Protein AF-A0A9X2KBR8-F1 (afdb_monomer)

Nearest PDB structures (foldseek):
  7kl8-assembly1_B  TM=8.124E-01  e=2.597E-10  Mycobacterium tuberculosis
  8d4w-assembly1_A-2  TM=7.767E-01  e=9.666E-11  Mycolicibacterium smegmatis
  3h96-assembly2_B  TM=8.241E-01  e=7.394E-10  Mycolicibacterium smegmatis MC2 155
  3r5z-assembly2_B  TM=7.906E-01  e=5.529E-10  Nocardia farcinica
  3r5y-assembly3_C  TM=8.134E-01  e=1.874E-09  Nocardia farcinica

Secondary structure (DSSP, 8-state):
-HHHHHHHHTTGGGSHHHHHHHHHHHHHHHHHHHHHTTT---THHHHS-EEEEEEE-TTT--EEEEEEEEEE-SSS-EEEE--STT-SSPPHHHHHHHH--EEEEEETTEEEEEEEEE--SHHHHHHHHHHHHHHSTTTTHHHHHHTSPPPEEEEEEPP----------------S-TTS---------HHHHHHHHHHHHHHHHTT-EEEEESGGGS-SSS-EEEEE--SSTTHHHHHHHHHHHHH---EEEEEEHHHHHSTTHHHHHHHTTPEEE-SS-THHHHHHHHHHHHTT-EEEE-TTSS--SS-S--PPPTHHHHHHHHHT--EEEEEEESGGGTS-SS----SGGGTT-EEEEEEPPPB---TTS-HHHHHHHHHHHHHHHHHHHHHT-SS--TT-TTS-GGGT--PPPHHHHHHHHHHHHHHHHHHHH--

Radius of gyration: 27.82 Å; Cα contacts (8 Å, |Δi|>4): 701; chains: 1; bounding box: 70×75×65 Å

Solvent-accessible surface area (backbone atoms only — not comparable to full-atom values): 24464 Å² total; per-residue (Å²): 107,57,67,56,51,21,63,69,40,49,63,53,63,71,35,73,65,37,64,68,46,41,80,71,54,45,61,62,54,40,53,52,43,25,67,75,44,77,66,75,44,61,67,64,54,37,62,32,59,51,34,35,42,40,39,52,35,67,89,74,68,45,83,43,80,42,85,40,58,46,37,76,70,84,78,84,27,35,37,35,66,41,70,48,93,38,47,79,61,74,44,71,67,58,54,13,38,74,73,44,33,68,34,38,32,44,43,93,91,41,78,43,50,23,40,46,41,80,51,74,56,66,72,63,32,51,52,50,48,52,53,43,30,76,77,35,76,68,56,66,50,44,34,65,67,21,79,46,88,59,55,33,31,40,35,36,66,60,80,86,75,90,73,90,83,78,84,88,84,88,86,86,90,80,96,84,65,93,84,73,76,87,70,70,80,72,77,88,48,67,57,38,57,44,51,53,51,50,50,50,52,52,45,55,73,31,45,52,40,78,46,81,42,46,65,83,54,56,70,93,62,57,28,32,30,39,41,28,68,41,42,22,81,50,46,71,62,54,51,42,52,56,47,29,70,74,70,66,54,66,61,28,36,67,42,55,39,72,54,53,70,35,87,70,51,12,61,53,42,54,50,46,59,36,41,55,32,41,93,90,57,45,65,65,35,49,53,52,50,32,50,39,27,63,70,36,33,34,33,37,40,56,38,55,76,55,72,34,55,25,70,60,84,62,77,66,50,46,61,58,52,48,46,17,20,75,38,72,27,34,34,29,35,29,23,70,39,52,51,36,57,58,40,36,70,99,54,87,65,55,78,75,68,40,46,56,41,54,30,38,38,35,32,38,73,65,43,79,52,56,80,87,50,59,46,66,61,55,39,49,56,50,47,53,53,35,41,55,40,41,55,50,48,60,74,69,45,96,62,90,37,67,68,29,62,90,21,34,50,96,66,49,16,56,18,46,49,66,66,58,36,48,53,55,49,53,56,51,51,52,57,49,51,51,59,58,74,76,103

Sequence (439 aa):
MLGLVRAAVAPLTRTRLFRALGPVLLPPLERLVRRLSGGRVQLSGLLVPSLVLHTTGARSGQRRDNHLMYTPDGHGSAIVAGTTFAQRRHPGWTYNLLRRPDASISVRGRELDVRAELIDAAPARELAWSRIEAQWPGYRAYERASGRTVRLFRLRPVAEQAVPRARARSRPTEPARRLAGMSRRRASEPIYSTAIVAGRGLFGALGLKRHVTGVENVPDTGGAVLAMTHFGYLEFALVEWVTWLADRRRIRFMAKQSVFDSPVTGPLMRGMRHIAVDMKAGAAAYAKAVEALRGGELLGVFPEAGVSASFTVRELKTGAVRLAAEAGVPVIPVAVWGGHRLLTKGHRVGFLERFGVPVSFAFGAPITVGADEDARVATGRLRERLQELVDRLQREYPVDGTGAWWQPRSLGGTAPTPEEAAASDAARDAAREARRAEA

Foldseek 3Di:
DLVVLQVVCQVVCPDPVCVVCVVPPQVVVQVVVCVVVVNPDGPCSSNAQWKWWWFQQPPPRDIDTDIFGWFDPPPQKTKTKQFDQLALDTDRVVVRCVNPQWTWMQGPNDIFTWGKDWDDDPVSVVSSVVRVCVVPPPPCVSCVSNVHDITMIITGTDPDDDDDDDDDDDDDDDDDPPPPDPPVPPPDLPLQVVLLVVLCVVLVVLVEAEAEAPLVLPDLWAEEEAAEAAAFPCVQSVVQNVNCVPRVAGEAEEDEQVLLVDPPRNVSSVSSVHFYAHPVDRPVSLVVLLVCRLVTHYYYDHQQPHHFQLLAQHQGHLSRLQSCQSSVHWYWYKYKAQNSLQGGPPDDRDPNSSHHTYIYMYTDHTDGHHNPHDSNVSSVVSSVRNRVRSVVCLVPPPDQQACHCRDHVVSNYDGDDNVRRVVVVVVVVVVVVVVVVVD

Structure (mmCIF, N/CA/C/O backbone):
data_AF-A0A9X2KBR8-F1
#
_entry.id   AF-A0A9X2KBR8-F1
#
loop_
_atom_site.group_PDB
_atom_site.id
_atom_site.type_symbol
_atom_site.label_atom_id
_atom_site.label_alt_id
_atom_site.label_comp_id
_atom_site.label_asym_id
_atom_site.label_entity_id
_atom_site.label_seq_id
_atom_site.pdbx_PDB_ins_code
_atom_site.Cartn_x
_atom_site.Cartn_y
_atom_site.Cartn_z
_atom_site.occupancy
_atom_site.B_iso_or_equiv
_atom_site.auth_seq_id
_atom_site.auth_comp_id
_atom_site.auth_asym_id
_atom_site.auth_atom_id
_atom_site.pdbx_PDB_model_num
ATOM 1 N N . MET A 1 1 ? -17.259 -10.785 -6.052 1.00 34.28 1 MET A N 1
ATOM 2 C CA . MET A 1 1 ? -16.108 -10.856 -6.982 1.00 34.28 1 MET A CA 1
ATOM 3 C C . MET A 1 1 ? -16.549 -11.221 -8.404 1.00 34.28 1 MET A C 1
ATOM 5 O O . MET A 1 1 ? -16.504 -10.355 -9.262 1.00 34.28 1 MET A O 1
ATOM 9 N N . LEU A 1 2 ? -17.098 -12.423 -8.644 1.00 33.09 2 LEU A N 1
ATOM 10 C CA . LEU A 1 2 ? -17.616 -12.859 -9.960 1.00 33.09 2 LEU A CA 1
ATOM 11 C C . LEU A 1 2 ? -18.735 -11.964 -10.538 1.00 33.09 2 LEU A C 1
ATOM 13 O O . LEU A 1 2 ? -18.765 -11.719 -11.737 1.00 33.09 2 LEU A O 1
ATOM 17 N N . GLY A 1 3 ? -19.626 -11.432 -9.693 1.00 31.39 3 GLY A N 1
ATOM 18 C CA . GLY A 1 3 ? -20.741 -10.573 -10.127 1.00 31.39 3 GLY A CA 1
ATOM 19 C C . GLY A 1 3 ? -20.347 -9.171 -10.619 1.00 31.39 3 GLY A C 1
ATOM 20 O O . GLY A 1 3 ? -21.040 -8.623 -11.466 1.00 31.39 3 GLY A O 1
ATOM 21 N N . LEU A 1 4 ? -19.228 -8.618 -10.135 1.00 37.88 4 LEU A N 1
ATOM 22 C CA . LEU A 1 4 ? -18.734 -7.279 -10.500 1.00 37.88 4 LEU A CA 1
ATOM 23 C C . LEU A 1 4 ? -17.863 -7.322 -11.759 1.00 37.88 4 LEU A C 1
ATOM 25 O O . LEU A 1 4 ? -18.040 -6.498 -12.649 1.00 37.88 4 LEU A O 1
ATOM 29 N N . VAL A 1 5 ? -17.011 -8.347 -11.886 1.00 37.75 5 VAL A N 1
ATOM 30 C CA . VAL A 1 5 ? -16.305 -8.642 -13.145 1.00 37.75 5 VAL A CA 1
ATOM 31 C C . VAL A 1 5 ? -17.314 -8.931 -14.258 1.00 37.75 5 VAL A C 1
ATOM 33 O O . VAL A 1 5 ? -17.200 -8.392 -15.353 1.00 37.75 5 VAL A O 1
ATOM 36 N N . ARG A 1 6 ? -18.377 -9.683 -13.954 1.00 39.44 6 ARG A N 1
ATOM 37 C CA . ARG A 1 6 ? -19.491 -9.888 -14.880 1.00 39.44 6 ARG A CA 1
ATOM 38 C C . ARG A 1 6 ? -20.158 -8.573 -15.286 1.00 39.44 6 ARG A C 1
ATOM 40 O O . ARG A 1 6 ? -20.421 -8.397 -16.465 1.00 39.44 6 ARG A O 1
ATOM 47 N N . ALA A 1 7 ? -20.467 -7.680 -14.345 1.00 41.31 7 ALA A N 1
ATOM 48 C CA . ALA A 1 7 ? -21.153 -6.421 -14.651 1.00 41.31 7 ALA A CA 1
ATOM 49 C C . ALA A 1 7 ? -20.296 -5.477 -15.513 1.00 41.31 7 ALA A C 1
ATOM 51 O O . ALA A 1 7 ? -20.832 -4.800 -16.383 1.00 41.31 7 ALA A O 1
ATOM 52 N N . ALA A 1 8 ? -18.974 -5.488 -15.319 1.00 44.91 8 ALA A N 1
ATOM 53 C CA . ALA A 1 8 ? -18.036 -4.679 -16.091 1.00 44.91 8 ALA A CA 1
ATOM 54 C C . ALA A 1 8 ? -17.762 -5.245 -17.494 1.00 44.91 8 ALA A C 1
ATOM 56 O O . ALA A 1 8 ? -17.576 -4.482 -18.437 1.00 44.91 8 ALA A O 1
ATOM 57 N N . VAL A 1 9 ? -17.755 -6.575 -17.655 1.00 42.19 9 VAL A N 1
ATOM 58 C CA . VAL A 1 9 ? -17.445 -7.197 -18.952 1.00 42.19 9 VAL A CA 1
ATOM 59 C C . VAL A 1 9 ? -18.697 -7.546 -19.773 1.00 42.19 9 VAL A C 1
ATOM 61 O O . VAL A 1 9 ? -18.620 -7.622 -20.995 1.00 42.19 9 VAL A O 1
ATOM 64 N N . ALA A 1 10 ? -19.879 -7.670 -19.161 1.00 44.19 10 ALA A N 1
ATOM 65 C CA . ALA A 1 10 ? -21.135 -7.956 -19.871 1.00 44.19 10 ALA A CA 1
ATOM 66 C C . ALA A 1 10 ? -21.520 -6.952 -20.986 1.00 44.19 10 ALA A C 1
ATOM 68 O O . ALA A 1 10 ? -22.116 -7.385 -21.971 1.00 44.19 10 ALA A O 1
ATOM 69 N N . PRO A 1 11 ? -21.212 -5.643 -20.900 1.00 47.12 11 PRO A N 1
ATOM 70 C CA . PRO A 1 11 ? -21.425 -4.720 -22.017 1.00 47.12 11 PRO A CA 1
ATOM 71 C C . PRO A 1 11 ? -20.415 -4.945 -23.151 1.00 47.12 11 PRO A C 1
ATOM 73 O O . PRO A 1 11 ? -20.777 -4.913 -24.325 1.00 47.12 11 PRO A O 1
ATOM 76 N N . LEU A 1 12 ? -19.156 -5.239 -22.803 1.00 49.53 12 LEU A N 1
ATOM 77 C CA . LEU A 1 12 ? -18.067 -5.489 -23.752 1.00 49.53 12 LEU A CA 1
ATOM 78 C C . LEU A 1 12 ? -18.319 -6.747 -24.586 1.00 49.53 12 LEU A C 1
ATOM 80 O O . LEU A 1 12 ? -18.043 -6.746 -25.786 1.00 49.53 12 LEU A O 1
ATOM 84 N N . THR A 1 13 ? -18.925 -7.782 -23.996 1.00 44.31 13 THR A N 1
ATOM 85 C CA . THR A 1 13 ? -19.267 -9.012 -24.723 1.00 44.31 13 THR A CA 1
ATOM 86 C C . THR A 1 13 ? -20.367 -8.835 -25.773 1.00 44.31 13 THR A C 1
ATOM 88 O O . THR A 1 13 ? -20.507 -9.676 -26.658 1.00 44.31 13 THR A O 1
ATOM 91 N N . ARG A 1 14 ? -21.118 -7.725 -25.727 1.00 46.47 14 ARG A N 1
ATOM 92 C CA . ARG A 1 14 ? -22.164 -7.375 -26.707 1.00 46.47 14 ARG A CA 1
ATOM 93 C C . ARG A 1 14 ? -21.631 -6.582 -27.908 1.00 46.47 14 ARG A C 1
ATOM 95 O O . ARG A 1 14 ? -22.371 -6.332 -28.862 1.00 46.47 14 ARG A O 1
ATOM 102 N N . THR A 1 15 ? -20.357 -6.190 -27.895 1.00 52.66 15 THR A N 1
ATOM 103 C CA . THR A 1 15 ? -19.739 -5.398 -28.970 1.00 52.66 15 THR A CA 1
ATOM 104 C C . THR A 1 15 ? -19.415 -6.251 -30.205 1.00 52.66 15 THR A C 1
ATOM 106 O O . THR A 1 15 ? -19.190 -7.460 -30.121 1.00 52.66 15 THR A O 1
ATOM 109 N N . ARG A 1 16 ? -19.398 -5.637 -31.399 1.00 45.28 16 ARG A N 1
ATOM 110 C CA . ARG A 1 16 ? -18.998 -6.319 -32.653 1.00 45.28 16 ARG A CA 1
ATOM 111 C C . ARG A 1 16 ? -17.544 -6.811 -32.601 1.00 45.28 16 ARG A C 1
ATOM 113 O O . ARG A 1 16 ? -17.261 -7.902 -33.078 1.00 45.28 16 ARG A O 1
ATOM 120 N N . LEU A 1 17 ? -16.672 -6.056 -31.935 1.00 46.06 17 LEU A N 1
ATOM 121 C CA . LEU A 1 17 ? -15.259 -6.385 -31.754 1.00 46.06 17 LEU A CA 1
ATOM 122 C C . LEU A 1 17 ? -15.059 -7.657 -30.919 1.00 46.06 17 LEU A C 1
ATOM 124 O O . LEU A 1 17 ? -14.304 -8.546 -31.304 1.00 46.06 17 LEU A O 1
ATOM 128 N N . PHE A 1 18 ? -15.787 -7.787 -29.807 1.00 52.53 18 PHE A N 1
ATOM 129 C CA . PHE A 1 18 ? -15.720 -8.992 -28.983 1.00 52.53 18 PHE A CA 1
ATOM 130 C C . PHE A 1 18 ? -16.309 -10.216 -29.694 1.00 52.53 18 PHE A C 1
ATOM 132 O O . PHE A 1 18 ? -15.769 -11.311 -29.566 1.00 52.53 18 PHE A O 1
ATOM 139 N N . ARG A 1 19 ? -17.375 -10.041 -30.488 1.00 53.69 19 ARG A N 1
ATOM 140 C CA . ARG A 1 19 ? -17.942 -11.125 -31.309 1.00 53.69 19 ARG A CA 1
ATOM 141 C C . ARG A 1 19 ? -16.969 -11.641 -32.374 1.00 53.69 19 ARG A C 1
ATOM 143 O O . ARG A 1 19 ? -16.981 -12.834 -32.647 1.00 53.69 19 ARG A O 1
ATOM 150 N N . ALA A 1 20 ? -16.120 -10.774 -32.926 1.00 51.16 20 ALA A N 1
ATOM 151 C CA . ALA A 1 20 ? -15.114 -11.151 -33.919 1.00 51.16 20 ALA A CA 1
ATOM 152 C C . ALA A 1 20 ? -13.860 -11.790 -33.293 1.00 51.16 20 ALA A C 1
ATOM 154 O O . ALA A 1 20 ? -13.354 -12.788 -33.796 1.00 51.16 20 ALA A O 1
ATOM 155 N N . LEU A 1 21 ? -13.365 -11.239 -32.180 1.00 51.50 21 LEU A N 1
ATOM 156 C CA . LEU A 1 21 ? -12.068 -11.628 -31.608 1.00 51.50 21 LEU A CA 1
ATOM 157 C C . LEU A 1 21 ? -12.170 -12.627 -30.446 1.00 51.50 21 LEU A C 1
ATOM 159 O O . LEU A 1 21 ? -11.236 -13.385 -30.186 1.00 51.50 21 LEU A O 1
ATOM 163 N N . GLY A 1 22 ? -13.306 -12.664 -29.750 1.00 56.50 22 GLY A N 1
ATOM 164 C CA . GLY A 1 22 ? -13.543 -13.530 -28.593 1.00 56.50 22 GLY A CA 1
ATOM 165 C C . GLY A 1 22 ? -13.322 -15.025 -28.869 1.00 56.50 22 GLY A C 1
ATOM 166 O O . GLY A 1 22 ? -12.595 -15.654 -28.099 1.00 56.50 22 GLY A O 1
ATOM 167 N N . PRO A 1 23 ? -13.865 -15.604 -29.960 1.00 53.84 23 PRO A N 1
ATOM 168 C CA . PRO A 1 23 ? -13.699 -17.028 -30.272 1.00 53.84 23 PRO A CA 1
ATOM 169 C C . PRO A 1 23 ? -12.244 -17.458 -30.507 1.00 53.84 23 PRO A C 1
ATOM 171 O O . PRO A 1 23 ? -11.895 -18.605 -30.244 1.00 53.84 23 PRO A O 1
ATOM 174 N N . VAL A 1 24 ? -11.391 -16.537 -30.964 1.00 57.03 24 VAL A N 1
ATOM 175 C CA . VAL A 1 24 ? -9.976 -16.802 -31.270 1.00 57.03 24 VAL A CA 1
ATOM 176 C C . VAL A 1 24 ? -9.093 -16.595 -30.035 1.00 57.03 24 VAL A C 1
ATOM 178 O O . VAL A 1 24 ? -8.167 -17.367 -29.788 1.00 57.03 24 VAL A O 1
ATOM 181 N N . LEU A 1 25 ? -9.401 -15.584 -29.218 1.00 56.78 25 LEU A N 1
ATOM 182 C CA . LEU A 1 25 ? -8.565 -15.178 -28.084 1.00 56.78 25 LEU A CA 1
ATOM 183 C C . LEU A 1 25 ? -8.894 -15.904 -26.772 1.00 56.78 25 LEU A C 1
ATOM 185 O O . LEU A 1 25 ? -8.007 -16.082 -25.936 1.00 56.78 25 LEU A O 1
ATOM 189 N N . LEU A 1 26 ? -10.139 -16.345 -26.568 1.00 58.16 26 LEU A N 1
ATOM 190 C CA . LEU A 1 26 ? -10.553 -17.005 -25.323 1.00 58.16 26 LEU A CA 1
ATOM 191 C C . LEU A 1 26 ? -9.939 -18.405 -25.118 1.00 58.16 26 LEU A C 1
ATOM 193 O O . LEU A 1 26 ? -9.494 -18.672 -24.000 1.00 58.16 26 LEU A O 1
ATOM 197 N N . PRO A 1 27 ? -9.829 -19.298 -26.125 1.00 58.31 27 PRO A N 1
ATOM 198 C CA . PRO A 1 27 ? -9.318 -20.656 -25.903 1.00 58.31 27 PRO A CA 1
ATOM 199 C C . PRO A 1 27 ? -7.846 -20.746 -25.440 1.00 58.31 27 PRO A C 1
ATOM 201 O O . PRO A 1 27 ? -7.538 -21.592 -24.592 1.00 58.31 27 PRO A O 1
ATOM 204 N N . PRO A 1 28 ? -6.897 -19.926 -25.939 1.00 56.78 28 PRO A N 1
ATOM 205 C CA . PRO A 1 28 ? -5.538 -19.855 -25.388 1.00 56.78 28 PRO A CA 1
ATOM 206 C C . PRO A 1 28 ? -5.513 -19.317 -23.950 1.00 56.78 28 PRO A C 1
ATOM 208 O O . PRO A 1 28 ? -4.850 -19.889 -23.083 1.00 56.78 28 PRO A O 1
ATOM 211 N N . LEU A 1 29 ? -6.292 -18.266 -23.681 1.00 53.88 29 LEU A N 1
ATOM 212 C CA . LEU A 1 29 ? -6.378 -17.622 -22.370 1.00 53.88 29 LEU A CA 1
ATOM 213 C C . LEU A 1 29 ? -6.981 -18.565 -21.315 1.00 53.88 29 LEU A C 1
ATOM 215 O O . LEU A 1 29 ? -6.505 -18.653 -20.185 1.00 53.88 29 LEU A O 1
ATOM 219 N N . GLU A 1 30 ? -7.991 -19.341 -21.702 1.00 52.34 30 GLU A N 1
ATOM 220 C CA . GLU A 1 30 ? -8.643 -20.335 -20.851 1.00 52.34 30 GLU A CA 1
ATOM 221 C C . GLU A 1 30 ? -7.728 -21.533 -20.564 1.00 52.34 30 GLU A C 1
ATOM 223 O O . GLU A 1 30 ? -7.710 -22.035 -19.439 1.00 52.34 30 GLU A O 1
ATOM 228 N N . ARG A 1 31 ? -6.890 -21.950 -21.528 1.00 58.59 31 ARG A N 1
ATOM 229 C CA . ARG A 1 31 ? -5.838 -22.957 -21.294 1.00 58.59 31 ARG A CA 1
ATOM 230 C C . ARG A 1 31 ? -4.809 -22.475 -20.272 1.00 58.59 31 ARG A C 1
ATOM 232 O O . ARG A 1 31 ? -4.442 -23.245 -19.385 1.00 58.59 31 ARG A O 1
ATOM 239 N N . LEU A 1 32 ? -4.394 -21.214 -20.361 1.00 54.09 32 LEU A N 1
ATOM 240 C CA . LEU A 1 32 ? -3.434 -20.608 -19.440 1.00 54.09 32 LEU A CA 1
ATOM 241 C C . LEU A 1 32 ? -4.000 -20.509 -18.016 1.00 54.09 32 LEU A C 1
ATOM 243 O O . LEU A 1 32 ? -3.378 -20.967 -17.061 1.00 54.09 32 LEU A O 1
ATOM 247 N N . VAL A 1 33 ? -5.226 -20.008 -17.872 1.00 54.31 33 VAL A N 1
ATOM 248 C CA . VAL A 1 33 ? -5.889 -19.838 -16.566 1.00 54.31 33 VAL A CA 1
ATOM 249 C C . VAL A 1 33 ? -6.203 -21.181 -15.915 1.00 54.31 33 VAL A C 1
ATOM 251 O O . VAL A 1 33 ? -6.055 -21.339 -14.702 1.00 54.31 33 VAL A O 1
ATOM 254 N N . ARG A 1 34 ? -6.579 -22.188 -16.707 1.00 49.50 34 ARG A N 1
ATOM 255 C CA . ARG A 1 34 ? -6.794 -23.550 -16.212 1.00 49.50 34 ARG A CA 1
ATOM 256 C C . ARG A 1 34 ? -5.494 -24.183 -15.712 1.00 49.50 34 ARG A C 1
ATOM 258 O O . ARG A 1 34 ? -5.513 -24.835 -14.671 1.00 49.50 34 ARG A O 1
ATOM 265 N N . ARG A 1 35 ? -4.379 -23.963 -16.422 1.00 62.97 35 ARG A N 1
ATOM 266 C CA . ARG A 1 35 ? -3.046 -24.452 -16.033 1.00 62.97 35 ARG A CA 1
ATOM 267 C C . ARG A 1 35 ? -2.565 -23.795 -14.738 1.00 62.97 35 ARG A C 1
ATOM 269 O O . ARG A 1 35 ? -2.051 -24.486 -13.870 1.00 62.97 35 ARG A O 1
ATOM 276 N N . LEU A 1 36 ? -2.811 -22.495 -14.579 1.00 52.72 36 LEU A N 1
ATOM 277 C CA . LEU A 1 36 ? -2.408 -21.723 -13.399 1.00 52.72 36 LEU A CA 1
ATOM 278 C C . LEU A 1 36 ? -3.313 -21.941 -12.174 1.00 52.72 36 LEU A C 1
ATOM 280 O O . LEU A 1 36 ? -2.859 -21.803 -11.045 1.00 52.72 36 LEU A O 1
ATOM 284 N N . SER A 1 37 ? -4.586 -22.297 -12.371 1.00 48.69 37 SER A N 1
ATOM 285 C CA . SER A 1 37 ? -5.545 -22.518 -11.273 1.00 48.69 37 SER A CA 1
ATOM 286 C C . SER A 1 37 ? -5.725 -23.986 -10.872 1.00 48.69 37 SER A C 1
ATOM 288 O O . SER A 1 37 ? -6.593 -24.291 -10.050 1.00 48.69 37 SER A O 1
ATOM 290 N N . GLY A 1 38 ? -4.965 -24.912 -11.467 1.00 43.47 38 GLY A N 1
ATOM 291 C CA . GLY A 1 38 ? -5.135 -26.352 -11.240 1.00 43.47 38 GLY A CA 1
ATOM 292 C C . GLY A 1 38 ? -6.539 -26.852 -11.605 1.00 43.47 38 GLY A C 1
ATOM 293 O O . GLY A 1 38 ? -7.075 -27.735 -10.943 1.00 43.47 38 GLY A O 1
ATOM 294 N N . GLY A 1 39 ? -7.180 -26.232 -12.603 1.00 46.03 39 GLY A N 1
ATOM 295 C CA . GLY A 1 39 ? -8.548 -26.555 -13.020 1.00 46.03 39 GLY A CA 1
ATOM 296 C C . GLY A 1 39 ? -9.672 -25.978 -12.152 1.00 46.03 39 GLY A C 1
ATOM 297 O O . GLY A 1 39 ? -10.836 -26.226 -12.451 1.00 46.03 39 GLY A O 1
ATOM 298 N N . ARG A 1 40 ? -9.361 -25.202 -11.104 1.00 43.00 40 ARG A N 1
ATOM 299 C CA . ARG A 1 40 ? -10.360 -24.691 -10.143 1.00 43.00 40 ARG A CA 1
ATOM 300 C C . ARG A 1 40 ? -11.052 -23.403 -10.579 1.00 43.00 40 ARG A C 1
ATOM 302 O O . ARG A 1 40 ? -12.081 -23.048 -10.012 1.00 43.00 40 ARG A O 1
ATOM 309 N N . VAL A 1 41 ? -10.499 -22.691 -11.561 1.00 45.81 41 VAL A N 1
ATOM 310 C CA . VAL A 1 41 ? -11.052 -21.422 -12.047 1.00 45.81 41 VAL A CA 1
ATOM 311 C C . VAL A 1 41 ? -11.252 -21.495 -13.552 1.00 45.81 41 VAL A C 1
ATOM 313 O O . VAL A 1 41 ? -10.312 -21.714 -14.314 1.00 45.81 41 VAL A O 1
ATOM 316 N N . GLN A 1 42 ? -12.493 -21.273 -13.977 1.00 48.50 42 GLN A N 1
ATOM 317 C CA . GLN A 1 42 ? -12.861 -21.194 -15.381 1.00 48.50 42 GLN A CA 1
ATOM 318 C C . GLN A 1 42 ? -13.059 -19.722 -15.759 1.00 48.50 42 GLN A C 1
ATOM 320 O O . GLN A 1 42 ? -13.982 -19.071 -15.265 1.00 48.50 42 GLN A O 1
ATOM 325 N N . LEU A 1 43 ? -12.175 -19.177 -16.604 1.00 46.38 43 LEU A N 1
ATOM 326 C CA . LEU A 1 43 ? -12.178 -17.750 -16.955 1.00 46.38 43 LEU A CA 1
ATOM 327 C C . LEU A 1 43 ? -13.499 -17.323 -17.625 1.00 46.38 43 LEU A C 1
ATOM 329 O O . LEU A 1 43 ? -14.010 -16.234 -17.368 1.00 46.38 43 LEU A O 1
ATOM 333 N N . SER A 1 44 ? -14.117 -18.218 -18.397 1.00 46.53 44 SER A N 1
ATOM 334 C CA . SER A 1 44 ? -15.445 -18.015 -18.986 1.00 46.53 44 SER A CA 1
ATOM 335 C C . SER A 1 44 ? -16.552 -17.833 -17.930 1.00 46.53 44 SER A C 1
ATOM 337 O O . SER A 1 44 ? -17.486 -17.068 -18.157 1.00 46.53 44 SER A O 1
ATOM 339 N N . GLY A 1 45 ? -16.416 -18.388 -16.718 1.00 47.12 45 GLY A N 1
ATOM 340 C CA . GLY A 1 45 ? -17.363 -18.206 -15.605 1.00 47.12 45 GLY A CA 1
ATOM 341 C C . GLY A 1 45 ? -17.426 -16.783 -15.019 1.00 47.12 45 GLY A C 1
ATOM 342 O O . GLY A 1 45 ? -18.419 -16.435 -14.368 1.00 47.12 45 GLY A O 1
ATOM 343 N N . LEU A 1 46 ? -16.406 -15.947 -15.277 1.00 43.53 46 LEU A N 1
ATOM 344 C CA . LEU A 1 46 ? -16.344 -14.522 -14.897 1.00 43.53 46 LEU A CA 1
ATOM 345 C C . LEU A 1 46 ? -17.110 -13.606 -15.864 1.00 43.53 46 LEU A C 1
ATOM 347 O O . LEU A 1 46 ? -17.605 -12.560 -15.458 1.00 43.53 46 LEU A O 1
ATOM 351 N N . LEU A 1 47 ? -17.264 -14.031 -17.115 1.00 44.03 47 LEU A N 1
ATOM 352 C CA . LEU A 1 47 ? -17.989 -13.331 -18.191 1.00 44.03 47 LEU A CA 1
ATOM 353 C C . LEU A 1 47 ? -19.430 -13.869 -18.338 1.00 44.03 47 LEU A C 1
ATOM 355 O O . LEU A 1 47 ? -20.373 -13.171 -18.697 1.00 44.03 47 LEU A O 1
ATOM 359 N N . VAL A 1 48 ? -19.559 -15.127 -17.934 1.00 52.44 48 VAL A N 1
ATOM 360 C CA . VAL A 1 48 ? -20.621 -16.128 -17.982 1.00 52.44 48 VAL A CA 1
ATOM 361 C C . VAL A 1 48 ? -21.723 -16.215 -16.915 1.00 52.44 48 VAL A C 1
ATOM 363 O O . VAL A 1 48 ? -21.344 -16.819 -15.914 1.00 52.44 48 VAL A O 1
ATOM 366 N N . PRO A 1 49 ? -22.967 -15.643 -16.943 1.00 59.03 49 PRO A N 1
ATOM 367 C CA . PRO A 1 49 ? -24.036 -15.953 -15.965 1.00 59.03 49 PRO A CA 1
ATOM 368 C C . PRO A 1 49 ? -23.855 -17.310 -15.293 1.00 59.03 49 PRO A C 1
ATOM 370 O O . PRO A 1 49 ? -23.904 -18.330 -15.954 1.00 59.03 49 PRO A O 1
ATOM 373 N N . SER A 1 50 ? -23.455 -17.282 -14.019 1.00 70.06 50 SER A N 1
ATOM 374 C CA . SER A 1 50 ? -22.846 -18.389 -13.282 1.00 70.06 50 SER A CA 1
ATOM 375 C C . SER A 1 50 ? -23.353 -18.434 -11.849 1.00 70.06 50 SER A C 1
ATOM 377 O O . SER A 1 50 ? -23.623 -17.393 -11.238 1.00 70.06 50 SER A O 1
ATOM 379 N N . LEU A 1 51 ? -23.490 -19.655 -11.347 1.00 82.81 51 LEU A N 1
ATOM 380 C CA . LEU A 1 51 ? -23.931 -20.006 -10.002 1.00 82.81 51 LEU A CA 1
ATOM 381 C C . LEU A 1 51 ? -23.071 -21.157 -9.470 1.00 82.81 51 LEU A C 1
ATOM 383 O O . LEU A 1 51 ? -22.431 -21.872 -10.246 1.00 82.81 51 LEU A O 1
ATOM 387 N N . VAL A 1 52 ? -23.045 -21.331 -8.150 1.00 81.75 52 VAL A N 1
ATOM 388 C CA . VAL A 1 52 ? -22.542 -22.566 -7.534 1.00 81.75 52 VAL A CA 1
ATOM 389 C C . VAL A 1 52 ? -23.749 -23.426 -7.204 1.00 81.75 52 VAL A C 1
ATOM 391 O O . VAL A 1 52 ? -24.636 -22.974 -6.491 1.00 81.75 52 VAL A O 1
ATOM 394 N N . LEU A 1 53 ? -23.795 -24.637 -7.750 1.00 88.31 53 LEU A N 1
ATOM 395 C CA . LEU A 1 53 ? -24.809 -25.635 -7.449 1.00 88.31 53 LEU A CA 1
ATOM 396 C C . LEU A 1 53 ? -24.290 -26.562 -6.346 1.00 88.31 53 LEU A C 1
ATOM 398 O O . LEU A 1 53 ? -23.310 -27.285 -6.553 1.00 88.31 53 LEU A O 1
ATOM 402 N N . HIS A 1 54 ? -24.977 -26.567 -5.209 1.00 88.38 54 HIS A N 1
ATOM 403 C CA . HIS A 1 54 ? -24.720 -27.458 -4.086 1.00 88.38 54 HIS A CA 1
ATOM 404 C C . HIS A 1 54 ? -25.641 -28.675 -4.203 1.00 88.38 54 HIS A C 1
ATOM 406 O O . HIS A 1 54 ? -26.859 -28.567 -4.093 1.00 88.38 54 HIS A O 1
ATOM 412 N N . THR A 1 55 ? -25.063 -29.853 -4.439 1.00 89.69 55 THR A N 1
ATOM 413 C CA . THR A 1 55 ? -25.808 -31.122 -4.527 1.00 89.69 55 THR A CA 1
ATOM 414 C C . THR A 1 55 ? -25.278 -32.132 -3.528 1.00 89.69 55 THR A C 1
ATOM 416 O O . THR A 1 55 ? -24.121 -32.071 -3.113 1.00 89.69 55 THR A O 1
ATOM 419 N N . THR A 1 56 ? -26.089 -33.126 -3.187 1.00 85.56 56 THR A N 1
ATOM 420 C CA . THR A 1 56 ? -25.613 -34.292 -2.446 1.00 85.56 56 THR A CA 1
ATOM 421 C C . THR A 1 56 ? -25.264 -35.416 -3.415 1.00 85.56 56 THR A C 1
ATOM 423 O O . THR A 1 56 ? -26.086 -35.822 -4.235 1.00 85.56 56 THR A O 1
ATOM 426 N N . GLY A 1 57 ? -24.041 -35.938 -3.322 1.00 81.81 57 GLY A N 1
ATOM 427 C CA . GLY A 1 57 ? -23.535 -37.004 -4.180 1.00 81.81 57 GLY A CA 1
ATOM 428 C C . GLY A 1 57 ? -24.473 -38.209 -4.200 1.00 81.81 57 GLY A C 1
ATOM 429 O O . GLY A 1 57 ? -24.748 -38.798 -3.153 1.00 81.81 57 GLY A O 1
ATOM 430 N N . ALA A 1 58 ? -24.936 -38.598 -5.391 1.00 77.88 58 ALA A N 1
ATOM 431 C CA . ALA A 1 58 ? -25.886 -39.689 -5.557 1.00 77.88 58 ALA A CA 1
ATOM 432 C C . ALA A 1 58 ? -25.327 -41.012 -5.034 1.00 77.88 58 ALA A C 1
ATOM 434 O O . ALA A 1 58 ? -26.079 -41.771 -4.458 1.00 77.88 58 ALA A O 1
ATOM 435 N N . ARG A 1 59 ? -24.031 -41.295 -5.188 1.00 73.75 59 ARG A N 1
ATOM 436 C CA . ARG A 1 59 ? -23.422 -42.533 -4.664 1.00 73.75 59 ARG A CA 1
ATOM 437 C C . ARG A 1 59 ? -22.832 -42.364 -3.267 1.00 73.75 59 ARG A C 1
ATOM 439 O O . ARG A 1 59 ? -22.962 -43.253 -2.443 1.00 73.75 59 ARG A O 1
ATOM 446 N N . SER A 1 60 ? -22.189 -41.224 -3.009 1.00 77.00 60 SER A N 1
ATOM 447 C CA . SER A 1 60 ? -21.361 -41.026 -1.814 1.00 77.00 60 SER A CA 1
ATOM 448 C C . SER A 1 60 ? -22.071 -40.361 -0.635 1.00 77.00 60 SER A C 1
ATOM 450 O O . SER A 1 60 ? -21.472 -40.259 0.425 1.00 77.00 60 SER A O 1
ATOM 452 N N . GLY A 1 61 ? -23.258 -39.772 -0.813 1.00 77.56 61 GLY A N 1
ATOM 453 C CA . GLY A 1 61 ? -23.946 -39.013 0.245 1.00 77.56 61 GLY A CA 1
ATOM 454 C C . GLY A 1 61 ? -23.272 -37.695 0.670 1.00 77.56 61 GLY A C 1
ATOM 455 O O . GLY A 1 61 ? -23.902 -36.875 1.321 1.00 77.56 61 GLY A O 1
ATOM 456 N N . GLN A 1 62 ? -22.021 -37.454 0.274 1.00 76.44 62 GLN A N 1
ATOM 457 C CA . GLN A 1 62 ? -21.281 -36.219 0.556 1.00 76.44 62 GLN A CA 1
ATOM 458 C C . GLN A 1 62 ? -21.813 -35.003 -0.218 1.00 76.44 62 GLN A C 1
ATOM 460 O O . GLN A 1 62 ? -22.237 -35.133 -1.369 1.00 76.44 62 GLN A O 1
ATOM 465 N N . ARG A 1 63 ? -21.708 -33.808 0.376 1.00 79.38 63 ARG A N 1
ATOM 466 C CA . ARG A 1 63 ? -21.995 -32.524 -0.288 1.00 79.38 63 ARG A CA 1
ATOM 467 C C . ARG A 1 63 ? -20.971 -32.249 -1.401 1.00 79.38 63 ARG A C 1
ATOM 469 O O . ARG A 1 63 ? -19.783 -32.524 -1.242 1.00 79.38 63 ARG A O 1
ATOM 476 N N . ARG A 1 64 ? -21.439 -31.755 -2.549 1.00 76.56 64 ARG A N 1
ATOM 477 C CA . ARG A 1 64 ? -20.648 -31.477 -3.756 1.00 76.56 64 ARG A CA 1
ATOM 478 C C . ARG A 1 64 ? -21.024 -30.117 -4.328 1.00 76.56 64 ARG A C 1
ATOM 480 O O . ARG A 1 64 ? -22.189 -29.897 -4.665 1.00 76.56 64 ARG A O 1
ATOM 487 N N . ASP A 1 65 ? -20.014 -29.288 -4.554 1.00 81.06 65 ASP A N 1
ATOM 488 C CA . ASP A 1 65 ? -20.174 -27.946 -5.106 1.00 81.06 65 ASP A CA 1
ATOM 489 C C . ASP A 1 65 ? -19.707 -27.923 -6.563 1.00 81.06 65 ASP A C 1
ATOM 491 O O . ASP A 1 65 ? -18.604 -28.369 -6.881 1.00 81.06 65 ASP A O 1
ATOM 495 N N . ASN A 1 66 ? -20.563 -27.440 -7.464 1.00 81.06 66 ASN A N 1
ATOM 496 C CA . ASN A 1 66 ? -20.283 -27.386 -8.898 1.00 81.06 66 ASN A CA 1
ATOM 497 C C . ASN A 1 66 ? -20.487 -25.964 -9.414 1.00 81.06 66 ASN A C 1
ATOM 499 O O . ASN A 1 66 ? -21.569 -25.398 -9.285 1.00 81.06 66 ASN A O 1
ATOM 503 N N . HIS A 1 67 ? -19.460 -25.393 -10.036 1.00 77.31 67 HIS A N 1
ATOM 504 C CA . HIS A 1 67 ? -19.556 -24.083 -10.672 1.00 77.31 67 HIS A CA 1
ATOM 505 C C . HIS A 1 67 ? -20.158 -24.247 -12.066 1.00 77.31 67 HIS A C 1
ATOM 507 O O . HIS A 1 67 ? -19.546 -24.876 -12.927 1.00 77.31 67 HIS A O 1
ATOM 513 N N . LEU A 1 68 ? -21.356 -23.702 -12.282 1.00 79.31 68 LEU A N 1
ATOM 514 C CA . LEU A 1 68 ? -22.102 -23.858 -13.530 1.00 79.31 68 LEU A CA 1
ATOM 515 C C . LEU A 1 68 ? -22.412 -22.504 -14.157 1.00 79.31 68 LEU A C 1
ATOM 517 O O . LEU A 1 68 ? -22.701 -21.532 -13.458 1.00 79.31 68 LEU A O 1
ATOM 521 N N . MET A 1 69 ? -22.400 -22.467 -15.488 1.00 76.25 69 MET A N 1
ATOM 522 C CA . MET A 1 69 ? -23.065 -21.417 -16.258 1.00 76.25 69 MET A CA 1
ATOM 523 C C . MET A 1 69 ? -24.584 -21.664 -16.232 1.00 76.25 69 MET A C 1
ATOM 525 O O . MET A 1 69 ? -25.021 -22.816 -16.235 1.00 76.25 69 MET A O 1
ATOM 529 N N . TYR A 1 70 ? -25.387 -20.602 -16.220 1.00 84.06 70 TYR A N 1
ATOM 530 C CA . TYR A 1 70 ? -26.846 -20.659 -16.255 1.00 84.06 70 TYR A CA 1
ATOM 531 C C . TYR A 1 70 ? -27.444 -19.618 -17.209 1.00 84.06 70 TYR A C 1
ATOM 533 O O . TYR A 1 70 ? -26.859 -18.566 -17.475 1.00 84.06 70 TYR A O 1
ATOM 541 N N . THR A 1 71 ? -28.647 -19.910 -17.689 1.00 80.94 71 THR A N 1
ATOM 542 C CA . THR A 1 71 ? -29.480 -19.032 -18.521 1.00 80.94 71 THR A CA 1
ATOM 543 C C . THR A 1 71 ? -30.757 -18.720 -17.735 1.00 80.94 71 THR A C 1
ATOM 545 O O . THR A 1 71 ? -31.460 -19.664 -17.374 1.00 80.94 71 THR A O 1
ATOM 548 N N . PRO A 1 72 ? -31.063 -17.456 -17.382 1.00 79.12 72 PRO A N 1
ATOM 549 C CA . PRO A 1 72 ? -32.336 -17.113 -16.747 1.00 79.12 72 PRO A CA 1
ATOM 550 C C . PRO A 1 72 ? -33.503 -17.473 -17.674 1.00 79.12 72 PRO A C 1
ATOM 552 O O . PRO A 1 72 ? -33.437 -17.184 -18.867 1.00 79.12 72 PRO A O 1
ATOM 555 N N . ASP A 1 73 ? -34.576 -18.064 -17.149 1.00 72.94 73 ASP A N 1
ATOM 556 C CA . ASP A 1 73 ? -35.744 -18.416 -17.973 1.00 72.94 73 ASP A CA 1
ATOM 557 C C . ASP A 1 73 ? -36.819 -17.319 -18.053 1.00 72.94 73 ASP A C 1
ATOM 559 O O . ASP A 1 73 ? -37.805 -17.484 -18.768 1.00 72.94 73 ASP A O 1
ATOM 563 N N . GLY A 1 74 ? -36.603 -16.196 -17.358 1.00 60.44 74 GLY A N 1
ATOM 564 C CA . GLY A 1 74 ? -37.506 -15.040 -17.319 1.00 60.44 74 GLY A CA 1
ATOM 565 C C . GLY A 1 74 ? -38.540 -15.076 -16.189 1.00 60.44 74 GLY A C 1
ATOM 566 O O . GLY A 1 74 ? -39.117 -14.038 -15.885 1.00 60.44 74 GLY A O 1
ATOM 567 N N . HIS A 1 75 ? -38.710 -16.210 -15.502 1.00 65.50 75 HIS A N 1
ATOM 568 C CA . HIS A 1 75 ? -39.720 -16.405 -14.449 1.00 65.50 75 HIS A CA 1
ATOM 569 C C . HIS A 1 75 ? -39.083 -16.683 -13.080 1.00 65.50 75 HIS A C 1
ATOM 571 O O . HIS A 1 75 ? -39.576 -17.478 -12.284 1.00 65.50 75 HIS A O 1
ATOM 577 N N . GLY A 1 76 ? -37.927 -16.066 -12.819 1.00 64.19 76 GLY A N 1
ATOM 578 C CA . GLY A 1 76 ? -37.184 -16.257 -11.571 1.00 64.19 76 GLY A CA 1
ATOM 579 C C . GLY A 1 76 ? -36.478 -17.612 -11.443 1.00 64.19 76 GLY A C 1
ATOM 580 O O . GLY A 1 76 ? -35.895 -17.879 -10.396 1.00 64.19 76 GLY A O 1
ATOM 581 N N . SER A 1 77 ? -36.475 -18.444 -12.490 1.00 80.94 77 SER A N 1
ATOM 582 C CA . SER A 1 77 ? -35.797 -19.743 -12.500 1.00 80.94 77 SER A CA 1
ATOM 583 C C . SER A 1 77 ? -34.546 -19.720 -13.392 1.00 80.94 77 SER A C 1
ATOM 585 O O . SER A 1 77 ? -34.338 -18.821 -14.216 1.00 80.94 77 SER A O 1
ATOM 587 N N . ALA A 1 78 ? -33.658 -20.696 -13.200 1.00 86.00 78 ALA A N 1
ATOM 588 C CA . ALA A 1 78 ? -32.382 -20.784 -13.911 1.00 86.00 78 ALA A CA 1
ATOM 589 C C . ALA A 1 78 ? -32.264 -22.096 -14.694 1.00 86.00 78 ALA A C 1
ATOM 591 O O . ALA A 1 78 ? -32.481 -23.167 -14.141 1.00 86.00 78 ALA A O 1
ATOM 592 N N . ILE A 1 79 ? -31.872 -22.031 -15.966 1.00 88.44 79 ILE A N 1
ATOM 593 C CA . ILE A 1 79 ? -31.590 -23.205 -16.799 1.00 88.44 79 ILE A CA 1
ATOM 594 C C . ILE A 1 79 ? -30.089 -23.492 -16.760 1.00 88.44 79 ILE A C 1
ATOM 596 O O . ILE A 1 79 ? -29.284 -22.617 -17.085 1.00 88.44 79 ILE A O 1
ATOM 600 N N . VAL A 1 80 ? -29.706 -24.717 -16.402 1.00 89.75 80 VAL A N 1
ATOM 601 C CA . VAL A 1 80 ? -28.316 -25.197 -16.419 1.00 89.75 80 VAL A CA 1
ATOM 602 C C . VAL A 1 80 ? -28.166 -26.389 -17.361 1.00 89.75 80 VAL A C 1
ATOM 604 O O . VAL A 1 80 ? -29.020 -27.274 -17.410 1.00 89.75 80 VAL A O 1
ATOM 607 N N . ALA A 1 81 ? -27.062 -26.424 -18.108 1.00 86.88 81 ALA A N 1
ATOM 608 C CA . ALA A 1 81 ? -26.784 -27.471 -19.086 1.00 86.88 81 ALA A CA 1
ATOM 609 C C . ALA A 1 81 ? -25.680 -28.422 -18.601 1.00 86.88 81 ALA A C 1
ATOM 611 O O . ALA A 1 81 ? -24.595 -28.000 -18.208 1.00 86.88 81 ALA A O 1
ATOM 612 N N . GLY A 1 82 ? -25.941 -29.728 -18.675 1.00 81.94 82 GLY A N 1
ATOM 613 C CA . GLY A 1 82 ? -25.041 -30.837 -18.346 1.00 81.94 82 GLY A CA 1
ATOM 614 C C . GLY A 1 82 ? -23.929 -31.063 -19.369 1.00 81.94 82 GLY A C 1
ATOM 615 O O . GLY A 1 82 ? -23.767 -32.182 -19.878 1.00 81.94 82 GLY A O 1
ATOM 616 N N . THR A 1 83 ? -23.186 -30.013 -19.711 1.00 70.69 83 THR A N 1
ATOM 617 C CA . THR A 1 83 ? -22.056 -30.068 -20.643 1.00 70.69 83 THR A CA 1
ATOM 618 C C . THR A 1 83 ? -20.747 -30.297 -19.883 1.00 70.69 83 THR A C 1
ATOM 620 O O . THR A 1 83 ? -20.565 -29.887 -18.738 1.00 70.69 83 THR A O 1
ATOM 623 N N . THR A 1 84 ? -19.820 -31.029 -20.494 1.00 56.88 84 THR A N 1
ATOM 624 C CA . THR A 1 84 ? -18.463 -31.231 -19.958 1.00 56.88 84 THR A CA 1
ATOM 625 C C . THR A 1 84 ? -17.498 -31.173 -21.124 1.00 56.88 84 THR A C 1
ATOM 627 O O . THR A 1 84 ? -17.000 -32.204 -21.550 1.00 56.88 84 THR A O 1
ATOM 630 N N . PHE A 1 85 ? -17.335 -29.989 -21.723 1.00 49.88 85 PHE A N 1
ATOM 631 C CA . PHE A 1 85 ? -16.443 -29.757 -22.872 1.00 49.88 85 PHE A CA 1
ATOM 632 C C . PHE A 1 85 ? -16.477 -30.883 -23.933 1.00 49.88 85 PHE A C 1
ATOM 634 O O . PHE A 1 85 ? -15.440 -31.413 -24.313 1.00 49.88 85 PHE A O 1
ATOM 641 N N . ALA A 1 86 ? -17.679 -31.285 -24.365 1.00 45.22 86 ALA A N 1
ATOM 642 C CA . ALA A 1 86 ? -17.925 -32.359 -25.340 1.00 45.22 86 ALA A CA 1
ATOM 643 C C . ALA A 1 86 ? -17.498 -33.799 -24.949 1.00 45.22 86 ALA A C 1
ATOM 645 O O . ALA A 1 86 ? -17.461 -34.683 -25.799 1.00 45.22 86 ALA A O 1
ATOM 646 N N . GLN A 1 87 ? -17.244 -34.099 -23.670 1.00 54.91 87 GLN A N 1
ATOM 647 C CA . GLN A 1 87 ? -17.018 -35.481 -23.226 1.00 54.91 87 GLN A CA 1
ATOM 648 C C . GLN A 1 87 ? -18.264 -36.370 -23.414 1.00 54.91 87 GLN A C 1
ATOM 650 O O . GLN A 1 87 ? -19.400 -35.953 -23.148 1.00 54.91 87 GLN A O 1
ATOM 655 N N . ARG A 1 88 ? -18.030 -37.642 -23.775 1.00 61.81 88 ARG A N 1
ATOM 656 C CA . ARG A 1 88 ? -19.074 -38.663 -24.011 1.00 61.81 88 ARG A CA 1
ATOM 657 C C . ARG A 1 88 ? -19.918 -39.000 -22.773 1.00 61.81 88 ARG A C 1
ATOM 659 O O . ARG A 1 88 ? -21.017 -39.521 -22.911 1.00 61.81 88 ARG A O 1
ATOM 666 N N . ARG A 1 89 ? -19.438 -38.718 -21.554 1.00 70.75 89 ARG A N 1
ATOM 667 C CA . ARG A 1 89 ? -20.169 -38.975 -20.297 1.00 70.75 89 ARG A CA 1
ATOM 668 C C . ARG A 1 89 ? -20.836 -37.706 -19.760 1.00 70.75 89 ARG A C 1
ATOM 670 O O . ARG A 1 89 ? -20.341 -36.594 -19.945 1.00 70.75 89 ARG A O 1
ATOM 677 N N . HIS A 1 90 ? -21.963 -37.877 -19.068 1.00 80.69 90 HIS A N 1
ATOM 678 C CA . HIS A 1 90 ? -22.601 -36.781 -18.339 1.00 80.69 90 HIS A CA 1
ATOM 679 C C . HIS A 1 90 ? -21.803 -36.389 -17.087 1.00 80.69 90 HIS A C 1
ATOM 681 O O . HIS A 1 90 ? -21.272 -37.275 -16.411 1.00 80.69 90 HIS A O 1
ATOM 687 N N . PRO A 1 91 ? -21.774 -35.096 -16.721 1.00 83.06 91 PRO A N 1
ATOM 688 C CA . PRO A 1 91 ? -21.146 -34.667 -15.482 1.00 83.06 91 PRO A CA 1
ATOM 689 C C . PRO A 1 91 ? -21.872 -35.217 -14.247 1.00 83.06 91 PRO A C 1
ATOM 691 O O . PRO A 1 91 ? -23.100 -35.353 -14.228 1.00 83.06 91 PRO A O 1
ATOM 694 N N . GLY A 1 92 ? -21.095 -35.500 -13.196 1.00 83.00 92 GLY A N 1
ATOM 695 C CA . GLY A 1 92 ? -21.552 -36.162 -11.968 1.00 83.00 92 GLY A CA 1
ATOM 696 C C . GLY A 1 92 ? -22.748 -35.486 -11.292 1.00 83.00 92 GLY A C 1
ATOM 697 O O . GLY A 1 92 ? -23.669 -36.167 -10.849 1.00 83.00 92 GLY A O 1
ATOM 698 N N . TRP A 1 93 ? -22.789 -34.151 -11.286 1.00 87.88 93 TRP A N 1
ATOM 699 C CA . TRP A 1 93 ? -23.883 -33.385 -10.680 1.00 87.88 93 TRP A CA 1
ATOM 700 C C . TRP A 1 93 ? -25.244 -33.640 -11.338 1.00 87.88 93 TRP A C 1
ATOM 702 O O . TRP A 1 93 ? -26.262 -33.570 -10.658 1.00 87.88 93 TRP A O 1
ATOM 712 N N . THR A 1 94 ? -25.284 -34.003 -12.627 1.00 91.00 94 THR A N 1
ATOM 713 C CA . THR A 1 94 ? -26.554 -34.313 -13.306 1.00 91.00 94 THR A CA 1
ATOM 714 C C . THR A 1 94 ? -27.197 -35.571 -12.730 1.00 91.00 94 THR A C 1
ATOM 716 O O . THR A 1 94 ? -28.411 -35.631 -12.597 1.00 91.00 94 THR A O 1
ATOM 719 N N . TYR A 1 95 ? -26.394 -36.562 -12.330 1.00 90.56 95 TYR A N 1
ATOM 720 C CA . TYR A 1 95 ? -26.892 -37.762 -11.656 1.00 90.56 95 TYR A CA 1
ATOM 721 C C . TYR A 1 95 ? -27.346 -37.461 -10.227 1.00 90.56 95 TYR A C 1
ATOM 723 O O . TYR A 1 95 ? -28.286 -38.086 -9.744 1.00 90.56 95 TYR A O 1
ATOM 731 N N . ASN A 1 96 ? -26.706 -36.494 -9.562 1.00 91.44 96 ASN A N 1
ATOM 732 C CA . ASN A 1 96 ? -27.137 -36.038 -8.243 1.00 91.44 96 ASN A CA 1
ATOM 733 C C . ASN A 1 96 ? -28.540 -35.428 -8.311 1.00 91.44 96 ASN A C 1
ATOM 735 O O . ASN A 1 96 ? -29.394 -35.856 -7.545 1.00 91.44 96 ASN A O 1
ATOM 739 N N . LEU A 1 97 ? -28.789 -34.518 -9.262 1.00 92.19 97 LEU A N 1
ATOM 740 C CA . LEU A 1 97 ? -30.096 -33.868 -9.425 1.00 92.19 97 LEU A CA 1
ATOM 741 C C . LEU A 1 97 ? -31.206 -34.830 -9.858 1.00 92.19 97 LEU A C 1
ATOM 743 O O . LEU A 1 97 ? -32.333 -34.696 -9.400 1.00 92.19 97 LEU A O 1
ATOM 747 N N . LEU A 1 98 ? -30.898 -35.826 -10.696 1.00 91.44 98 LEU A N 1
ATOM 748 C CA . LEU A 1 98 ? -31.879 -36.856 -11.062 1.00 91.44 98 LEU A CA 1
ATOM 749 C C . LEU A 1 98 ? -32.302 -37.707 -9.859 1.00 91.44 98 LEU A C 1
ATOM 751 O O . LEU A 1 98 ? -33.455 -38.113 -9.776 1.00 91.44 98 LEU A O 1
ATOM 755 N N . ARG A 1 99 ? -31.376 -37.993 -8.932 1.00 90.75 99 ARG A N 1
ATOM 756 C CA . ARG A 1 99 ? -31.674 -38.789 -7.731 1.00 90.75 99 ARG A CA 1
ATOM 757 C C . ARG A 1 99 ? -32.305 -37.954 -6.616 1.00 90.75 99 ARG A C 1
ATOM 759 O O . ARG A 1 99 ? -33.141 -38.461 -5.877 1.00 90.75 99 ARG A O 1
ATOM 766 N N . ARG A 1 100 ? -31.849 -36.714 -6.443 1.00 89.00 100 ARG A N 1
ATOM 767 C CA . ARG A 1 100 ? -32.311 -35.762 -5.428 1.00 89.00 100 ARG A CA 1
ATOM 768 C C . ARG A 1 100 ? -32.493 -34.392 -6.085 1.00 89.00 100 ARG A C 1
ATOM 770 O O . ARG A 1 100 ? -31.497 -33.684 -6.249 1.00 89.00 100 ARG A O 1
ATOM 777 N N . PRO A 1 101 ? -33.728 -34.042 -6.487 1.00 91.00 101 PRO A N 1
ATOM 778 C CA . PRO A 1 101 ? -33.989 -32.806 -7.217 1.00 91.00 101 PRO A CA 1
ATOM 779 C C . PRO A 1 101 ? -33.886 -31.563 -6.330 1.00 91.00 101 PRO A C 1
ATOM 781 O O . PRO A 1 101 ? -33.592 -30.488 -6.845 1.00 91.00 101 PRO A O 1
ATOM 784 N N . ASP A 1 102 ? -34.088 -31.689 -5.018 1.00 91.31 102 ASP A N 1
ATOM 785 C CA . ASP A 1 102 ? -33.926 -30.577 -4.080 1.00 91.31 102 ASP A CA 1
ATOM 786 C C . ASP A 1 102 ? -32.428 -30.309 -3.827 1.00 91.31 102 ASP A C 1
ATOM 788 O O . ASP A 1 102 ? -31.653 -31.212 -3.490 1.00 91.31 102 ASP A O 1
ATOM 792 N N . ALA A 1 103 ? -32.011 -29.062 -4.032 1.00 92.19 103 ALA A N 1
ATOM 793 C CA . ALA A 1 103 ? -30.629 -28.593 -3.974 1.00 92.19 103 ALA A CA 1
ATOM 794 C C . ALA A 1 103 ? -30.581 -27.138 -3.478 1.00 92.19 103 ALA A C 1
ATOM 796 O O . ALA A 1 103 ? -31.612 -26.478 -3.397 1.00 92.19 103 ALA A O 1
ATOM 797 N N . SER A 1 104 ? -29.390 -26.603 -3.203 1.00 89.00 104 SER A N 1
ATOM 798 C CA . SER A 1 104 ? -29.219 -25.158 -2.993 1.00 89.00 104 SER A CA 1
ATOM 799 C C . SER A 1 104 ? -28.296 -24.561 -4.053 1.00 89.00 104 SER A C 1
ATOM 801 O O . SER A 1 104 ? -27.408 -25.231 -4.593 1.00 89.00 104 SER A O 1
ATOM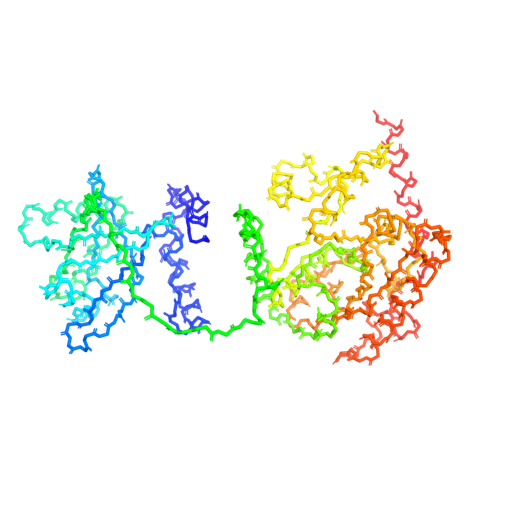 803 N N . ILE A 1 105 ? -28.512 -23.292 -4.396 1.00 87.25 105 ILE A N 1
ATOM 804 C CA . ILE A 1 105 ? -27.622 -22.529 -5.273 1.00 87.25 105 ILE A CA 1
ATOM 805 C C . ILE A 1 105 ? -27.094 -21.294 -4.568 1.00 87.25 105 ILE A C 1
ATOM 807 O O . ILE A 1 105 ? -27.847 -20.551 -3.952 1.00 87.25 105 ILE A O 1
ATOM 811 N N . SER A 1 106 ? -25.808 -21.013 -4.754 1.00 78.81 106 SER A N 1
ATOM 812 C CA . SER A 1 106 ? -25.236 -19.704 -4.452 1.00 78.81 106 SER A CA 1
ATOM 813 C C . SER A 1 106 ? -25.188 -18.869 -5.728 1.00 78.81 106 SER A C 1
ATOM 815 O O . SER A 1 106 ? -24.383 -19.124 -6.631 1.00 78.81 106 SER A O 1
ATOM 817 N N . VAL A 1 107 ? -26.040 -17.847 -5.818 1.00 73.81 107 VAL A N 1
ATOM 818 C CA . VAL A 1 107 ? -26.132 -16.952 -6.979 1.00 73.81 107 VAL A CA 1
ATOM 819 C C . VAL A 1 107 ? -26.244 -15.498 -6.522 1.00 73.81 107 VAL A C 1
ATOM 821 O O . VAL A 1 107 ? -27.037 -15.151 -5.655 1.00 73.81 107 VAL A O 1
ATOM 824 N N . ARG A 1 108 ? -25.403 -14.614 -7.081 1.00 62.62 108 ARG A N 1
ATOM 825 C CA . ARG A 1 108 ? -25.359 -13.173 -6.732 1.00 62.62 108 ARG A CA 1
ATOM 826 C C . ARG A 1 108 ? -25.239 -12.887 -5.218 1.00 62.62 108 ARG A C 1
ATOM 828 O O . ARG A 1 108 ? -25.726 -11.870 -4.744 1.00 62.62 108 ARG A O 1
ATOM 835 N N . GLY A 1 109 ? -24.554 -13.763 -4.477 1.00 51.88 109 GLY A N 1
ATOM 836 C CA . GLY A 1 109 ? -24.334 -13.609 -3.033 1.00 51.88 109 GLY A CA 1
ATOM 837 C C . GLY A 1 109 ? -25.521 -14.010 -2.153 1.00 51.88 109 GLY A C 1
ATOM 838 O O . GLY A 1 109 ? -25.458 -13.791 -0.950 1.00 51.88 109 GLY A O 1
ATOM 839 N N . ARG A 1 110 ? -26.574 -14.597 -2.734 1.00 67.69 110 ARG A N 1
ATOM 840 C CA . ARG A 1 110 ? -27.688 -15.217 -2.011 1.00 67.69 110 ARG A CA 1
ATOM 841 C C . ARG A 1 110 ? -27.599 -16.731 -2.173 1.00 67.69 110 ARG A C 1
ATOM 843 O O . ARG A 1 110 ? -27.318 -17.203 -3.277 1.00 67.69 110 ARG A O 1
ATOM 850 N N . GLU A 1 111 ? -27.824 -17.457 -1.086 1.00 76.88 111 GLU A N 1
ATOM 851 C CA . GLU A 1 111 ? -28.102 -18.892 -1.139 1.00 76.88 111 GLU A CA 1
ATOM 852 C C . GLU A 1 111 ? -29.619 -19.061 -1.272 1.00 76.88 111 GLU A C 1
ATOM 854 O O . GLU A 1 111 ? -30.378 -18.387 -0.575 1.00 76.88 111 GLU A O 1
ATOM 859 N N . LEU A 1 112 ? -30.053 -19.866 -2.237 1.00 83.00 112 LEU A N 1
ATOM 860 C CA . LEU A 1 112 ? -31.460 -20.143 -2.505 1.00 83.00 112 LEU A CA 1
ATOM 861 C C . LEU A 1 112 ? -31.649 -21.650 -2.561 1.00 83.00 112 LEU A C 1
ATOM 863 O O . LEU A 1 112 ? -30.942 -22.323 -3.317 1.00 83.00 112 LEU A O 1
ATOM 867 N N . ASP A 1 113 ? -32.627 -22.155 -1.823 1.00 89.62 113 ASP A N 1
ATOM 868 C CA . ASP A 1 113 ? -33.100 -23.517 -2.015 1.00 89.62 113 ASP A CA 1
ATOM 869 C C . ASP A 1 113 ? -33.873 -23.587 -3.329 1.00 89.62 113 ASP A C 1
ATOM 871 O O . ASP A 1 113 ? -34.708 -22.734 -3.647 1.00 89.62 113 ASP A O 1
ATOM 875 N N . VAL A 1 114 ? -33.545 -24.589 -4.134 1.00 92.00 114 VAL A N 1
ATOM 876 C CA . VAL A 1 114 ? -34.123 -24.802 -5.452 1.00 92.00 114 VAL A CA 1
ATOM 877 C C . VAL A 1 114 ? -34.521 -26.253 -5.629 1.00 92.00 114 VAL A C 1
ATOM 879 O O . VAL A 1 114 ? -33.865 -27.169 -5.139 1.00 92.00 114 VAL A O 1
ATOM 882 N N . ARG A 1 115 ? -35.559 -26.470 -6.426 1.00 92.88 115 ARG A N 1
ATOM 883 C CA . ARG A 1 115 ? -35.906 -27.786 -6.948 1.00 92.88 115 ARG A CA 1
ATOM 884 C C . ARG A 1 115 ? -35.539 -27.856 -8.422 1.00 92.88 115 ARG A C 1
ATOM 886 O O . ARG A 1 115 ? -35.945 -27.004 -9.215 1.00 92.88 115 ARG A O 1
ATOM 893 N N . ALA A 1 116 ? -34.734 -28.848 -8.778 1.00 93.69 116 ALA A N 1
ATOM 894 C CA . ALA A 1 116 ? -34.311 -29.116 -10.139 1.00 93.69 116 ALA A CA 1
ATOM 895 C C . ALA A 1 116 ? -35.337 -29.985 -10.877 1.00 93.69 116 ALA A C 1
ATOM 897 O O . ALA A 1 116 ? -35.722 -31.052 -10.410 1.00 93.69 116 ALA A O 1
ATOM 898 N N . GLU A 1 117 ? -35.724 -29.545 -12.066 1.00 93.25 117 GLU A N 1
ATOM 899 C CA . GLU A 1 117 ? -36.610 -30.244 -12.992 1.00 93.25 117 GLU A CA 1
ATOM 900 C C . GLU A 1 117 ? -35.826 -30.548 -14.273 1.00 93.25 117 GLU A C 1
ATOM 902 O O . GLU A 1 117 ? -35.214 -29.647 -14.854 1.00 93.25 117 GLU A O 1
ATOM 907 N N . LEU A 1 118 ? -35.805 -31.808 -14.711 1.00 94.00 118 LEU A N 1
ATOM 908 C CA . LEU A 1 118 ? -35.199 -32.170 -15.992 1.00 94.00 118 LEU A CA 1
ATOM 909 C C . LEU A 1 118 ? -36.083 -31.652 -17.136 1.00 94.00 118 LEU A C 1
ATOM 911 O O . LEU A 1 118 ? -37.289 -31.853 -17.128 1.00 94.00 118 LEU A O 1
ATOM 915 N N . ILE A 1 119 ? -35.476 -31.009 -18.133 1.00 90.00 119 ILE A N 1
ATOM 916 C CA . ILE A 1 119 ? -36.153 -30.572 -19.359 1.00 90.00 119 ILE A CA 1
ATOM 917 C C . ILE A 1 119 ? -35.898 -31.625 -20.445 1.00 90.00 119 ILE A C 1
ATOM 919 O O . ILE A 1 119 ? -34.881 -31.585 -21.151 1.00 90.00 119 ILE A O 1
ATOM 923 N N . ASP A 1 120 ? -36.801 -32.594 -20.542 1.00 84.31 120 ASP A N 1
ATOM 924 C CA . ASP A 1 120 ? -36.736 -33.739 -21.457 1.00 84.31 120 ASP A CA 1
ATOM 925 C C . ASP A 1 120 ? -37.739 -33.652 -22.620 1.00 84.31 120 ASP A C 1
ATOM 927 O O . ASP A 1 120 ? -37.401 -34.052 -23.734 1.00 84.31 120 ASP A O 1
ATOM 931 N N . ALA A 1 121 ? -38.917 -33.058 -22.408 1.00 82.69 121 ALA A N 1
ATOM 932 C CA . ALA A 1 121 ? -39.931 -32.870 -23.443 1.00 82.69 121 ALA A CA 1
ATOM 933 C C . ALA A 1 121 ? -39.410 -32.018 -24.618 1.00 82.69 121 ALA A C 1
ATOM 935 O O . ALA A 1 121 ? -38.947 -30.890 -24.419 1.00 82.69 121 ALA A O 1
ATOM 936 N N . ALA A 1 122 ? -39.532 -32.530 -25.850 1.00 79.69 122 ALA A N 1
ATOM 937 C CA . ALA A 1 122 ? -38.944 -31.923 -27.049 1.00 79.69 122 ALA A CA 1
ATOM 938 C C . ALA A 1 122 ? -39.296 -30.429 -27.247 1.00 79.69 122 ALA A C 1
ATOM 940 O O . ALA A 1 122 ? -38.366 -29.640 -27.421 1.00 79.69 122 ALA A O 1
ATOM 941 N N . PRO A 1 123 ? -40.562 -29.974 -27.111 1.00 81.25 123 PRO A N 1
ATOM 942 C CA . PRO A 1 123 ? -40.886 -28.551 -27.271 1.00 81.25 123 PRO A CA 1
ATOM 943 C C . PRO A 1 123 ? -40.244 -27.661 -26.194 1.00 81.25 123 PRO A C 1
ATOM 945 O O . PRO A 1 123 ? -39.701 -26.594 -26.484 1.00 81.25 123 PRO A O 1
ATOM 948 N N . ALA A 1 124 ? -40.254 -28.116 -24.936 1.00 82.75 124 ALA A N 1
ATOM 949 C CA . ALA A 1 124 ? -39.652 -27.387 -23.819 1.00 82.75 124 ALA A CA 1
ATOM 950 C C . ALA A 1 124 ? -38.123 -27.335 -23.934 1.00 82.75 124 ALA A C 1
ATOM 952 O O . ALA A 1 124 ? -37.489 -26.350 -23.546 1.00 82.75 124 ALA A O 1
ATOM 953 N N . ARG A 1 125 ? -37.536 -28.395 -24.490 1.00 87.94 125 ARG A N 1
ATOM 954 C CA . ARG A 1 125 ? -36.109 -28.528 -24.738 1.00 87.94 125 ARG A CA 1
ATOM 955 C C . ARG A 1 125 ? -35.630 -27.615 -25.863 1.00 87.94 125 ARG A C 1
ATOM 957 O O . ARG A 1 125 ? -34.619 -26.944 -25.672 1.00 87.94 125 ARG A O 1
ATOM 964 N N . GLU A 1 126 ? -36.355 -27.531 -26.977 1.00 86.50 126 GLU A N 1
ATOM 965 C CA . GLU A 1 126 ? -36.042 -26.581 -28.055 1.00 86.50 126 GLU A CA 1
ATOM 966 C C . GLU A 1 126 ? -36.122 -25.136 -27.565 1.00 86.50 126 GLU A C 1
ATOM 968 O O . GLU A 1 126 ? -35.223 -24.339 -27.823 1.00 86.50 126 GLU A O 1
ATOM 973 N N . LEU A 1 127 ? -37.137 -24.808 -26.764 1.00 84.44 127 LEU A N 1
ATOM 974 C CA . LEU A 1 127 ? -37.258 -23.479 -26.174 1.00 84.44 127 LEU A CA 1
ATOM 975 C C . LEU A 1 127 ? -36.118 -23.177 -25.184 1.00 84.44 127 LEU A C 1
ATOM 977 O O . LEU A 1 127 ? -35.598 -22.060 -25.146 1.00 84.44 127 LEU A O 1
ATOM 981 N N . ALA A 1 128 ? -35.704 -24.162 -24.382 1.00 85.38 128 ALA A N 1
ATOM 982 C CA . ALA A 1 128 ? -34.550 -24.027 -23.499 1.00 85.38 128 ALA A CA 1
ATOM 983 C C . ALA A 1 128 ? -33.256 -23.812 -24.299 1.00 85.38 128 ALA A C 1
ATOM 985 O O . ALA A 1 128 ? -32.471 -22.932 -23.949 1.00 85.38 128 ALA A O 1
ATOM 986 N N . TRP A 1 129 ? -33.057 -24.555 -25.391 1.00 85.75 129 TRP A N 1
ATOM 987 C CA . TRP A 1 129 ? -31.915 -24.376 -26.285 1.00 85.75 129 TRP A CA 1
ATOM 988 C C . TRP A 1 129 ? -31.926 -23.024 -26.984 1.00 85.75 129 TRP A C 1
ATOM 990 O O . TRP A 1 129 ? -30.904 -22.353 -26.958 1.00 85.75 129 TRP A O 1
ATOM 1000 N N . SER A 1 130 ? -33.067 -22.579 -27.509 1.00 82.69 130 SER A N 1
ATOM 1001 C CA . SER A 1 130 ? -33.221 -21.251 -28.110 1.00 82.69 130 SER A CA 1
ATOM 1002 C C . SER A 1 130 ? -32.817 -20.144 -27.131 1.00 82.69 130 SER A C 1
ATOM 1004 O O . SER A 1 130 ? -32.045 -19.255 -27.485 1.00 82.69 130 SER A O 1
ATOM 1006 N N . ARG A 1 131 ? -33.235 -20.238 -25.860 1.00 80.81 131 ARG A N 1
ATOM 1007 C CA . ARG A 1 131 ? -32.822 -19.289 -24.810 1.00 80.81 131 ARG A CA 1
ATOM 1008 C C . ARG A 1 131 ? -31.331 -19.370 -24.493 1.00 80.81 131 ARG A C 1
ATOM 1010 O O . ARG A 1 131 ? -30.679 -18.336 -24.355 1.00 80.81 131 ARG A O 1
ATOM 1017 N N . ILE A 1 132 ? -30.790 -20.583 -24.385 1.00 79.94 132 ILE A N 1
ATOM 1018 C CA . ILE A 1 132 ? -29.357 -20.794 -24.160 1.00 79.94 132 ILE A CA 1
ATOM 1019 C C . ILE A 1 132 ? -28.554 -20.223 -25.333 1.00 79.94 132 ILE A C 1
ATOM 1021 O O . ILE A 1 132 ? -27.562 -19.555 -25.085 1.00 79.94 132 ILE A O 1
ATOM 1025 N N . GLU A 1 133 ? -28.973 -20.426 -26.583 1.00 77.50 133 GLU A N 1
ATOM 1026 C CA . GLU A 1 133 ? -28.278 -19.953 -27.786 1.00 77.50 133 GLU A CA 1
ATOM 1027 C C . GLU A 1 133 ? -28.441 -18.451 -28.027 1.00 77.50 133 GLU A C 1
ATOM 1029 O O . GLU A 1 133 ? -27.497 -17.806 -28.475 1.00 77.50 133 GLU A O 1
ATOM 1034 N N . ALA A 1 134 ? -29.582 -17.864 -27.657 1.00 69.25 134 ALA A N 1
ATOM 1035 C CA . ALA A 1 134 ? -29.760 -16.414 -27.648 1.00 69.25 134 ALA A CA 1
ATOM 1036 C C . ALA A 1 134 ? -28.767 -15.732 -26.692 1.00 69.25 134 ALA A C 1
ATOM 1038 O O . ALA A 1 134 ? -28.279 -14.635 -26.966 1.00 69.25 134 ALA A O 1
ATOM 1039 N N . GLN A 1 135 ? -28.444 -16.393 -25.576 1.00 63.88 135 GLN A N 1
ATOM 1040 C CA . GLN A 1 135 ? -27.442 -15.916 -24.627 1.00 63.88 135 GLN A CA 1
ATOM 1041 C C . GLN A 1 135 ? -26.012 -16.344 -25.014 1.00 63.88 135 GLN A C 1
ATOM 1043 O O . GLN A 1 135 ? -25.066 -15.596 -24.770 1.00 63.88 135 GLN A O 1
ATOM 1048 N N . TRP A 1 136 ? -25.861 -17.516 -25.637 1.00 67.56 136 TRP A N 1
ATOM 1049 C CA . TRP A 1 136 ? -24.603 -18.178 -25.997 1.00 67.56 136 TRP A CA 1
ATOM 1050 C C . TRP A 1 136 ? -24.668 -18.744 -27.425 1.00 67.56 136 TRP A C 1
ATOM 1052 O O . TRP A 1 136 ? -24.869 -19.952 -27.598 1.00 67.56 136 TRP A O 1
ATOM 1062 N N . PRO A 1 137 ? -24.482 -17.911 -28.466 1.00 68.38 137 PRO A N 1
ATOM 1063 C CA . PRO A 1 137 ? -24.568 -18.375 -29.848 1.00 68.38 137 PRO A CA 1
ATOM 1064 C C . PRO A 1 137 ? -23.629 -19.558 -30.111 1.00 68.38 137 PRO A C 1
ATOM 1066 O O . PRO A 1 137 ? -22.447 -19.513 -29.771 1.00 68.38 137 PRO A O 1
ATOM 1069 N N . GLY A 1 138 ? -24.161 -20.638 -30.689 1.00 63.66 138 GLY A N 1
ATOM 1070 C CA . GLY A 1 138 ? -23.399 -21.848 -31.008 1.00 63.66 138 GLY A CA 1
ATOM 1071 C C . GLY A 1 138 ? -23.161 -22.809 -29.836 1.00 63.66 138 GLY A C 1
ATOM 1072 O O . GLY A 1 138 ? -22.536 -23.849 -30.034 1.00 63.66 138 GLY A O 1
ATOM 1073 N N . TYR A 1 139 ? -23.679 -22.541 -28.631 1.00 69.00 139 TYR A N 1
ATOM 1074 C CA . TYR A 1 139 ? -23.482 -23.416 -27.462 1.00 69.00 139 TYR A CA 1
ATOM 1075 C C . TYR A 1 139 ? -24.077 -24.823 -27.649 1.00 69.00 139 TYR A C 1
ATOM 1077 O O . TYR A 1 139 ? -23.575 -25.799 -27.086 1.00 69.00 139 TYR A O 1
ATOM 1085 N N . ARG A 1 140 ? -25.082 -24.969 -28.521 1.00 77.31 140 ARG A N 1
ATOM 1086 C CA . ARG A 1 140 ? -25.640 -26.269 -28.917 1.00 77.31 140 ARG A CA 1
ATOM 1087 C C . ARG A 1 140 ? -24.651 -27.145 -29.694 1.00 77.31 140 ARG A C 1
ATOM 1089 O O . ARG A 1 140 ? -24.821 -28.360 -29.767 1.00 77.31 140 ARG A O 1
ATOM 1096 N N . ALA A 1 141 ? -23.560 -26.579 -30.216 1.00 68.38 141 ALA A N 1
ATOM 1097 C CA . ALA A 1 141 ? -22.482 -27.361 -30.819 1.00 68.38 141 ALA A CA 1
ATOM 1098 C C . ALA A 1 141 ? -21.860 -28.366 -29.834 1.00 68.38 141 ALA A C 1
ATOM 1100 O O . ALA A 1 141 ? -21.426 -29.426 -30.272 1.00 68.38 141 ALA A O 1
ATOM 1101 N N . TYR A 1 142 ? -21.882 -28.105 -28.518 1.00 63.66 142 TYR A N 1
ATOM 1102 C CA . TYR A 1 142 ? -21.401 -29.066 -27.518 1.00 63.66 142 TYR A CA 1
ATOM 1103 C C . TYR A 1 142 ? -22.241 -30.343 -27.451 1.00 63.66 142 TYR A C 1
ATOM 1105 O O . TYR A 1 142 ? -21.692 -31.406 -27.175 1.00 63.66 142 TYR A O 1
ATOM 1113 N N . GLU A 1 143 ? -23.550 -30.256 -27.699 1.00 72.12 143 GLU A N 1
ATOM 1114 C CA . GLU A 1 143 ? -24.424 -31.428 -27.793 1.00 72.12 143 GLU A CA 1
ATOM 1115 C C . GLU A 1 143 ? -24.039 -32.271 -29.012 1.00 72.12 143 GLU A C 1
ATOM 1117 O O . GLU A 1 143 ? -23.689 -33.442 -28.855 1.00 72.12 143 GLU A O 1
ATOM 1122 N N . ARG A 1 144 ? -23.956 -31.631 -30.187 1.00 68.69 144 ARG A N 1
ATOM 1123 C CA . ARG A 1 144 ? -23.553 -32.270 -31.452 1.00 68.69 144 ARG A CA 1
ATOM 1124 C C . ARG A 1 144 ? -22.167 -32.915 -31.364 1.00 68.69 144 ARG A C 1
ATOM 1126 O O . ARG A 1 144 ? -22.015 -34.084 -31.694 1.00 68.69 144 ARG A O 1
ATOM 1133 N N . ALA A 1 145 ? -21.178 -32.188 -30.844 1.00 64.25 145 ALA A N 1
ATOM 1134 C CA . ALA A 1 145 ? -19.802 -32.665 -30.702 1.00 64.25 145 ALA A CA 1
ATOM 1135 C C . ALA A 1 145 ? -19.652 -33.801 -29.675 1.00 64.25 145 ALA A C 1
ATOM 1137 O O . ALA A 1 145 ? -18.730 -34.605 -29.776 1.00 64.25 145 ALA A O 1
ATOM 1138 N N . SER A 1 146 ? -20.541 -33.875 -28.678 1.00 67.31 146 SER A N 1
ATOM 1139 C CA . SER A 1 146 ? -20.490 -34.920 -27.648 1.00 67.31 146 SER A CA 1
ATOM 1140 C C . SER A 1 146 ? -21.133 -36.246 -28.063 1.00 67.31 146 SER A C 1
ATOM 1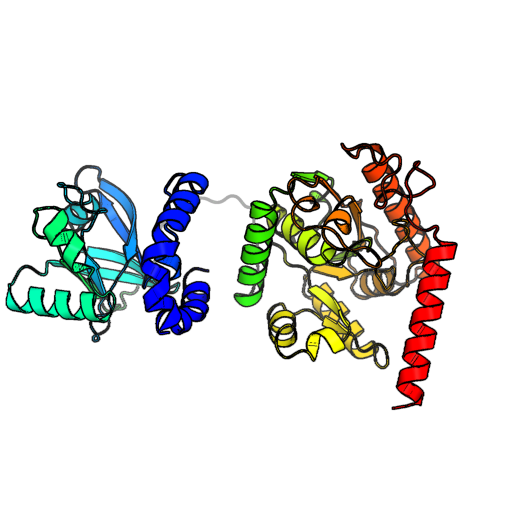142 O O . SER A 1 146 ? -20.928 -37.248 -27.376 1.00 67.31 146 SER A O 1
ATOM 1144 N N . GLY A 1 147 ? -21.929 -36.253 -29.142 1.00 70.56 147 GLY A N 1
ATOM 1145 C CA . GLY A 1 147 ? -22.698 -37.420 -29.588 1.00 70.56 147 GLY A CA 1
ATOM 1146 C C . GLY A 1 147 ? -23.777 -37.880 -28.599 1.00 70.56 147 GLY A C 1
AT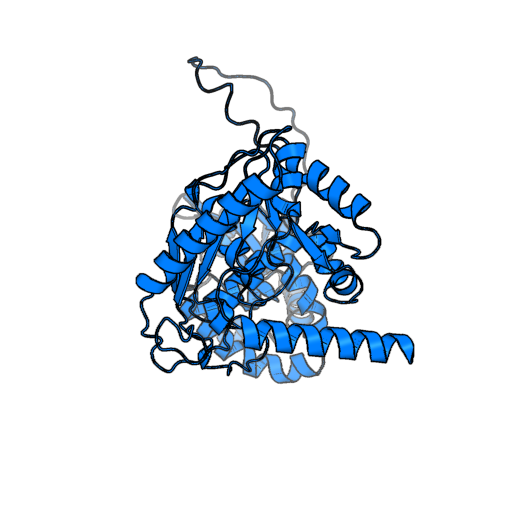OM 1147 O O . GLY A 1 147 ? -24.233 -39.016 -28.681 1.00 70.56 147 GLY A O 1
ATOM 1148 N N . ARG A 1 148 ? -24.166 -37.035 -27.633 1.00 80.31 148 ARG A N 1
ATOM 1149 C CA . ARG A 1 148 ? -25.176 -37.343 -26.610 1.00 80.31 148 ARG A CA 1
ATOM 1150 C C . ARG A 1 148 ? -26.143 -36.187 -26.413 1.00 80.31 148 ARG A C 1
ATOM 1152 O O . ARG A 1 148 ? -25.742 -35.027 -26.442 1.00 80.31 148 ARG A O 1
ATOM 1159 N N . THR A 1 149 ? -27.382 -36.507 -26.064 1.00 83.50 149 THR A N 1
ATOM 1160 C CA . THR A 1 149 ? -28.375 -35.514 -25.647 1.00 83.50 149 THR A CA 1
ATOM 1161 C C . THR A 1 149 ? -27.963 -34.890 -24.314 1.00 83.50 149 THR A C 1
ATOM 1163 O O . THR A 1 149 ? -27.829 -35.577 -23.305 1.00 83.50 149 THR A O 1
ATOM 1166 N N . VAL A 1 150 ? -27.722 -33.583 -24.265 1.00 86.31 150 VAL A N 1
ATOM 1167 C CA . VAL A 1 150 ? -27.262 -32.877 -23.059 1.00 86.31 150 VAL A CA 1
ATOM 1168 C C . VAL A 1 150 ? -28.409 -32.717 -22.061 1.00 86.31 150 VAL A C 1
ATOM 1170 O O . VAL A 1 150 ? -29.423 -32.100 -22.358 1.00 86.31 150 VAL A O 1
ATOM 1173 N N . ARG A 1 151 ? -28.257 -33.190 -20.824 1.00 92.06 151 ARG A N 1
ATOM 1174 C CA . ARG A 1 151 ? -29.285 -32.970 -19.789 1.00 92.06 151 ARG A CA 1
ATOM 1175 C C . ARG A 1 151 ? -29.406 -31.481 -19.472 1.00 92.06 151 ARG A C 1
ATOM 1177 O O . ARG A 1 151 ? -28.410 -30.868 -19.096 1.00 92.06 151 ARG A O 1
ATOM 1184 N N . LEU A 1 152 ? -30.599 -30.921 -19.624 1.00 91.62 152 LEU A N 1
ATOM 1185 C CA . LEU A 1 152 ? -30.909 -29.544 -19.251 1.00 91.62 152 LEU A CA 1
ATOM 1186 C C . LEU A 1 152 ? -31.778 -29.589 -17.999 1.00 91.62 152 LEU A C 1
ATOM 1188 O O . LEU A 1 152 ? -32.726 -30.367 -17.959 1.00 91.62 152 LEU A O 1
ATOM 1192 N N . PHE A 1 153 ? -31.461 -28.782 -16.993 1.00 94.06 153 PHE A N 1
ATOM 1193 C CA . PHE A 1 153 ? -32.270 -28.682 -15.781 1.00 94.06 153 PHE A CA 1
ATOM 1194 C C . PHE A 1 153 ? -32.771 -27.260 -15.600 1.00 94.06 153 PHE A C 1
ATOM 1196 O O . PHE A 1 153 ? -31.993 -26.315 -15.736 1.00 94.06 153 PHE A O 1
ATOM 1203 N N . ARG A 1 154 ? -34.047 -27.118 -15.245 1.00 92.88 154 ARG A N 1
ATOM 1204 C CA . ARG A 1 154 ? -34.613 -25.884 -14.706 1.00 92.88 154 ARG A CA 1
ATOM 1205 C C . ARG A 1 154 ? -34.515 -25.931 -13.184 1.00 92.88 154 ARG A C 1
ATOM 1207 O O . ARG A 1 154 ? -34.991 -26.871 -12.565 1.00 92.88 154 ARG A O 1
ATOM 1214 N N . LEU A 1 155 ? -33.910 -24.916 -12.584 1.00 91.69 155 LEU A N 1
ATOM 1215 C CA . LEU A 1 155 ? -33.803 -24.733 -11.141 1.00 91.69 155 LEU A CA 1
ATOM 1216 C C . LEU A 1 155 ? -34.847 -23.704 -10.711 1.00 91.69 155 LEU A C 1
ATOM 1218 O O . LEU A 1 155 ? -34.712 -22.524 -11.050 1.00 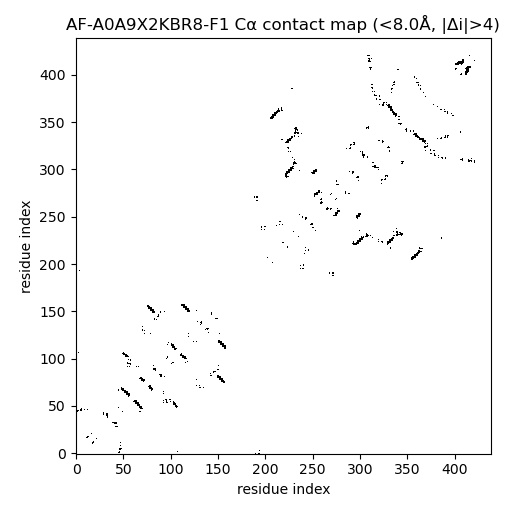91.69 155 LEU A O 1
ATOM 1222 N N . ARG A 1 156 ? -35.882 -24.154 -9.999 1.00 90.50 156 ARG A N 1
ATOM 1223 C CA . ARG A 1 156 ? -36.957 -23.300 -9.480 1.00 90.50 156 ARG A CA 1
ATOM 1224 C C . ARG A 1 156 ? -36.710 -22.987 -8.004 1.00 90.50 156 ARG A C 1
ATOM 1226 O O . ARG A 1 156 ? -36.550 -23.943 -7.248 1.00 90.50 156 ARG A O 1
ATOM 1233 N N . PRO A 1 157 ? -36.680 -21.714 -7.575 1.00 85.62 157 PRO A N 1
ATOM 1234 C CA . PRO A 1 157 ? -36.628 -21.370 -6.157 1.00 85.62 157 PRO A CA 1
ATOM 1235 C C . PRO A 1 157 ? -37.805 -21.974 -5.388 1.00 85.62 157 PRO A C 1
ATOM 1237 O O . PRO A 1 157 ? -38.941 -21.930 -5.861 1.00 85.62 157 PRO A O 1
ATOM 1240 N N . VAL A 1 158 ? -37.539 -22.515 -4.204 1.00 85.75 158 VAL A N 1
ATOM 1241 C CA . VAL A 1 158 ? -38.581 -22.912 -3.252 1.00 85.75 158 VAL A CA 1
ATOM 1242 C C . VAL A 1 158 ? -38.955 -21.661 -2.454 1.00 85.75 158 VAL A C 1
ATOM 1244 O O . VAL A 1 158 ? -38.087 -21.037 -1.849 1.00 85.75 158 VAL A O 1
ATOM 1247 N N . ALA A 1 159 ? -40.220 -21.230 -2.507 1.00 60.25 159 ALA A N 1
ATOM 1248 C CA . ALA A 1 159 ? -40.675 -20.071 -1.738 1.00 60.25 159 ALA A CA 1
ATOM 1249 C C . ALA A 1 159 ? -40.520 -20.345 -0.230 1.00 60.25 159 ALA A C 1
ATOM 1251 O O . ALA A 1 159 ? -40.906 -21.411 0.249 1.00 60.25 159 ALA A O 1
ATOM 1252 N N . GLU A 1 160 ? -39.944 -19.387 0.499 1.00 45.25 160 GLU A N 1
ATOM 1253 C CA . GLU A 1 160 ? -39.688 -19.461 1.940 1.00 45.25 160 GLU A CA 1
ATOM 1254 C C . GLU A 1 160 ? -41.024 -19.541 2.702 1.00 45.25 160 GLU A C 1
ATOM 1256 O O . GLU A 1 160 ? -41.670 -18.531 2.973 1.00 45.25 160 GLU A O 1
ATOM 1261 N N . GLN A 1 161 ? -41.481 -20.755 3.018 1.00 33.00 161 GLN A N 1
ATOM 1262 C CA . GLN A 1 161 ? -42.539 -20.950 4.004 1.00 33.00 161 GLN A CA 1
ATOM 1263 C C . GLN A 1 161 ? -41.932 -20.732 5.391 1.00 33.00 161 GLN A C 1
ATOM 1265 O O . GLN A 1 161 ? -41.101 -21.515 5.855 1.00 33.00 161 GLN A O 1
ATOM 1270 N N . ALA A 1 162 ? -42.336 -19.642 6.043 1.00 33.88 162 ALA A N 1
ATOM 1271 C CA . ALA A 1 162 ? -42.000 -19.350 7.426 1.00 33.88 162 ALA A CA 1
ATOM 1272 C C . ALA A 1 162 ? -42.460 -20.502 8.337 1.00 33.88 162 ALA A C 1
ATOM 1274 O O . ALA A 1 162 ? -43.654 -20.725 8.518 1.00 33.88 162 ALA A O 1
ATOM 1275 N N . VAL A 1 163 ? -41.506 -21.219 8.934 1.00 30.16 163 VAL A N 1
ATOM 1276 C CA . VAL A 1 163 ? -41.760 -22.175 10.021 1.00 30.16 163 VAL A CA 1
ATOM 1277 C C . VAL A 1 163 ? -41.015 -21.686 11.268 1.00 30.16 163 VAL A C 1
ATOM 1279 O O . VAL A 1 163 ? -39.791 -21.528 11.218 1.00 30.16 163 VAL A O 1
ATOM 1282 N N . PRO A 1 164 ? -41.701 -21.446 12.401 1.00 33.28 164 PRO A N 1
ATOM 1283 C CA . PRO A 1 164 ? -41.058 -21.009 13.633 1.00 33.28 164 PRO A CA 1
ATOM 1284 C C . PRO A 1 164 ? -40.299 -22.184 14.260 1.00 33.28 164 PRO A C 1
ATOM 1286 O O . PRO A 1 164 ? -40.889 -23.211 14.594 1.00 33.28 164 PRO A O 1
ATOM 1289 N N . ARG A 1 165 ? -38.976 -22.064 14.437 1.00 32.81 165 ARG A N 1
ATOM 1290 C CA . ARG A 1 165 ? -38.189 -23.091 15.139 1.00 32.81 165 ARG A CA 1
ATOM 1291 C C . ARG A 1 165 ? -38.081 -22.789 16.632 1.00 32.81 165 ARG A C 1
ATOM 1293 O O . ARG A 1 165 ? -37.440 -21.830 17.053 1.00 32.81 165 ARG A O 1
ATOM 1300 N N . ALA A 1 166 ? -38.737 -23.661 17.394 1.00 30.33 166 ALA A N 1
ATOM 1301 C CA . ALA A 1 166 ? -38.773 -23.740 18.844 1.00 30.33 166 ALA A CA 1
ATOM 1302 C C . ALA A 1 166 ? -37.418 -24.110 19.487 1.00 30.33 166 ALA A C 1
ATOM 1304 O O . ALA A 1 166 ? -36.488 -24.599 18.847 1.00 30.33 166 ALA A O 1
ATOM 1305 N N . ARG A 1 167 ? -37.363 -23.841 20.794 1.00 30.66 167 ARG A N 1
ATOM 1306 C CA . ARG A 1 167 ? -36.230 -23.901 21.727 1.00 30.66 167 ARG A CA 1
ATOM 1307 C C . ARG A 1 167 ? -35.488 -25.249 21.838 1.00 30.66 167 ARG A C 1
ATOM 1309 O O . ARG A 1 167 ? -36.091 -26.311 21.855 1.00 30.66 167 ARG A O 1
ATOM 1316 N N . ALA A 1 168 ? -34.194 -25.081 22.141 1.00 29.88 168 ALA A N 1
ATOM 1317 C CA . ALA A 1 168 ? -33.351 -25.773 23.130 1.00 29.88 168 ALA A CA 1
ATOM 1318 C C . ALA A 1 168 ? -33.024 -27.270 22.983 1.00 29.88 168 ALA A C 1
ATOM 1320 O O . ALA A 1 168 ? -33.890 -28.119 23.147 1.00 29.88 168 ALA A O 1
ATOM 1321 N N . ARG A 1 169 ? -31.710 -27.567 22.956 1.00 29.91 169 ARG A N 1
ATOM 1322 C CA . ARG A 1 169 ? -31.072 -28.507 23.900 1.00 29.91 169 ARG A CA 1
ATOM 1323 C C . ARG A 1 169 ? -29.667 -28.022 24.310 1.00 29.91 169 ARG A C 1
ATOM 1325 O O . ARG A 1 169 ? -28.842 -27.681 23.472 1.00 29.91 169 ARG A O 1
ATOM 1332 N N . SER A 1 170 ? -29.468 -27.972 25.625 1.00 27.66 170 SER A N 1
ATOM 1333 C CA . SER A 1 170 ? -28.264 -27.709 26.440 1.00 27.66 170 SER A CA 1
ATOM 1334 C C . SER A 1 170 ? -27.205 -28.822 26.320 1.00 27.66 170 SER A C 1
ATOM 1336 O O . SER A 1 170 ? -27.599 -29.976 26.176 1.00 27.66 170 SER A O 1
ATOM 1338 N N . ARG A 1 171 ? -25.884 -28.573 26.377 1.00 28.12 171 ARG A N 1
ATOM 1339 C CA . ARG A 1 171 ? -24.965 -28.396 27.549 1.00 28.12 171 ARG A CA 1
ATOM 1340 C C . ARG A 1 171 ? -23.498 -28.357 27.009 1.00 28.12 171 ARG A C 1
ATOM 1342 O O . ARG A 1 171 ? -23.340 -28.725 25.847 1.00 28.12 171 ARG A O 1
ATOM 1349 N N . PRO A 1 172 ? -22.421 -28.097 27.794 1.00 33.78 172 PRO A N 1
ATOM 1350 C CA . PRO A 1 172 ? -22.295 -27.496 29.127 1.00 33.78 172 PRO A CA 1
ATOM 1351 C C . PRO A 1 172 ? -21.366 -26.252 29.158 1.00 33.78 172 PRO A C 1
ATOM 1353 O O . PRO A 1 172 ? -20.749 -25.856 28.174 1.00 33.78 172 PRO A O 1
ATOM 1356 N N . THR A 1 173 ? -21.337 -25.624 30.328 1.00 39.34 173 THR A N 1
ATOM 1357 C CA . THR A 1 173 ? -20.647 -24.396 30.743 1.00 39.34 173 THR A CA 1
ATOM 1358 C C . THR A 1 173 ? -19.132 -24.535 30.899 1.00 39.34 173 THR A C 1
ATOM 1360 O O . THR A 1 173 ? -18.698 -25.430 31.613 1.00 39.34 173 THR A O 1
ATOM 1363 N N . GLU A 1 174 ? -18.364 -23.558 30.399 1.00 30.03 174 GLU A N 1
ATOM 1364 C CA . GLU A 1 174 ? -17.154 -23.079 31.090 1.00 30.03 174 GLU A CA 1
ATOM 1365 C C . GLU A 1 174 ? -16.828 -21.612 30.701 1.00 30.03 174 GLU A C 1
ATOM 1367 O O . GLU A 1 174 ? -16.875 -21.267 29.512 1.00 30.03 174 GLU A O 1
ATOM 1372 N N . PRO A 1 175 ? -16.582 -20.696 31.663 1.00 38.81 175 PRO A N 1
ATOM 1373 C CA . PRO A 1 175 ? -16.613 -19.255 31.432 1.00 38.81 175 PRO A CA 1
ATOM 1374 C C . PRO A 1 175 ? -15.201 -18.674 31.257 1.00 38.81 175 PRO A C 1
ATOM 1376 O O . PRO A 1 175 ? -14.591 -18.238 32.220 1.00 38.81 175 PRO A O 1
ATOM 1379 N N . ALA A 1 176 ? -14.678 -18.619 30.027 1.00 33.66 176 ALA A N 1
ATOM 1380 C CA . ALA A 1 176 ? -13.426 -17.882 29.752 1.00 33.66 176 ALA A CA 1
ATOM 1381 C C . ALA A 1 176 ? -13.257 -17.393 28.297 1.00 33.66 176 ALA A C 1
ATOM 1383 O O . ALA A 1 176 ? -12.146 -17.153 27.835 1.00 33.66 176 ALA A O 1
ATOM 1384 N N . ARG A 1 177 ? -14.349 -17.243 27.529 1.00 31.36 177 ARG A N 1
ATOM 1385 C CA . ARG A 1 177 ? -14.297 -16.665 26.162 1.00 31.36 177 ARG A CA 1
ATOM 1386 C C . ARG A 1 177 ? -15.263 -15.510 25.912 1.00 31.36 177 ARG A C 1
ATOM 1388 O O . ARG A 1 177 ? -15.342 -14.999 24.798 1.00 31.36 177 ARG A O 1
ATOM 1395 N N . ARG A 1 178 ? -15.980 -15.044 26.937 1.00 36.16 178 ARG A N 1
ATOM 1396 C CA . ARG A 1 178 ? -16.714 -13.775 26.860 1.00 36.16 178 ARG A CA 1
ATOM 1397 C C . ARG A 1 178 ? -15.760 -12.657 27.251 1.00 36.16 178 ARG A C 1
ATOM 1399 O O . ARG A 1 178 ? -15.721 -12.315 28.419 1.00 36.16 178 ARG A O 1
ATOM 1406 N N . LEU A 1 179 ? -14.975 -12.178 26.284 1.00 36.22 179 LEU A N 1
ATOM 1407 C CA . LEU A 1 179 ? -14.489 -10.787 26.185 1.00 36.22 179 LEU A CA 1
ATOM 1408 C C . LEU A 1 179 ? -13.639 -10.530 24.922 1.00 36.22 179 LEU A C 1
ATOM 1410 O O . LEU A 1 179 ? -13.398 -9.378 24.592 1.00 36.22 179 LEU A O 1
ATOM 1414 N N . ALA A 1 180 ? -13.286 -11.553 24.136 1.00 34.81 180 ALA A N 1
ATOM 1415 C CA . ALA A 1 180 ? -12.671 -11.375 22.818 1.00 34.81 180 ALA A CA 1
ATOM 1416 C C . ALA A 1 180 ? -13.563 -12.003 21.741 1.00 34.81 180 ALA A C 1
ATOM 1418 O O . ALA A 1 180 ? -13.674 -13.224 21.653 1.00 34.81 180 ALA A O 1
ATOM 1419 N N . GLY A 1 181 ? -14.235 -11.179 20.934 1.00 33.12 181 GLY A N 1
ATOM 1420 C CA . GLY A 1 181 ? -14.980 -11.694 19.781 1.00 33.12 181 GLY A CA 1
ATOM 1421 C C . GLY A 1 181 ? -16.312 -11.032 19.456 1.00 33.12 181 GLY A C 1
ATOM 1422 O O . GLY A 1 181 ? -17.101 -11.625 18.728 1.00 33.12 181 GLY A O 1
ATOM 1423 N N . MET A 1 182 ? -16.577 -9.797 19.891 1.00 32.88 182 MET A N 1
ATOM 1424 C CA . MET A 1 182 ? -17.495 -8.943 19.129 1.00 32.88 182 MET A CA 1
ATOM 1425 C C . MET A 1 182 ? -16.753 -8.416 17.899 1.00 32.88 182 MET A C 1
ATOM 1427 O O . MET A 1 182 ? -16.403 -7.243 17.797 1.00 32.88 182 MET A O 1
ATOM 1431 N N . SER A 1 183 ? -16.504 -9.313 16.941 1.00 35.00 183 SER A N 1
ATOM 1432 C CA . SER A 1 183 ? -16.224 -8.915 15.568 1.00 35.00 183 SER A CA 1
ATOM 1433 C C . SER A 1 183 ? -17.458 -8.156 15.089 1.00 35.00 183 SER A C 1
ATOM 1435 O O . SER A 1 183 ? -18.461 -8.759 14.698 1.00 35.00 183 SER A O 1
ATOM 1437 N N . ARG A 1 184 ? -17.428 -6.817 15.171 1.00 41.16 184 ARG A N 1
ATOM 1438 C CA . ARG A 1 184 ? -18.325 -5.977 14.374 1.00 41.16 184 ARG A CA 1
ATOM 1439 C C . ARG A 1 184 ? -18.220 -6.534 12.960 1.00 41.16 184 ARG A C 1
ATOM 1441 O O . ARG A 1 184 ? -17.133 -6.500 12.381 1.00 41.16 184 ARG A O 1
ATOM 1448 N N . ARG A 1 185 ? -19.310 -7.099 12.426 1.00 43.50 185 ARG A N 1
ATOM 1449 C CA . ARG A 1 185 ? -19.388 -7.500 11.017 1.00 43.50 185 ARG A CA 1
ATOM 1450 C C . ARG A 1 185 ? -18.959 -6.280 10.207 1.00 43.50 185 ARG A C 1
ATOM 1452 O O . ARG A 1 185 ? -19.717 -5.318 10.116 1.00 43.50 185 ARG A O 1
ATOM 1459 N N . ARG A 1 186 ? -17.717 -6.276 9.706 1.00 56.41 186 ARG A N 1
ATOM 1460 C CA . ARG A 1 186 ? -17.184 -5.139 8.950 1.00 56.41 186 ARG A CA 1
ATOM 1461 C C . ARG A 1 186 ? -18.133 -4.902 7.786 1.00 56.41 186 ARG A C 1
ATOM 1463 O O . ARG A 1 186 ? -18.480 -5.854 7.083 1.00 56.41 186 ARG A O 1
ATOM 1470 N N . ALA A 1 187 ? -18.573 -3.657 7.618 1.00 58.91 187 ALA A N 1
ATOM 1471 C CA . ALA A 1 187 ? -19.467 -3.290 6.533 1.00 58.91 187 ALA A CA 1
ATOM 1472 C C . ALA A 1 187 ? -18.913 -3.823 5.201 1.00 58.91 187 ALA A C 1
ATOM 1474 O O . ALA A 1 187 ? -17.699 -3.817 4.950 1.00 58.91 187 ALA A O 1
ATOM 1475 N N . SER A 1 188 ? -19.797 -4.348 4.354 1.00 70.12 188 SER A N 1
ATOM 1476 C CA . SER A 1 188 ? -19.391 -4.860 3.052 1.00 70.12 188 SER A CA 1
ATOM 1477 C C . SER A 1 188 ? -18.861 -3.705 2.201 1.00 70.12 188 SER A C 1
ATOM 1479 O O . SER A 1 188 ? -19.616 -2.808 1.837 1.00 70.12 188 SER A O 1
ATOM 1481 N N . GLU A 1 189 ? -17.576 -3.745 1.854 1.00 82.12 189 GLU A N 1
ATOM 1482 C CA . GLU A 1 189 ? -16.939 -2.791 0.941 1.00 82.12 189 GLU A CA 1
ATOM 1483 C C . GLU A 1 189 ? -16.581 -3.521 -0.357 1.00 82.12 189 GLU A C 1
ATOM 1485 O O . GLU A 1 189 ? -15.465 -4.040 -0.510 1.00 82.12 189 GLU A O 1
ATOM 1490 N N . PRO A 1 190 ? -17.544 -3.657 -1.285 1.00 80.38 190 PRO A N 1
ATOM 1491 C CA . PRO A 1 190 ? -17.362 -4.455 -2.492 1.00 80.38 190 PRO A CA 1
ATOM 1492 C C . PRO A 1 190 ? -16.330 -3.839 -3.440 1.00 80.38 190 PRO A C 1
ATOM 1494 O O . PRO A 1 190 ? -15.582 -4.583 -4.076 1.00 80.38 190 PRO A O 1
ATOM 1497 N N . ILE A 1 191 ? -16.257 -2.505 -3.504 1.00 79.00 191 ILE A N 1
ATOM 1498 C CA . ILE A 1 191 ? -15.285 -1.775 -4.330 1.00 79.00 191 ILE A CA 1
ATOM 1499 C C . ILE A 1 191 ? -13.870 -2.054 -3.824 1.00 79.00 191 ILE A C 1
ATOM 1501 O O . ILE A 1 191 ? -13.046 -2.563 -4.580 1.00 79.00 191 ILE A O 1
ATOM 1505 N N . TYR A 1 192 ? -13.625 -1.847 -2.528 1.00 80.81 192 TYR A N 1
ATOM 1506 C CA . TYR A 1 192 ? -12.332 -2.131 -1.906 1.00 80.81 192 TYR A CA 1
ATOM 1507 C C . TYR A 1 192 ? -11.930 -3.597 -2.081 1.00 80.81 192 TYR A C 1
ATOM 1509 O O . TYR A 1 192 ? -10.855 -3.910 -2.588 1.00 80.81 192 TYR A O 1
ATOM 1517 N N . SER A 1 193 ? -12.832 -4.524 -1.760 1.00 82.44 193 SER A N 1
ATOM 1518 C CA . SER A 1 193 ? -12.541 -5.956 -1.899 1.00 82.44 193 SER A CA 1
ATOM 1519 C C . SER A 1 193 ? -12.195 -6.339 -3.346 1.00 82.44 193 SER A C 1
ATOM 1521 O O . SER A 1 193 ? -11.374 -7.225 -3.572 1.00 82.44 193 SER A O 1
ATOM 1523 N N . THR A 1 194 ? -12.789 -5.663 -4.334 1.00 77.44 194 THR A N 1
ATOM 1524 C CA . THR A 1 194 ? -12.470 -5.861 -5.755 1.00 77.44 194 THR A CA 1
ATOM 1525 C C . THR A 1 194 ? -11.110 -5.270 -6.115 1.00 77.44 194 THR A C 1
ATOM 1527 O O . THR A 1 194 ? -10.336 -5.943 -6.793 1.00 77.44 194 THR A O 1
ATOM 1530 N N . ALA A 1 195 ? -10.788 -4.069 -5.629 1.00 74.19 195 ALA A N 1
ATOM 1531 C CA . ALA A 1 195 ? -9.488 -3.435 -5.836 1.00 74.19 195 ALA A CA 1
ATOM 1532 C C . ALA A 1 195 ? -8.340 -4.292 -5.277 1.00 74.19 195 ALA A C 1
ATOM 1534 O O . ALA A 1 195 ? -7.360 -4.531 -5.980 1.00 74.19 195 ALA A O 1
ATOM 1535 N N . ILE A 1 196 ? -8.505 -4.859 -4.076 1.00 77.94 196 ILE A N 1
ATOM 1536 C CA . ILE A 1 196 ? -7.530 -5.784 -3.475 1.00 77.94 196 ILE A CA 1
ATOM 1537 C C . ILE A 1 196 ? -7.330 -7.014 -4.361 1.00 77.94 196 ILE A C 1
ATOM 1539 O O . ILE A 1 196 ? -6.201 -7.401 -4.646 1.00 77.94 196 ILE A O 1
ATOM 1543 N N . VAL A 1 197 ? -8.411 -7.645 -4.825 1.00 78.06 197 VAL A N 1
ATOM 1544 C CA . VAL A 1 197 ? -8.317 -8.822 -5.704 1.00 78.06 197 VAL A CA 1
ATOM 1545 C C . VAL A 1 197 ? -7.628 -8.479 -7.023 1.00 78.06 197 VAL A C 1
ATOM 1547 O O . VAL A 1 197 ? -6.801 -9.260 -7.490 1.00 78.06 197 VAL A O 1
ATOM 1550 N N . ALA A 1 198 ? -7.950 -7.331 -7.618 1.00 74.44 198 ALA A N 1
ATOM 1551 C CA . ALA A 1 198 ? -7.321 -6.874 -8.850 1.00 74.44 198 ALA A CA 1
ATOM 1552 C C . ALA A 1 198 ? -5.818 -6.629 -8.648 1.00 74.44 198 ALA A C 1
ATOM 1554 O O . ALA A 1 198 ? -5.015 -7.151 -9.418 1.00 74.44 198 ALA A O 1
ATOM 1555 N N . GLY A 1 199 ? -5.435 -5.931 -7.572 1.00 73.62 199 GLY A N 1
ATOM 1556 C CA . GLY A 1 199 ? -4.036 -5.711 -7.199 1.00 73.62 199 GLY A CA 1
ATOM 1557 C C . GLY A 1 199 ? -3.282 -7.023 -6.982 1.00 73.62 199 GLY A C 1
ATOM 1558 O O . GLY A 1 199 ? -2.221 -7.230 -7.559 1.00 73.62 199 GLY A O 1
ATOM 1559 N N . ARG A 1 200 ? -3.879 -7.977 -6.256 1.00 84.75 200 ARG A N 1
ATOM 1560 C CA . ARG A 1 200 ? -3.333 -9.336 -6.083 1.00 84.75 200 ARG A CA 1
ATOM 1561 C C . ARG A 1 200 ? -3.121 -10.058 -7.408 1.00 84.75 200 ARG A C 1
ATOM 1563 O O . ARG A 1 200 ? -2.105 -10.721 -7.579 1.00 84.75 200 ARG A O 1
ATOM 1570 N N . GLY A 1 201 ? -4.095 -9.974 -8.312 1.00 76.19 201 GLY A N 1
ATOM 1571 C CA . GLY A 1 201 ? -4.008 -10.577 -9.638 1.00 76.19 201 GLY A CA 1
ATOM 1572 C C . GLY A 1 201 ? -2.869 -9.970 -10.453 1.00 76.19 201 GLY A C 1
ATOM 1573 O O . GLY A 1 201 ? -2.069 -10.711 -11.013 1.00 76.19 201 GLY A O 1
ATOM 1574 N N . LEU A 1 202 ? -2.756 -8.639 -10.449 1.00 80.62 202 LEU A N 1
ATOM 1575 C CA . LEU A 1 202 ? -1.682 -7.906 -11.118 1.00 80.62 202 LEU A CA 1
ATOM 1576 C C . LEU A 1 202 ? -0.307 -8.287 -10.557 1.00 80.62 202 LEU A C 1
ATOM 1578 O O . LEU A 1 202 ? 0.564 -8.716 -11.307 1.00 80.62 202 LEU A O 1
ATOM 1582 N N . PHE A 1 203 ? -0.113 -8.180 -9.244 1.00 83.69 203 PHE A N 1
ATOM 1583 C CA . PHE A 1 203 ? 1.168 -8.483 -8.607 1.00 83.69 203 PHE A CA 1
ATOM 1584 C C . PHE A 1 203 ? 1.530 -9.973 -8.676 1.00 83.69 203 PHE A C 1
ATOM 1586 O O . PHE A 1 203 ? 2.699 -10.323 -8.822 1.00 83.69 203 PHE A O 1
ATOM 1593 N N . GLY A 1 204 ? 0.531 -10.859 -8.632 1.00 83.31 204 GLY A N 1
ATOM 1594 C CA . GLY A 1 204 ? 0.715 -12.287 -8.876 1.00 83.31 204 GLY A CA 1
ATOM 1595 C C . GLY A 1 204 ? 1.133 -12.589 -10.317 1.00 83.31 204 GLY A C 1
ATOM 1596 O O . GLY A 1 204 ? 2.022 -13.406 -10.525 1.00 83.31 204 GLY A O 1
ATOM 1597 N N . ALA A 1 205 ? 0.552 -11.903 -11.306 1.00 75.25 205 ALA A N 1
ATOM 1598 C CA . ALA A 1 205 ? 0.926 -12.045 -12.715 1.00 75.25 205 ALA A CA 1
ATOM 1599 C C . ALA A 1 205 ? 2.335 -11.509 -13.008 1.00 75.25 205 ALA A C 1
ATOM 1601 O O . ALA A 1 205 ? 3.048 -12.093 -13.818 1.00 75.25 205 ALA A O 1
ATOM 1602 N N . LEU A 1 206 ? 2.757 -10.450 -12.310 1.00 78.25 206 LEU A N 1
ATOM 1603 C CA . LEU A 1 206 ? 4.141 -9.969 -12.330 1.00 78.25 206 LEU A CA 1
ATOM 1604 C C . LEU A 1 206 ? 5.112 -10.926 -11.615 1.00 78.25 206 LEU A C 1
ATOM 1606 O O . LEU A 1 206 ? 6.321 -10.742 -11.696 1.00 78.25 206 LEU A O 1
ATOM 1610 N N . GLY A 1 207 ? 4.622 -11.949 -10.910 1.00 84.75 207 GLY A N 1
ATOM 1611 C CA . GLY A 1 207 ? 5.471 -12.915 -10.214 1.00 84.75 207 GLY A CA 1
ATOM 1612 C C . GLY A 1 207 ? 6.302 -12.295 -9.089 1.00 84.75 207 GLY A C 1
ATOM 1613 O O . GLY A 1 207 ? 7.421 -12.744 -8.852 1.00 84.75 207 GLY A O 1
ATOM 1614 N N . LEU A 1 208 ? 5.789 -11.253 -8.419 1.00 89.69 208 LEU A N 1
ATOM 1615 C CA . LEU A 1 208 ? 6.535 -10.557 -7.367 1.00 89.69 208 LEU A CA 1
ATOM 1616 C C . LEU A 1 208 ? 6.888 -11.505 -6.213 1.00 89.69 208 LEU A C 1
ATOM 1618 O O . LEU A 1 208 ? 6.014 -12.184 -5.660 1.00 89.69 208 LEU A O 1
ATOM 1622 N N . LYS A 1 209 ? 8.163 -11.511 -5.814 1.00 86.56 209 LYS A N 1
ATOM 1623 C CA . LYS A 1 209 ? 8.651 -12.287 -4.666 1.00 86.56 209 LYS A CA 1
ATOM 1624 C C . LYS A 1 209 ? 8.522 -11.427 -3.418 1.00 86.56 209 LYS A C 1
ATOM 1626 O O . LYS A 1 209 ? 9.108 -10.357 -3.355 1.00 86.56 209 LYS A O 1
ATOM 1631 N N . ARG A 1 210 ? 7.727 -11.854 -2.441 1.00 93.12 210 ARG A N 1
ATOM 1632 C CA . ARG A 1 210 ? 7.461 -11.056 -1.237 1.00 93.12 210 ARG A CA 1
ATOM 1633 C C . ARG A 1 210 ? 8.228 -11.604 -0.049 1.00 93.12 210 ARG A C 1
ATOM 1635 O O . ARG A 1 210 ? 8.065 -12.778 0.271 1.00 93.12 210 ARG A O 1
ATOM 1642 N N . HIS A 1 211 ? 8.946 -10.733 0.642 1.00 95.12 211 HIS A N 1
ATOM 1643 C CA . HIS A 1 211 ? 9.556 -11.023 1.937 1.00 95.12 211 HIS A CA 1
ATOM 1644 C C . HIS A 1 211 ? 8.930 -10.082 2.963 1.00 95.12 211 HIS A C 1
ATOM 1646 O O . HIS A 1 211 ? 9.030 -8.872 2.815 1.00 95.12 211 HIS A O 1
ATOM 1652 N N . VAL A 1 212 ? 8.202 -10.609 3.946 1.00 96.88 212 VAL A N 1
ATOM 1653 C CA . VAL A 1 212 ? 7.432 -9.792 4.898 1.00 96.88 212 VAL A CA 1
ATOM 1654 C C . VAL A 1 212 ? 7.878 -10.131 6.310 1.00 96.88 212 VAL A C 1
ATOM 1656 O O . VAL A 1 212 ? 7.897 -11.303 6.671 1.00 96.88 212 VAL A O 1
ATOM 1659 N N . THR A 1 213 ? 8.209 -9.109 7.097 1.00 97.00 213 THR A N 1
ATOM 1660 C CA . THR A 1 213 ? 8.601 -9.239 8.507 1.00 97.00 213 THR A CA 1
ATOM 1661 C C . THR A 1 213 ? 7.805 -8.274 9.380 1.00 97.00 213 THR A C 1
ATOM 1663 O O . THR A 1 213 ? 7.503 -7.156 8.950 1.00 97.00 213 THR A O 1
ATOM 1666 N N . GLY A 1 214 ? 7.467 -8.700 10.600 1.00 96.94 214 GLY A N 1
ATOM 1667 C CA . GLY A 1 214 ? 6.845 -7.851 11.616 1.00 96.94 214 GLY A CA 1
ATOM 1668 C C . GLY A 1 214 ? 5.383 -7.484 11.359 1.00 96.94 214 GLY A C 1
ATOM 1669 O O . GLY A 1 214 ? 4.865 -6.587 12.016 1.00 96.94 214 GLY A O 1
ATOM 1670 N N . VAL A 1 215 ? 4.709 -8.108 10.386 1.00 95.56 215 VAL A N 1
ATOM 1671 C CA . VAL A 1 215 ? 3.313 -7.775 10.034 1.00 95.56 215 VAL A CA 1
ATOM 1672 C C . VAL A 1 215 ? 2.351 -8.002 11.205 1.00 95.56 215 VAL A C 1
ATOM 1674 O O . VAL A 1 215 ? 1.332 -7.332 11.306 1.00 95.56 215 VAL A O 1
ATOM 1677 N N . GLU A 1 216 ? 2.718 -8.889 12.126 1.00 93.62 216 GLU A N 1
ATOM 1678 C CA . GLU A 1 216 ? 2.079 -9.130 13.417 1.00 93.62 216 GLU A CA 1
ATOM 1679 C C . GLU A 1 216 ? 2.055 -7.905 14.349 1.00 93.62 216 GLU A C 1
ATOM 1681 O O . GLU A 1 216 ? 1.244 -7.866 15.269 1.00 93.62 216 GLU A O 1
ATOM 1686 N N . ASN A 1 217 ? 2.887 -6.884 14.100 1.00 96.25 217 ASN A N 1
ATOM 1687 C CA . ASN A 1 217 ? 2.837 -5.607 14.819 1.00 96.25 217 ASN A CA 1
ATOM 1688 C C . ASN A 1 217 ? 1.621 -4.756 14.423 1.00 96.25 217 ASN A C 1
ATOM 1690 O O . ASN A 1 217 ? 1.299 -3.789 15.113 1.00 96.25 217 ASN A O 1
ATOM 1694 N N . VAL A 1 218 ? 0.950 -5.076 13.310 1.00 95.62 218 VAL A N 1
ATOM 1695 C CA . VAL A 1 218 ? -0.315 -4.434 12.942 1.00 95.62 218 VAL A CA 1
ATOM 1696 C C . VAL A 1 218 ? -1.413 -4.985 13.858 1.00 95.62 218 VAL A C 1
ATOM 1698 O O . VAL A 1 218 ? -1.644 -6.194 13.852 1.00 95.62 218 VAL A O 1
ATOM 1701 N N . PRO A 1 219 ? -2.123 -4.136 14.626 1.00 92.06 219 PRO A N 1
ATOM 1702 C CA . PRO A 1 219 ? -3.180 -4.613 15.513 1.00 92.06 219 PRO A CA 1
ATOM 1703 C C . PRO A 1 219 ? -4.271 -5.360 14.736 1.00 92.06 219 PRO A C 1
ATOM 1705 O O . PRO A 1 219 ? -4.655 -4.940 13.645 1.00 92.06 219 PRO A O 1
ATOM 1708 N N . ASP A 1 220 ? -4.842 -6.421 15.298 1.00 88.88 220 ASP A N 1
ATOM 1709 C CA . ASP A 1 220 ? -5.970 -7.144 14.687 1.00 88.88 220 ASP A CA 1
ATOM 1710 C C . ASP A 1 220 ? -7.305 -6.371 14.812 1.00 88.88 220 ASP A C 1
ATOM 1712 O O . ASP A 1 220 ? -8.221 -6.479 13.981 1.00 88.88 220 ASP A O 1
ATOM 1716 N N . THR A 1 221 ? -7.381 -5.528 15.839 1.00 88.56 221 THR A N 1
ATOM 1717 C CA . THR A 1 221 ? -8.511 -4.709 16.269 1.00 88.56 221 THR A CA 1
ATOM 1718 C C . THR A 1 221 ? -8.027 -3.312 16.681 1.00 88.56 221 THR A C 1
ATOM 1720 O O . THR A 1 221 ? -6.838 -3.092 16.892 1.00 88.56 221 THR A O 1
ATOM 1723 N N . GLY A 1 222 ? -8.935 -2.332 16.744 1.00 93.56 222 GLY A N 1
ATOM 1724 C CA . GLY A 1 222 ? -8.577 -0.938 17.057 1.00 93.56 222 GLY A CA 1
ATOM 1725 C C . GLY A 1 222 ? -7.854 -0.205 15.919 1.00 93.56 222 GLY A C 1
ATOM 1726 O O . GLY A 1 222 ? -7.4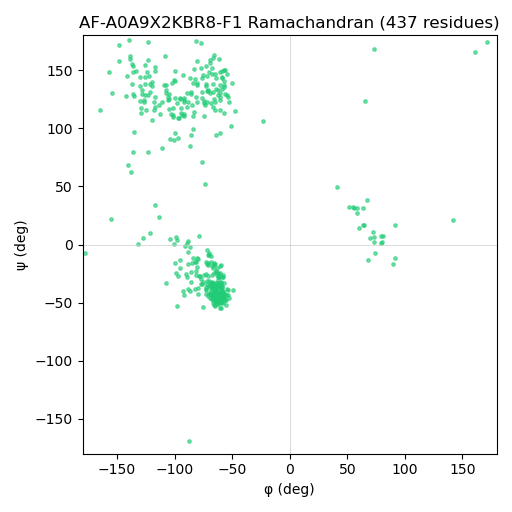96 -0.800 14.904 1.00 93.56 222 GLY A O 1
ATOM 1727 N N . GLY A 1 223 ? -7.707 1.115 16.032 1.00 96.62 223 GLY A N 1
ATOM 1728 C CA . GLY A 1 223 ? -7.056 1.936 15.006 1.00 96.62 223 GLY A CA 1
ATOM 1729 C C . GLY A 1 223 ? -5.533 1.876 15.090 1.00 96.62 223 GLY A C 1
ATOM 1730 O O . GLY A 1 223 ? -4.985 1.563 16.141 1.00 96.62 223 GLY A O 1
ATOM 1731 N N . ALA A 1 224 ? -4.852 2.183 13.987 1.00 98.31 224 ALA A N 1
ATOM 1732 C CA . ALA A 1 224 ? -3.405 2.407 13.971 1.00 98.31 224 ALA A CA 1
ATOM 1733 C C . ALA A 1 224 ? -3.005 3.267 12.769 1.00 98.31 224 ALA A C 1
ATOM 1735 O O . ALA A 1 224 ? -3.617 3.171 11.700 1.00 98.31 224 ALA A O 1
ATOM 1736 N N . VAL A 1 225 ? -1.955 4.071 12.930 1.00 98.56 225 VAL A N 1
ATOM 1737 C CA . VAL A 1 225 ? -1.338 4.825 11.832 1.00 98.56 225 VAL A CA 1
ATOM 1738 C C . VAL A 1 225 ? -0.185 4.005 11.265 1.00 98.56 225 VAL A C 1
ATOM 1740 O O . VAL A 1 225 ? 0.832 3.831 11.923 1.00 98.56 225 VAL A O 1
ATOM 1743 N N . LEU A 1 226 ? -0.313 3.515 10.036 1.00 98.50 226 LEU A N 1
ATOM 1744 C CA . LEU A 1 226 ? 0.792 2.915 9.293 1.00 98.50 226 LEU A CA 1
ATOM 1745 C C . LEU A 1 226 ? 1.581 4.043 8.619 1.00 98.50 226 LEU A C 1
ATOM 1747 O O . LEU A 1 226 ? 1.161 4.569 7.585 1.00 98.50 226 LEU A O 1
ATOM 1751 N N . ALA A 1 227 ? 2.695 4.445 9.225 1.00 97.94 227 ALA A N 1
ATOM 1752 C CA . ALA A 1 227 ? 3.578 5.475 8.692 1.00 97.94 227 ALA A CA 1
ATOM 1753 C C . ALA A 1 227 ? 4.654 4.807 7.839 1.00 97.94 227 ALA A C 1
ATOM 1755 O O . ALA A 1 227 ? 5.491 4.083 8.373 1.00 97.94 227 ALA A O 1
ATOM 1756 N N . MET A 1 228 ? 4.610 5.012 6.522 1.00 96.25 228 MET A N 1
ATOM 1757 C CA . MET A 1 228 ? 5.408 4.217 5.590 1.00 96.25 228 MET A CA 1
ATOM 1758 C C . MET A 1 228 ? 6.320 5.036 4.687 1.00 96.25 228 MET A C 1
ATOM 1760 O O . MET A 1 228 ? 5.983 6.162 4.311 1.00 96.25 228 MET A O 1
ATOM 1764 N N . THR A 1 229 ? 7.462 4.448 4.330 1.00 96.00 229 THR A N 1
ATOM 1765 C CA . THR A 1 229 ? 8.392 5.029 3.355 1.00 96.00 229 THR A CA 1
ATOM 1766 C C . THR A 1 229 ? 7.713 5.240 2.009 1.00 96.00 229 THR A C 1
ATOM 1768 O O . THR A 1 229 ? 6.807 4.478 1.653 1.00 96.00 229 THR A O 1
ATOM 1771 N N . HIS A 1 230 ? 8.149 6.257 1.259 1.00 92.62 230 HIS A N 1
ATOM 1772 C CA . HIS A 1 230 ? 7.594 6.544 -0.062 1.00 92.62 230 HIS A CA 1
ATOM 1773 C C . HIS A 1 230 ? 8.637 6.558 -1.191 1.00 92.62 230 HIS A C 1
ATOM 1775 O O . HIS A 1 230 ? 9.058 7.618 -1.649 1.00 92.62 230 HIS A O 1
ATOM 1781 N N . PHE A 1 231 ? 9.050 5.395 -1.689 1.00 93.00 231 PHE A N 1
ATOM 1782 C CA . PHE A 1 231 ? 10.022 5.249 -2.782 1.00 93.00 231 PHE A CA 1
ATOM 1783 C C . PHE A 1 231 ? 9.375 4.977 -4.145 1.00 93.00 231 PHE A C 1
ATOM 1785 O O . PHE A 1 231 ? 10.013 5.146 -5.187 1.00 93.00 231 PHE A O 1
ATOM 1792 N N . GLY A 1 232 ? 8.101 4.583 -4.186 1.00 89.81 232 GLY A N 1
ATOM 1793 C CA . GLY A 1 232 ? 7.407 4.225 -5.421 1.00 89.81 232 GLY A CA 1
ATOM 1794 C C . GLY A 1 232 ? 5.915 4.534 -5.400 1.00 89.81 232 GLY A C 1
ATOM 1795 O O . GLY A 1 232 ? 5.265 4.599 -4.365 1.00 89.81 232 GLY A O 1
ATOM 1796 N N . TYR A 1 233 ? 5.317 4.672 -6.581 1.00 83.75 233 TYR A N 1
ATOM 1797 C CA . TYR A 1 233 ? 3.895 5.012 -6.684 1.00 83.75 233 TYR A CA 1
ATOM 1798 C C . TYR A 1 233 ? 2.958 3.870 -6.271 1.00 83.75 233 TYR A C 1
ATOM 1800 O O . TYR A 1 233 ? 1.778 4.118 -6.059 1.00 83.75 233 TYR A O 1
ATOM 1808 N N . LEU A 1 234 ? 3.446 2.629 -6.172 1.00 89.56 234 LEU A N 1
ATOM 1809 C CA . LEU A 1 234 ? 2.626 1.443 -5.887 1.00 89.56 234 LEU A CA 1
ATOM 1810 C C . LEU A 1 234 ? 2.685 0.973 -4.428 1.00 89.56 234 LEU A C 1
ATOM 1812 O O . LEU A 1 234 ? 2.034 -0.015 -4.096 1.00 89.56 234 LEU A O 1
ATOM 1816 N N . GLU A 1 235 ? 3.428 1.651 -3.551 1.00 90.00 235 GLU A N 1
ATOM 1817 C CA . GLU A 1 235 ? 3.618 1.206 -2.162 1.00 90.00 235 GLU A CA 1
ATOM 1818 C C . GLU A 1 235 ? 2.307 1.084 -1.391 1.00 90.00 235 GLU A C 1
ATOM 1820 O O . GLU A 1 235 ? 2.115 0.085 -0.709 1.00 90.00 235 GLU A O 1
ATOM 1825 N N . PHE A 1 236 ? 1.360 2.011 -1.576 1.00 89.56 236 PHE A N 1
ATOM 1826 C CA . PHE A 1 236 ? 0.045 1.921 -0.931 1.00 89.56 236 PHE A CA 1
ATOM 1827 C C . PHE A 1 236 ? -0.656 0.589 -1.252 1.00 89.56 236 PHE A C 1
ATOM 1829 O O . PHE A 1 236 ? -1.187 -0.075 -0.367 1.00 89.56 236 PHE A O 1
ATOM 1836 N N . ALA A 1 237 ? -0.606 0.154 -2.515 1.00 89.56 237 ALA A N 1
ATOM 1837 C CA . ALA A 1 237 ? -1.239 -1.080 -2.969 1.00 89.56 237 ALA A CA 1
ATOM 1838 C C . ALA A 1 237 ? -0.450 -2.326 -2.541 1.00 89.56 237 ALA A C 1
ATOM 1840 O O . ALA A 1 237 ? -1.045 -3.367 -2.261 1.00 89.56 237 ALA A O 1
ATOM 1841 N N . LEU A 1 238 ? 0.881 -2.230 -2.497 1.00 93.38 238 LEU A N 1
ATOM 1842 C CA . LEU A 1 238 ? 1.761 -3.303 -2.038 1.00 93.38 238 LEU A CA 1
ATOM 1843 C C . LEU A 1 238 ? 1.586 -3.559 -0.534 1.00 93.38 238 LEU A C 1
ATOM 1845 O O . LEU A 1 238 ? 1.405 -4.710 -0.140 1.00 93.38 238 LEU A O 1
ATOM 1849 N N . VAL A 1 239 ? 1.579 -2.499 0.283 1.00 94.94 239 VAL A N 1
ATOM 1850 C CA . VAL A 1 239 ? 1.342 -2.567 1.734 1.00 94.94 239 VAL A CA 1
ATOM 1851 C C . VAL A 1 239 ? -0.074 -3.068 2.014 1.00 94.94 239 VAL A C 1
ATOM 1853 O O . VAL A 1 239 ? -0.236 -4.033 2.754 1.00 94.94 239 VAL A O 1
ATOM 1856 N N . GLU A 1 240 ? -1.091 -2.521 1.338 1.00 93.12 240 GLU A N 1
ATOM 1857 C CA . GLU A 1 240 ? -2.471 -3.020 1.437 1.00 93.12 240 GLU A CA 1
ATOM 1858 C C . GLU A 1 240 ? -2.562 -4.521 1.140 1.00 93.12 240 GLU A C 1
ATOM 1860 O O . GLU A 1 240 ? -3.244 -5.264 1.847 1.00 93.12 240 GLU A O 1
ATOM 1865 N N . TRP A 1 241 ? -1.863 -4.995 0.107 1.00 90.88 241 TRP A N 1
ATOM 1866 C CA . TRP A 1 241 ? -1.877 -6.407 -0.252 1.00 90.88 241 TRP A CA 1
ATOM 1867 C C . TRP A 1 241 ? -1.309 -7.299 0.860 1.00 90.88 241 TRP A C 1
ATOM 1869 O O . TRP A 1 241 ? -1.918 -8.330 1.178 1.00 90.88 241 TRP A O 1
ATOM 1879 N N . VAL A 1 242 ? -0.159 -6.940 1.438 1.00 92.00 242 VAL A N 1
ATOM 1880 C CA . VAL A 1 242 ? 0.475 -7.757 2.484 1.00 92.00 242 VAL A CA 1
ATOM 1881 C C . VAL A 1 242 ? -0.277 -7.676 3.810 1.00 92.00 242 VAL A C 1
ATOM 1883 O O . VAL A 1 242 ? -0.481 -8.720 4.427 1.00 92.00 242 VAL A O 1
ATOM 1886 N N . THR A 1 243 ? -0.788 -6.502 4.188 1.00 91.00 243 THR A N 1
ATOM 1887 C CA . THR A 1 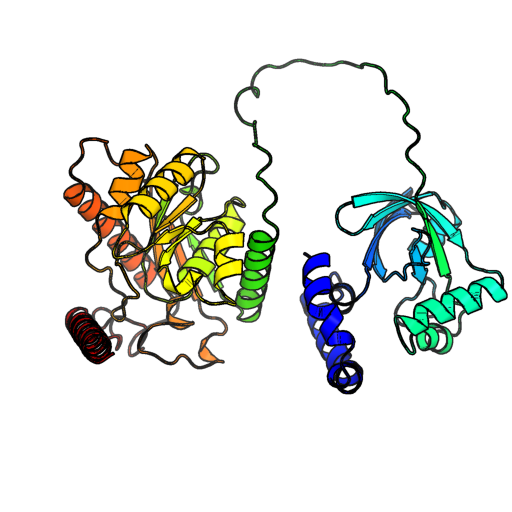243 ? -1.624 -6.332 5.384 1.00 91.00 243 THR A CA 1
ATOM 1888 C C . THR A 1 243 ? -2.901 -7.156 5.257 1.00 91.00 243 THR A C 1
ATOM 1890 O O . THR A 1 243 ? -3.163 -8.025 6.084 1.00 91.00 243 THR A O 1
ATOM 1893 N N . TRP A 1 244 ? -3.632 -7.031 4.143 1.00 90.19 244 TRP A N 1
ATOM 1894 C CA . TRP A 1 244 ? -4.856 -7.808 3.936 1.00 90.19 244 TRP A CA 1
ATOM 1895 C C . TRP A 1 244 ? -4.620 -9.324 3.954 1.00 90.19 244 TRP A C 1
ATOM 1897 O O . TRP A 1 244 ? -5.495 -10.093 4.355 1.00 90.19 244 TRP A O 1
ATOM 1907 N N . LEU A 1 245 ? -3.459 -9.789 3.487 1.00 87.44 245 LEU A N 1
ATOM 1908 C CA . LEU A 1 245 ? -3.106 -11.205 3.554 1.00 87.44 245 LEU A CA 1
ATOM 1909 C C . LEU A 1 245 ? -2.942 -11.718 4.983 1.00 87.44 245 LEU A C 1
ATOM 1911 O O . LEU A 1 245 ? -3.308 -12.871 5.218 1.00 87.44 245 LEU A O 1
ATOM 1915 N N . ALA A 1 246 ? -2.416 -10.887 5.881 1.00 86.56 246 ALA A N 1
ATOM 1916 C CA . ALA A 1 246 ? -2.166 -11.239 7.270 1.00 86.56 246 ALA A CA 1
ATOM 1917 C C . ALA A 1 246 ? -3.464 -11.275 8.090 1.00 86.56 246 ALA A C 1
ATOM 1919 O O . ALA A 1 246 ? -3.789 -12.305 8.673 1.00 86.56 246 ALA A O 1
ATOM 1920 N N . ASP A 1 247 ? -4.248 -10.196 8.074 1.00 84.25 247 ASP A N 1
ATOM 1921 C CA . ASP A 1 247 ? -5.330 -9.984 9.051 1.00 84.25 247 ASP A CA 1
ATOM 1922 C C . ASP A 1 247 ? -6.681 -9.583 8.419 1.00 84.25 247 ASP A C 1
ATOM 1924 O O . ASP A 1 247 ? -7.681 -9.383 9.113 1.00 84.25 247 ASP A O 1
ATOM 1928 N N . ARG A 1 248 ? -6.741 -9.483 7.081 1.00 86.38 248 ARG A N 1
ATOM 1929 C CA . ARG A 1 248 ? -7.910 -9.015 6.305 1.00 86.38 248 ARG A CA 1
ATOM 1930 C C . ARG A 1 248 ? -8.349 -7.588 6.634 1.00 86.38 248 ARG A C 1
ATOM 1932 O O . ARG A 1 248 ? -9.447 -7.184 6.224 1.00 86.38 248 ARG A O 1
ATOM 1939 N N . ARG A 1 249 ? -7.514 -6.815 7.329 1.00 88.56 249 ARG A N 1
ATOM 1940 C CA . ARG A 1 249 ? -7.712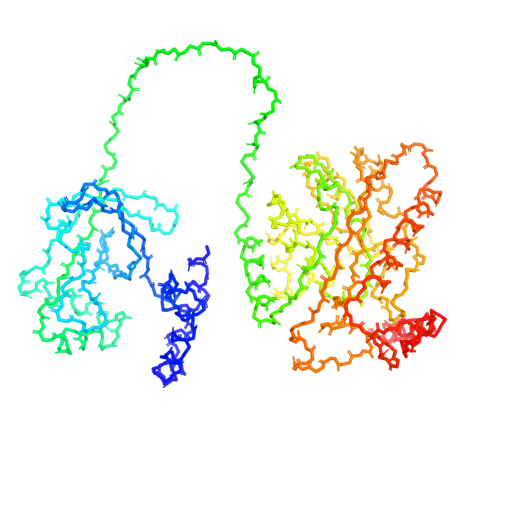 -5.384 7.516 1.00 88.56 249 ARG A CA 1
ATOM 1941 C C . ARG A 1 249 ? -7.510 -4.652 6.195 1.00 88.56 249 ARG A C 1
ATOM 1943 O O . ARG A 1 249 ? -6.957 -5.182 5.235 1.00 88.56 249 ARG A O 1
ATOM 1950 N N . ARG A 1 250 ? -8.074 -3.451 6.145 1.00 90.19 250 ARG A N 1
ATOM 1951 C CA . ARG A 1 250 ? -8.033 -2.534 5.007 1.00 90.19 250 ARG A CA 1
ATOM 1952 C C . ARG A 1 250 ? -7.489 -1.208 5.506 1.00 90.19 250 ARG A C 1
ATOM 1954 O O . ARG A 1 250 ? -7.806 -0.826 6.635 1.00 90.19 250 ARG A O 1
ATOM 1961 N N . ILE A 1 251 ? -6.708 -0.526 4.682 1.00 94.56 251 ILE A N 1
ATOM 1962 C CA . ILE A 1 251 ? -6.018 0.711 5.037 1.00 94.56 251 ILE A CA 1
ATOM 1963 C C . ILE A 1 251 ? -6.706 1.918 4.392 1.00 94.56 251 ILE A C 1
ATOM 1965 O O . ILE A 1 251 ? -6.872 2.027 3.183 1.00 94.56 251 ILE A O 1
ATOM 1969 N N . ARG A 1 252 ? -7.085 2.914 5.182 1.00 95.75 252 ARG A N 1
ATOM 1970 C CA . ARG A 1 252 ? -7.557 4.193 4.647 1.00 95.75 252 ARG A CA 1
ATOM 1971 C C . ARG A 1 252 ? -6.345 5.053 4.345 1.00 95.75 252 ARG A C 1
ATOM 1973 O O . ARG A 1 252 ? -5.646 5.477 5.253 1.00 95.75 252 ARG A O 1
ATOM 1980 N N . PHE A 1 253 ? -6.067 5.290 3.070 1.00 92.19 253 PHE A N 1
ATOM 1981 C CA . PHE A 1 253 ? -4.970 6.167 2.680 1.00 92.19 253 PHE A CA 1
ATOM 1982 C C . PHE A 1 253 ? -5.426 7.620 2.622 1.00 92.19 253 PHE A C 1
ATOM 1984 O O . PHE A 1 253 ? -6.542 7.920 2.188 1.00 92.19 253 PHE A O 1
ATOM 1991 N N . MET A 1 254 ? -4.534 8.517 3.031 1.00 85.94 254 MET A N 1
ATOM 1992 C CA . MET A 1 254 ? -4.669 9.948 2.786 1.00 85.94 254 MET A CA 1
ATOM 1993 C C . MET A 1 254 ? -4.038 10.283 1.431 1.00 85.94 254 MET A C 1
ATOM 1995 O O . MET A 1 254 ? -2.858 10.012 1.214 1.00 85.94 254 MET A O 1
ATOM 1999 N N . ALA A 1 255 ? -4.805 10.865 0.509 1.00 83.06 255 ALA A N 1
ATOM 2000 C CA . ALA A 1 255 ? -4.320 11.220 -0.827 1.00 83.06 255 ALA A CA 1
ATOM 2001 C C . ALA A 1 255 ? -4.796 12.614 -1.253 1.00 83.06 255 ALA A C 1
ATOM 2003 O O . ALA A 1 255 ? -5.831 13.096 -0.798 1.00 83.06 255 ALA A O 1
ATOM 2004 N N . LYS A 1 256 ? -4.033 13.272 -2.138 1.00 80.81 256 LYS A N 1
ATOM 2005 C CA . LYS A 1 256 ? -4.341 14.632 -2.616 1.00 80.81 256 LYS A CA 1
ATOM 2006 C C . LYS A 1 256 ? -5.734 14.697 -3.244 1.00 80.81 256 LYS A C 1
ATOM 2008 O O . LYS A 1 256 ? -6.099 13.802 -4.006 1.00 80.81 256 LYS A O 1
ATOM 2013 N N . GLN A 1 257 ? -6.458 15.789 -2.994 1.00 85.81 257 GLN A N 1
ATOM 2014 C CA . GLN A 1 257 ? -7.797 16.047 -3.539 1.00 85.81 257 GLN A CA 1
ATOM 2015 C C . GLN A 1 257 ? -7.877 15.829 -5.061 1.00 85.81 257 GLN A C 1
ATOM 2017 O O . GLN A 1 257 ? -8.796 15.169 -5.532 1.00 85.81 257 GLN A O 1
ATOM 2022 N N . SER A 1 258 ? -6.846 16.218 -5.818 1.00 80.19 258 SER A N 1
ATOM 2023 C CA . SER A 1 258 ? -6.793 16.020 -7.275 1.00 80.19 258 SER A CA 1
ATOM 2024 C C . SER A 1 258 ? -6.922 14.557 -7.731 1.00 80.19 258 SER A C 1
ATOM 2026 O O . SER A 1 258 ? -7.388 14.289 -8.836 1.00 80.19 258 SER A O 1
ATOM 2028 N N . VAL A 1 259 ? -6.548 13.583 -6.890 1.00 76.19 259 VAL A N 1
ATOM 2029 C CA . VAL A 1 259 ? -6.750 12.148 -7.172 1.00 76.19 259 VAL A CA 1
ATOM 2030 C C . VAL A 1 259 ? -8.237 11.778 -7.103 1.00 76.19 259 VAL A C 1
ATOM 2032 O O . VAL A 1 259 ? -8.695 10.891 -7.831 1.00 76.19 259 VAL A O 1
ATOM 2035 N N . PHE A 1 260 ? -8.992 12.466 -6.243 1.00 86.38 260 PHE A N 1
ATOM 2036 C CA . PHE A 1 260 ? -10.430 12.290 -6.053 1.00 86.38 260 PHE A CA 1
ATOM 2037 C C . PHE A 1 260 ? -11.271 13.024 -7.102 1.00 86.38 260 PHE A C 1
ATOM 2039 O O . PHE A 1 260 ? -12.420 12.633 -7.332 1.00 86.38 260 PHE A O 1
ATOM 2046 N N . ASP A 1 261 ? -10.715 14.052 -7.736 1.00 84.81 261 ASP A N 1
ATOM 2047 C CA . ASP A 1 261 ? -11.402 14.850 -8.758 1.00 84.81 261 ASP A CA 1
ATOM 2048 C C . ASP A 1 261 ? -11.397 14.163 -10.134 1.00 84.81 261 ASP A C 1
ATOM 2050 O O . ASP A 1 261 ? -12.240 14.439 -10.982 1.00 84.81 261 ASP A O 1
ATOM 2054 N N . SER A 1 262 ? -10.491 13.205 -10.349 1.00 81.06 262 SER A N 1
ATOM 2055 C CA . SER A 1 262 ? -10.462 12.398 -11.571 1.00 81.06 262 SER A CA 1
ATOM 2056 C C . SER A 1 262 ? -11.726 11.529 -11.709 1.00 81.06 262 SER A C 1
ATOM 2058 O O . SER A 1 262 ? -12.098 10.824 -10.762 1.00 81.06 262 SER A O 1
ATOM 2060 N N . PRO A 1 263 ? -12.358 11.489 -12.899 1.00 78.44 263 PRO A N 1
ATOM 2061 C CA . PRO A 1 263 ? -13.622 10.780 -13.117 1.00 78.44 263 PRO A CA 1
ATOM 2062 C C . PRO A 1 263 ? -13.494 9.256 -12.992 1.00 78.44 263 PRO A C 1
ATOM 2064 O O . PRO A 1 263 ? -14.486 8.571 -12.753 1.00 78.44 263 PRO A O 1
ATOM 2067 N N . VAL A 1 264 ? -12.277 8.714 -13.123 1.00 77.50 264 VAL A N 1
ATOM 2068 C CA . VAL A 1 264 ? -12.013 7.271 -13.024 1.00 77.50 264 VAL A CA 1
ATOM 2069 C C . VAL A 1 264 ? -11.517 6.894 -11.631 1.00 77.50 264 VAL A C 1
ATOM 2071 O O . VAL A 1 264 ? -12.072 6.002 -10.989 1.00 77.50 264 VAL A O 1
ATOM 2074 N N . THR A 1 265 ? -10.473 7.566 -11.134 1.00 74.00 265 THR A N 1
ATOM 2075 C CA . THR A 1 265 ? -9.878 7.218 -9.834 1.00 74.00 265 THR A CA 1
ATOM 2076 C C . THR A 1 265 ? -10.717 7.731 -8.672 1.00 74.00 265 THR A C 1
ATOM 2078 O O . THR A 1 265 ? -10.768 7.081 -7.634 1.00 74.00 265 THR A O 1
ATOM 2081 N N . GLY A 1 266 ? -11.446 8.833 -8.837 1.00 84.88 266 GLY A N 1
ATOM 2082 C CA . GLY A 1 266 ? -12.242 9.443 -7.779 1.00 84.88 266 GLY A CA 1
ATOM 2083 C C . GLY A 1 266 ? -13.324 8.539 -7.186 1.00 84.88 266 GLY A C 1
ATOM 2084 O O . GLY A 1 266 ? -13.335 8.348 -5.965 1.00 84.88 266 GLY A O 1
ATOM 2085 N N . PRO A 1 267 ? -14.234 7.958 -7.991 1.00 87.69 267 PRO A N 1
ATOM 2086 C CA . PRO A 1 267 ? -15.233 7.014 -7.490 1.00 87.69 267 PRO A CA 1
ATOM 2087 C C . PRO A 1 267 ? -14.606 5.788 -6.814 1.00 87.69 267 PRO A C 1
ATOM 2089 O O . PRO A 1 267 ? -15.114 5.318 -5.797 1.00 87.69 267 PRO A O 1
ATOM 2092 N N . LEU A 1 268 ? -13.470 5.305 -7.333 1.00 81.31 268 LEU A N 1
ATOM 2093 C CA . LEU A 1 268 ? -12.723 4.191 -6.751 1.00 81.31 268 LEU A CA 1
ATOM 2094 C C . LEU A 1 268 ? -12.179 4.551 -5.358 1.00 81.31 268 LEU A C 1
ATOM 2096 O O . LEU A 1 268 ? -12.455 3.831 -4.402 1.00 81.31 268 LEU A O 1
ATOM 2100 N N . MET A 1 269 ? -11.480 5.684 -5.216 1.00 83.81 269 MET A N 1
ATOM 2101 C CA . MET A 1 269 ? -10.921 6.139 -3.933 1.00 83.81 269 MET A CA 1
ATOM 2102 C C . MET A 1 269 ? -12.016 6.379 -2.882 1.00 83.81 269 MET A C 1
ATOM 2104 O O . MET A 1 269 ? -11.882 5.938 -1.739 1.00 83.81 269 MET A O 1
ATOM 2108 N N . ARG A 1 270 ? -13.141 7.000 -3.274 1.00 88.88 270 ARG A N 1
ATOM 2109 C CA . ARG A 1 270 ? -14.308 7.192 -2.389 1.00 88.88 270 ARG A CA 1
ATOM 2110 C C . ARG A 1 270 ? -14.952 5.861 -1.997 1.00 88.88 270 ARG A C 1
ATOM 2112 O O . ARG A 1 270 ? -15.261 5.651 -0.829 1.00 88.88 270 ARG A O 1
ATOM 2119 N N . GLY A 1 271 ? -15.098 4.932 -2.943 1.00 86.38 271 GLY A N 1
ATOM 2120 C CA . GLY A 1 271 ? -15.614 3.584 -2.688 1.00 86.38 271 GLY A CA 1
ATOM 2121 C C . GLY A 1 271 ? -14.724 2.742 -1.767 1.00 86.38 271 GLY A C 1
ATOM 2122 O O . GLY A 1 271 ? -15.215 1.831 -1.099 1.00 86.38 271 GLY A O 1
ATOM 2123 N N . MET A 1 272 ? -13.430 3.068 -1.697 1.00 85.94 272 MET A N 1
ATOM 2124 C CA . MET A 1 272 ? -12.459 2.510 -0.748 1.00 85.94 272 MET A CA 1
ATOM 2125 C C . MET A 1 272 ? -12.383 3.290 0.573 1.00 85.94 272 MET A C 1
ATOM 2127 O O . MET A 1 272 ? -11.619 2.923 1.466 1.00 85.94 272 MET A O 1
ATOM 2131 N N . ARG A 1 273 ? -13.201 4.340 0.731 1.00 91.50 273 ARG A N 1
ATOM 2132 C CA . ARG A 1 273 ? -13.238 5.224 1.907 1.00 91.50 273 ARG A CA 1
ATO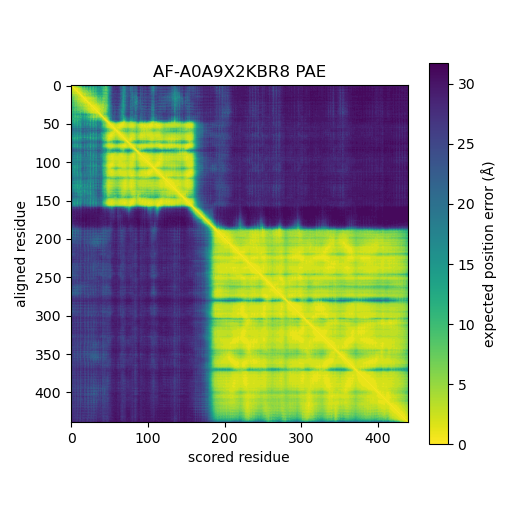M 2133 C C . ARG A 1 273 ? -11.877 5.847 2.234 1.00 91.50 273 ARG A C 1
ATOM 2135 O O . ARG A 1 273 ? -11.550 6.058 3.397 1.00 91.50 273 ARG A O 1
ATOM 2142 N N . HIS A 1 274 ? -11.060 6.103 1.216 1.00 91.75 274 HIS A N 1
ATOM 2143 C CA . HIS A 1 274 ? -9.833 6.872 1.386 1.00 91.75 274 HIS A CA 1
ATOM 2144 C C . HIS A 1 274 ? -10.152 8.337 1.679 1.00 91.75 274 HIS A C 1
ATOM 2146 O O . HIS A 1 274 ? -11.228 8.837 1.339 1.00 91.75 274 HIS A O 1
ATOM 2152 N N . ILE A 1 275 ? -9.207 9.018 2.318 1.00 90.19 275 ILE A N 1
ATOM 2153 C CA . ILE A 1 275 ? -9.396 10.370 2.830 1.00 90.19 275 ILE A CA 1
ATOM 2154 C C . ILE A 1 275 ? -8.742 11.349 1.861 1.00 90.19 275 ILE A C 1
ATOM 2156 O O . ILE A 1 275 ? -7.533 11.310 1.628 1.00 90.19 275 ILE A O 1
ATOM 2160 N N . ALA A 1 276 ? -9.562 12.217 1.277 1.00 88.00 276 ALA A N 1
ATOM 2161 C CA . ALA A 1 276 ? -9.089 13.278 0.407 1.00 88.00 276 ALA A CA 1
ATOM 2162 C C . ALA A 1 276 ? -8.476 14.407 1.238 1.00 88.00 276 ALA A C 1
ATOM 2164 O O . ALA A 1 276 ? -9.075 14.859 2.214 1.00 88.00 276 ALA A O 1
ATOM 2165 N N . VAL A 1 277 ? -7.282 14.843 0.848 1.00 82.75 277 VAL A N 1
ATOM 2166 C CA . VAL A 1 277 ? -6.535 15.917 1.501 1.00 82.75 277 VAL A CA 1
ATOM 2167 C C . VAL A 1 277 ? -6.453 17.104 0.559 1.00 82.75 277 VAL A C 1
ATOM 2169 O O . VAL A 1 277 ? -5.768 17.051 -0.470 1.00 82.75 277 VAL A O 1
ATOM 2172 N N . ASP A 1 278 ? -7.126 18.185 0.936 1.00 81.69 278 ASP A N 1
ATOM 2173 C CA . ASP A 1 278 ? -6.862 19.500 0.373 1.00 81.69 278 ASP A CA 1
ATOM 2174 C C . ASP A 1 278 ? -5.629 20.092 1.066 1.00 81.69 278 ASP A C 1
ATOM 2176 O O . ASP A 1 278 ? -5.590 20.233 2.288 1.00 81.69 278 ASP A O 1
ATOM 2180 N N . MET A 1 279 ? -4.606 20.429 0.280 1.00 70.69 279 MET A N 1
ATOM 2181 C CA . MET A 1 279 ? -3.379 21.027 0.808 1.00 70.69 279 MET A CA 1
ATOM 2182 C C . MET A 1 279 ? -3.584 22.471 1.291 1.00 70.69 279 MET A C 1
ATOM 2184 O O . MET A 1 279 ? -2.755 22.957 2.053 1.00 70.69 279 MET A O 1
ATOM 2188 N N . LYS A 1 280 ? -4.672 23.140 0.881 1.00 68.62 280 LYS A N 1
ATOM 2189 C CA . LYS A 1 280 ? -5.052 24.486 1.337 1.00 68.62 280 LYS A CA 1
ATOM 2190 C C . LYS A 1 280 ? -5.960 24.459 2.574 1.00 68.62 280 LYS A C 1
ATOM 2192 O O . LYS A 1 280 ? -5.958 25.412 3.343 1.00 68.62 280 LYS A O 1
ATOM 2197 N N . ALA A 1 281 ? -6.707 23.371 2.782 1.00 67.50 281 ALA A N 1
ATOM 2198 C CA . ALA A 1 281 ? -7.721 23.241 3.833 1.00 67.50 281 ALA A CA 1
ATOM 2199 C C . ALA A 1 281 ? -7.668 21.859 4.523 1.00 67.50 281 ALA A C 1
ATOM 2201 O O . ALA A 1 281 ? -8.610 21.066 4.484 1.00 67.50 281 ALA A O 1
ATOM 2202 N N . GLY A 1 282 ? -6.537 21.556 5.171 1.00 73.12 282 GLY A N 1
ATOM 2203 C CA . GLY A 1 282 ? -6.244 20.222 5.716 1.00 73.12 282 GLY A CA 1
ATOM 2204 C C . GLY A 1 282 ? -7.036 19.803 6.965 1.00 73.12 282 GLY A C 1
ATOM 2205 O O . GLY A 1 282 ? -7.093 18.610 7.266 1.00 73.12 282 GLY A O 1
ATOM 2206 N N . ALA A 1 283 ? -7.672 20.739 7.679 1.00 81.12 283 ALA A N 1
ATOM 2207 C CA . ALA A 1 283 ? -8.340 20.467 8.959 1.00 81.12 283 ALA A CA 1
ATOM 2208 C C . ALA A 1 283 ? -9.478 19.436 8.838 1.00 81.12 283 ALA A C 1
ATOM 2210 O O . ALA A 1 283 ? -9.588 18.526 9.657 1.00 81.12 283 ALA A O 1
ATOM 2211 N N . ALA A 1 284 ? -10.282 19.514 7.772 1.00 84.50 284 ALA A N 1
ATOM 2212 C CA . ALA A 1 284 ? -11.381 18.573 7.550 1.00 84.50 284 ALA A CA 1
ATOM 2213 C C . ALA A 1 284 ? -10.884 17.145 7.260 1.00 84.50 284 ALA A C 1
ATOM 2215 O O . ALA A 1 284 ? -11.484 16.168 7.710 1.00 84.50 284 ALA A O 1
ATOM 2216 N N . ALA A 1 285 ? -9.784 17.010 6.514 1.00 87.12 285 ALA A N 1
ATOM 2217 C CA . ALA A 1 285 ? -9.167 15.714 6.238 1.00 87.12 285 ALA A CA 1
ATOM 2218 C C . ALA A 1 285 ? -8.557 15.107 7.507 1.00 87.12 285 ALA A C 1
ATOM 2220 O O . ALA A 1 285 ? -8.678 13.906 7.742 1.00 87.12 285 ALA A O 1
ATOM 2221 N N . TYR A 1 286 ? -7.945 15.953 8.335 1.00 89.12 286 TYR A N 1
ATOM 2222 C CA . TYR A 1 286 ? -7.375 15.569 9.616 1.00 89.12 286 TYR A CA 1
ATOM 2223 C C . TYR A 1 286 ? -8.456 15.063 10.589 1.00 89.12 286 TYR A C 1
ATOM 2225 O O . TYR A 1 286 ? -8.342 13.948 11.091 1.00 89.12 286 TYR A O 1
ATOM 2233 N N . ALA A 1 287 ? -9.561 15.798 10.764 1.00 90.56 287 ALA A N 1
ATOM 2234 C CA . ALA A 1 287 ? -10.673 15.373 11.623 1.00 90.56 287 ALA A CA 1
ATOM 2235 C C . ALA A 1 287 ? -11.274 14.022 11.185 1.00 90.56 287 ALA A C 1
ATOM 2237 O O . ALA A 1 287 ? -11.477 13.132 12.010 1.00 90.56 287 ALA A O 1
ATOM 2238 N N . LYS A 1 288 ? -11.474 13.821 9.872 1.00 93.88 288 LYS A N 1
ATOM 2239 C CA . LYS A 1 288 ? -11.929 12.534 9.311 1.00 93.88 288 LYS A CA 1
ATOM 2240 C C . LYS A 1 288 ? -10.946 11.393 9.575 1.00 93.88 288 LYS A C 1
ATOM 2242 O O . LYS A 1 288 ? -11.365 10.256 9.773 1.00 93.88 288 LYS A O 1
ATOM 2247 N N . ALA A 1 289 ? -9.645 11.675 9.548 1.00 94.06 289 ALA A N 1
ATOM 2248 C CA . ALA A 1 289 ? -8.618 10.683 9.841 1.00 94.06 289 ALA A CA 1
ATOM 2249 C C . ALA A 1 289 ? -8.641 10.272 11.320 1.00 94.06 289 ALA A C 1
ATOM 2251 O O . ALA A 1 289 ? -8.623 9.076 11.606 1.00 94.06 289 ALA A O 1
ATOM 2252 N N . VAL A 1 290 ? -8.774 11.230 12.244 1.00 95.38 290 VAL A N 1
ATOM 2253 C CA . VAL A 1 290 ? -8.948 10.951 13.682 1.00 95.38 290 VAL A CA 1
ATOM 2254 C C . VAL A 1 290 ? -10.223 10.141 13.937 1.00 95.38 290 VAL A C 1
ATOM 2256 O O . VAL A 1 290 ? -10.182 9.151 14.666 1.00 95.38 290 VAL A O 1
ATOM 2259 N N . GLU A 1 291 ? -11.343 10.501 13.303 1.00 96.19 291 GLU A N 1
ATOM 2260 C CA . GLU A 1 291 ? -12.602 9.750 13.403 1.00 96.19 291 GLU A CA 1
ATOM 2261 C C . GLU A 1 291 ? -12.441 8.303 12.912 1.00 96.19 291 GLU A C 1
ATOM 2263 O O . GLU A 1 291 ? -12.840 7.366 13.604 1.00 96.19 291 GLU A O 1
ATOM 2268 N N . ALA A 1 292 ? -11.807 8.099 11.752 1.00 94.75 292 ALA A N 1
ATOM 2269 C CA . ALA A 1 292 ? -11.557 6.766 11.209 1.00 94.75 292 ALA A CA 1
ATOM 2270 C C . ALA A 1 292 ? -10.676 5.920 12.146 1.00 94.75 292 ALA A C 1
ATOM 2272 O O . ALA A 1 292 ? -10.996 4.758 12.411 1.00 94.75 292 ALA A O 1
ATOM 2273 N N . LEU A 1 293 ? -9.605 6.508 12.689 1.00 97.00 293 LEU A N 1
ATOM 2274 C CA . LEU A 1 293 ? -8.716 5.850 13.649 1.00 97.00 293 LEU A CA 1
ATOM 2275 C C . LEU A 1 293 ? -9.467 5.442 14.923 1.00 97.00 293 LEU A C 1
ATOM 2277 O O . LEU A 1 293 ? -9.427 4.271 15.304 1.00 97.00 293 LEU A O 1
ATOM 2281 N N . ARG A 1 294 ? -10.230 6.360 15.533 1.00 96.38 294 ARG A N 1
ATOM 2282 C CA . ARG A 1 294 ? -11.082 6.067 16.704 1.00 96.38 294 ARG A CA 1
ATOM 2283 C C . ARG A 1 294 ? -12.168 5.033 16.387 1.00 96.38 294 ARG A C 1
ATOM 2285 O O . ARG A 1 294 ? -12.542 4.234 17.242 1.00 96.38 294 ARG A O 1
ATOM 2292 N N . GLY A 1 295 ? -12.639 4.997 15.140 1.00 94.50 295 GLY A N 1
ATOM 2293 C CA . GLY A 1 295 ? -13.560 3.988 14.614 1.00 94.50 295 GLY A CA 1
ATOM 2294 C C . GLY A 1 295 ? -12.950 2.591 14.433 1.00 94.50 295 GLY A C 1
ATOM 2295 O O . GLY A 1 295 ? -13.689 1.640 14.160 1.00 94.50 295 GLY A O 1
ATOM 2296 N N . GLY A 1 296 ? -11.633 2.442 14.610 1.00 95.31 296 GLY A N 1
ATOM 2297 C CA . GLY A 1 296 ? -10.916 1.175 14.486 1.00 95.31 296 GLY A CA 1
ATOM 2298 C C . GLY A 1 296 ? -10.362 0.888 13.087 1.00 95.31 296 GLY A C 1
ATOM 2299 O O . GLY A 1 296 ? -10.057 -0.265 12.773 1.00 95.31 296 GLY A O 1
ATOM 2300 N N . GLU A 1 297 ? -10.260 1.891 12.216 1.00 95.19 297 GLU A N 1
ATOM 2301 C CA . GLU A 1 297 ? -9.666 1.748 10.883 1.00 95.19 297 GLU A CA 1
ATOM 2302 C C . GLU A 1 297 ? -8.132 1.864 10.939 1.00 95.19 297 GLU A C 1
ATOM 2304 O O . GLU A 1 297 ? -7.572 2.545 11.797 1.00 95.19 297 GLU A O 1
ATOM 2309 N N . LEU A 1 298 ? -7.438 1.204 10.006 1.00 97.56 298 LEU A N 1
ATOM 2310 C CA . LEU A 1 298 ? -6.018 1.484 9.766 1.00 97.56 298 LEU A CA 1
ATOM 2311 C C . LEU A 1 298 ? -5.914 2.728 8.895 1.00 97.56 298 LEU A C 1
ATOM 2313 O O . LEU A 1 298 ? -6.636 2.827 7.903 1.00 97.56 298 LEU A O 1
ATOM 2317 N N . LEU A 1 299 ? -4.994 3.631 9.210 1.00 98.06 299 LEU A N 1
ATOM 2318 C CA . LEU A 1 299 ? -4.713 4.805 8.394 1.00 98.06 299 LEU A CA 1
ATOM 2319 C C . LEU A 1 299 ? -3.310 4.707 7.798 1.00 98.06 299 LEU A C 1
ATOM 2321 O O . LEU A 1 299 ? -2.332 4.639 8.530 1.00 98.06 299 LEU A O 1
ATOM 2325 N N . GLY A 1 300 ? -3.205 4.718 6.473 1.00 95.94 300 GLY A N 1
ATOM 2326 C CA . GLY A 1 300 ? -1.932 4.724 5.760 1.00 95.94 300 GLY A CA 1
ATOM 2327 C C . GLY A 1 300 ? -1.476 6.149 5.475 1.00 95.94 300 GLY A C 1
ATOM 2328 O O . GLY A 1 300 ? -2.196 6.909 4.818 1.00 95.94 300 GLY A O 1
ATOM 2329 N N . VAL A 1 301 ? -0.280 6.501 5.945 1.00 92.69 301 VAL A N 1
ATOM 2330 C CA . VAL A 1 301 ? 0.303 7.840 5.806 1.00 92.69 301 VAL A CA 1
ATOM 2331 C C . VAL A 1 301 ? 1.728 7.738 5.269 1.00 92.69 301 VAL A C 1
ATOM 2333 O O . VAL A 1 301 ? 2.521 6.927 5.739 1.00 92.69 301 VAL A O 1
ATOM 2336 N N . PHE A 1 302 ? 2.061 8.610 4.316 1.00 92.56 302 PHE A N 1
ATOM 2337 C CA . PHE A 1 302 ? 3.419 8.804 3.804 1.00 92.56 302 PHE A CA 1
ATOM 2338 C C . PHE A 1 302 ? 3.997 10.100 4.398 1.00 92.56 302 PHE A C 1
ATOM 2340 O O . PHE A 1 302 ? 3.775 11.180 3.836 1.00 92.56 302 PHE A O 1
ATOM 2347 N N . PRO A 1 303 ? 4.688 10.043 5.553 1.00 91.75 303 PRO A N 1
ATOM 2348 C CA . PRO A 1 303 ? 5.131 11.241 6.267 1.00 91.75 303 PRO A CA 1
ATOM 2349 C C . PRO A 1 303 ? 6.187 12.063 5.506 1.00 91.75 303 PRO A C 1
ATOM 2351 O O . PRO A 1 303 ? 6.332 13.249 5.784 1.00 91.75 303 PRO A O 1
ATOM 2354 N N . GLU A 1 304 ? 6.856 11.486 4.504 1.00 84.81 304 GLU A N 1
ATOM 2355 C CA . GLU A 1 304 ? 7.840 12.157 3.631 1.00 84.81 304 GLU A CA 1
ATOM 2356 C C . GLU A 1 304 ? 7.217 13.174 2.646 1.00 84.81 304 GLU A C 1
ATOM 2358 O O . GLU A 1 304 ? 7.929 13.923 1.979 1.00 84.81 304 GLU A O 1
ATOM 2363 N N . ALA A 1 305 ? 5.880 13.217 2.541 1.00 74.75 305 ALA A N 1
ATOM 2364 C CA . ALA A 1 305 ? 5.117 14.140 1.691 1.00 74.75 305 ALA A CA 1
ATOM 2365 C C . ALA A 1 305 ? 5.434 14.086 0.175 1.00 74.75 305 ALA A C 1
ATOM 2367 O O . ALA A 1 305 ? 5.192 15.049 -0.556 1.00 74.75 305 ALA A O 1
ATOM 2368 N N . GLY A 1 306 ? 5.889 12.937 -0.331 1.00 79.31 306 GLY A N 1
ATOM 2369 C CA . GLY A 1 306 ? 6.050 12.674 -1.761 1.00 79.31 306 GLY A CA 1
ATOM 2370 C C . GLY A 1 306 ? 6.997 11.512 -2.035 1.00 79.31 306 GLY A C 1
ATOM 2371 O O . GLY A 1 306 ? 7.728 11.092 -1.148 1.00 79.31 306 GLY A O 1
ATOM 2372 N N . VAL A 1 307 ? 6.991 11.007 -3.273 1.00 83.56 307 VAL A N 1
ATOM 2373 C CA . VAL A 1 307 ? 7.918 9.943 -3.685 1.00 83.56 307 VAL A CA 1
ATOM 2374 C C . VAL A 1 307 ? 9.356 10.474 -3.668 1.00 83.56 307 VAL A C 1
ATOM 2376 O O . VAL A 1 307 ? 9.650 11.480 -4.330 1.00 83.56 307 VAL A O 1
ATOM 2379 N N . SER A 1 308 ? 10.233 9.793 -2.936 1.00 87.88 308 SER A N 1
ATOM 2380 C CA . SER A 1 308 ? 11.672 10.037 -2.877 1.00 87.88 308 SER A CA 1
ATOM 2381 C C . SER A 1 308 ? 12.373 9.381 -4.068 1.00 87.88 308 SER A C 1
ATOM 2383 O O . SER A 1 308 ? 12.186 8.195 -4.329 1.00 87.88 308 SER A O 1
ATOM 2385 N N . ALA A 1 309 ? 13.168 10.164 -4.802 1.00 88.94 309 ALA A N 1
ATOM 2386 C CA . ALA A 1 309 ? 13.977 9.667 -5.917 1.00 88.94 309 ALA A CA 1
ATOM 2387 C C . ALA A 1 309 ? 15.366 9.180 -5.467 1.00 88.94 309 ALA A C 1
ATOM 2389 O O . ALA A 1 309 ? 16.005 8.449 -6.213 1.00 88.94 309 ALA A O 1
ATOM 2390 N N . SER A 1 310 ? 15.816 9.560 -4.263 1.00 91.38 310 SER A N 1
ATOM 2391 C CA . SER A 1 310 ? 17.087 9.103 -3.682 1.00 91.38 310 SER A CA 1
ATOM 2392 C C . SER A 1 310 ? 16.974 7.754 -2.968 1.00 91.38 310 SER A C 1
ATOM 2394 O O . SER A 1 310 ? 17.987 7.162 -2.609 1.00 91.38 310 SER A O 1
ATOM 2396 N N . PHE A 1 311 ? 15.745 7.271 -2.746 1.00 93.75 311 PHE A N 1
ATOM 2397 C CA . PHE A 1 311 ? 15.440 6.027 -2.024 1.00 93.75 311 PHE A CA 1
ATOM 2398 C C . PHE A 1 311 ? 16.041 5.971 -0.609 1.00 93.75 311 PHE A C 1
ATOM 2400 O O . PHE A 1 311 ? 16.375 4.907 -0.089 1.00 93.75 311 PHE A O 1
ATOM 2407 N N . THR A 1 312 ? 16.154 7.144 0.012 1.00 91.25 312 THR A N 1
ATOM 2408 C CA . THR A 1 312 ? 16.526 7.355 1.413 1.00 91.25 312 THR A CA 1
ATOM 2409 C C . THR A 1 312 ? 15.365 8.018 2.147 1.00 91.25 312 THR A C 1
ATOM 2411 O O . THR A 1 312 ? 14.583 8.746 1.524 1.00 91.25 312 THR A O 1
ATOM 2414 N N . VAL A 1 313 ? 15.261 7.793 3.461 1.00 92.88 313 VAL A N 1
ATOM 2415 C CA . VAL A 1 313 ? 14.199 8.389 4.282 1.00 92.88 313 VAL A CA 1
ATOM 2416 C C . VAL A 1 313 ? 14.419 9.898 4.385 1.00 92.88 313 VAL A C 1
ATOM 2418 O O . VAL A 1 313 ? 15.475 10.366 4.816 1.00 92.88 313 VAL A O 1
ATOM 2421 N N . ARG A 1 314 ? 13.422 10.674 3.959 1.00 91.75 314 ARG A N 1
ATOM 2422 C CA . ARG A 1 314 ? 13.450 12.141 4.017 1.00 91.75 314 ARG A CA 1
ATOM 2423 C C . ARG A 1 314 ? 13.086 12.671 5.404 1.00 91.75 314 ARG A C 1
ATOM 2425 O O . ARG A 1 314 ? 12.665 11.940 6.297 1.00 91.75 314 ARG A O 1
ATOM 2432 N N . GLU A 1 315 ? 13.190 13.988 5.555 1.00 91.75 315 GLU A N 1
ATOM 2433 C CA . GLU A 1 315 ? 12.529 14.689 6.651 1.00 91.75 315 GLU A CA 1
ATOM 2434 C C . GLU A 1 315 ? 11.020 14.441 6.637 1.00 91.75 315 GLU A C 1
ATOM 2436 O O . GLU A 1 315 ? 10.359 14.485 5.593 1.00 91.75 315 GLU A O 1
ATOM 2441 N N . LEU A 1 316 ? 10.481 14.179 7.824 1.00 94.38 316 LEU A N 1
ATOM 2442 C CA . LEU A 1 316 ? 9.099 13.766 8.004 1.00 94.38 316 LEU A CA 1
ATOM 2443 C C . LEU A 1 316 ? 8.225 14.939 8.443 1.00 94.38 316 LEU A C 1
ATOM 2445 O O . LEU A 1 316 ? 8.597 15.764 9.276 1.00 94.38 316 LEU A O 1
ATOM 2449 N N . LYS A 1 317 ? 7.000 14.986 7.923 1.00 90.69 317 LYS A N 1
ATOM 2450 C CA . LYS A 1 317 ? 5.944 15.849 8.455 1.00 90.69 317 LYS A CA 1
ATOM 2451 C C . LYS A 1 317 ? 5.376 15.237 9.738 1.00 90.69 317 LYS A C 1
ATOM 2453 O O . LYS A 1 317 ? 5.133 14.035 9.814 1.00 90.69 317 LYS A O 1
ATOM 2458 N N . THR A 1 318 ? 5.027 16.087 10.701 1.00 93.69 318 THR A N 1
ATOM 2459 C CA . THR A 1 318 ? 4.500 15.684 12.021 1.00 93.69 318 THR A CA 1
ATOM 2460 C C . THR A 1 318 ? 3.071 15.125 12.001 1.00 93.69 318 THR A C 1
ATOM 2462 O O . THR A 1 318 ? 2.559 14.688 13.028 1.00 93.69 318 THR A O 1
ATOM 2465 N N . GLY A 1 319 ? 2.392 15.131 10.849 1.00 91.88 319 GLY A N 1
ATOM 2466 C CA . GLY A 1 319 ? 0.979 14.752 10.748 1.00 91.88 319 GLY A CA 1
ATOM 2467 C C . GLY A 1 319 ? 0.683 13.327 11.223 1.00 91.88 319 GLY A C 1
ATOM 2468 O O . GLY A 1 319 ? -0.312 13.122 11.907 1.00 91.88 319 GLY A O 1
ATOM 2469 N N . ALA A 1 320 ? 1.556 12.359 10.920 1.00 93.94 320 ALA A N 1
ATOM 2470 C CA . ALA A 1 320 ? 1.357 10.962 11.316 1.00 93.94 320 ALA A CA 1
ATOM 2471 C C . ALA A 1 320 ? 1.337 10.783 12.845 1.00 93.94 320 ALA A C 1
ATOM 2473 O O . ALA A 1 320 ? 0.427 10.149 13.374 1.00 93.94 320 ALA A O 1
ATOM 2474 N N . VAL A 1 321 ? 2.304 11.382 13.552 1.00 96.56 321 VAL A N 1
ATOM 2475 C CA . VAL A 1 321 ? 2.401 11.279 15.017 1.00 96.56 321 VAL A CA 1
ATOM 2476 C C . VAL A 1 321 ? 1.308 12.080 15.724 1.00 96.56 321 VAL A C 1
ATOM 2478 O O . VAL A 1 321 ? 0.780 11.618 16.726 1.00 96.56 321 VAL A O 1
ATOM 2481 N N . ARG A 1 322 ? 0.897 13.230 15.166 1.00 95.19 322 ARG A N 1
ATOM 2482 C CA . ARG A 1 322 ? -0.218 14.033 15.698 1.00 95.19 322 ARG A CA 1
ATOM 2483 C C . ARG A 1 322 ? -1.552 13.294 15.605 1.00 95.19 322 ARG A C 1
ATOM 2485 O O . ARG A 1 322 ? -2.269 13.215 16.595 1.00 95.19 322 ARG A O 1
ATOM 2492 N N . LEU A 1 323 ? -1.838 12.687 14.449 1.00 95.38 323 LEU A N 1
ATOM 2493 C CA . LEU A 1 323 ? -3.033 11.859 14.255 1.00 95.38 323 LEU A CA 1
ATOM 2494 C C . LEU A 1 323 ? -3.080 10.692 15.245 1.00 95.38 323 LEU A C 1
ATOM 2496 O O . LEU A 1 323 ? -4.138 10.394 15.794 1.00 95.38 323 LEU A O 1
ATOM 2500 N N . ALA A 1 324 ? -1.937 10.043 15.468 1.00 97.12 324 ALA A N 1
ATOM 2501 C CA . ALA A 1 324 ? -1.818 8.934 16.403 1.00 97.12 324 ALA A CA 1
ATOM 2502 C C . ALA A 1 324 ? -2.050 9.367 17.858 1.00 97.12 324 ALA A C 1
ATOM 2504 O O . ALA A 1 324 ? -2.875 8.759 18.541 1.00 97.12 324 ALA A O 1
ATOM 2505 N N . ALA A 1 325 ? -1.395 10.448 18.295 1.00 96.81 325 ALA A N 1
ATOM 2506 C CA . ALA A 1 325 ? -1.552 11.010 19.635 1.00 96.81 325 ALA A CA 1
ATOM 2507 C C . ALA A 1 325 ? -3.007 11.420 19.910 1.00 96.81 325 ALA A C 1
ATOM 2509 O O . ALA A 1 325 ? -3.592 11.026 20.916 1.00 96.81 325 ALA A O 1
ATOM 2510 N N . GLU A 1 326 ? -3.634 12.140 18.978 1.00 95.62 326 GLU A N 1
ATOM 2511 C CA . GLU A 1 326 ? -5.002 12.631 19.150 1.00 95.62 326 GLU A CA 1
ATOM 2512 C C . GLU A 1 326 ? -6.053 11.516 19.109 1.00 95.62 326 GLU A C 1
ATOM 2514 O O . GLU A 1 326 ? -7.058 11.558 19.827 1.00 95.62 326 GLU A O 1
ATOM 2519 N N . ALA A 1 327 ? -5.849 10.498 18.272 1.00 96.19 327 ALA A N 1
ATOM 2520 C CA . ALA A 1 327 ? -6.737 9.344 18.227 1.00 96.19 327 ALA A CA 1
ATOM 2521 C C . ALA A 1 327 ? -6.474 8.331 19.356 1.00 96.19 327 ALA A C 1
ATOM 2523 O O . ALA A 1 327 ? -7.313 7.453 19.557 1.00 96.19 327 ALA A O 1
ATOM 2524 N N . GLY A 1 328 ? -5.358 8.448 20.086 1.00 96.38 328 GLY A N 1
ATOM 2525 C CA . GLY A 1 328 ? -4.950 7.495 21.120 1.00 96.38 328 GLY A CA 1
ATOM 2526 C C . GLY A 1 328 ? -4.590 6.119 20.551 1.00 96.38 328 GLY A C 1
ATOM 2527 O O . GLY A 1 328 ? -4.955 5.096 21.125 1.00 96.38 328 GLY A O 1
ATOM 2528 N N . VAL A 1 329 ? -3.931 6.083 19.389 1.00 97.94 329 VAL A N 1
ATOM 2529 C CA . VAL A 1 329 ? -3.591 4.853 18.648 1.00 97.94 329 VAL A CA 1
ATOM 2530 C C . VAL A 1 329 ? -2.088 4.782 18.360 1.00 97.94 329 VAL A C 1
ATOM 2532 O O . VAL A 1 329 ? -1.442 5.824 18.270 1.00 97.94 329 VAL A O 1
ATOM 2535 N N . PRO A 1 330 ? -1.500 3.587 18.172 1.00 98.25 330 PRO A N 1
ATOM 2536 C CA . PRO A 1 330 ? -0.079 3.476 17.864 1.00 98.25 330 PRO A CA 1
ATOM 2537 C C . PRO A 1 330 ? 0.254 3.916 16.432 1.00 98.25 330 PRO A C 1
ATOM 2539 O O . PRO A 1 330 ? -0.551 3.767 15.502 1.00 98.25 330 PRO A O 1
ATOM 2542 N N . VAL A 1 331 ? 1.493 4.370 16.243 1.00 98.69 331 VAL A N 1
ATOM 2543 C CA . VAL A 1 331 ? 2.140 4.467 14.930 1.00 98.69 331 VAL A CA 1
ATOM 2544 C C . VAL A 1 331 ? 2.913 3.178 14.665 1.00 98.69 331 VAL A C 1
ATOM 2546 O O . VAL A 1 331 ? 3.781 2.804 15.447 1.00 98.69 331 VAL A O 1
ATOM 2549 N N . ILE A 1 332 ? 2.641 2.510 13.549 1.00 98.62 332 ILE A N 1
ATOM 2550 C CA . ILE A 1 332 ? 3.433 1.379 13.060 1.00 98.62 332 ILE A CA 1
ATOM 2551 C C . ILE A 1 332 ? 4.341 1.896 11.934 1.00 98.62 332 ILE A C 1
ATOM 2553 O O . ILE A 1 332 ? 3.823 2.261 10.871 1.00 98.62 332 ILE A O 1
ATOM 2557 N N . PRO A 1 333 ? 5.670 1.959 12.129 1.00 98.69 333 PRO A N 1
ATOM 2558 C CA . PRO A 1 333 ? 6.596 2.308 11.057 1.00 98.69 333 PRO A CA 1
ATOM 2559 C C . PRO A 1 333 ? 6.674 1.164 10.040 1.00 98.69 333 PRO A C 1
ATOM 2561 O O . PRO A 1 333 ? 6.833 0.004 10.418 1.00 98.69 333 PRO A O 1
ATOM 2564 N N . VAL A 1 334 ? 6.570 1.471 8.747 1.00 98.69 334 VAL A N 1
ATOM 2565 C CA . VAL A 1 334 ? 6.606 0.470 7.671 1.00 98.69 334 VAL A CA 1
ATOM 2566 C C . VAL A 1 334 ? 7.622 0.868 6.605 1.00 98.69 334 VAL A C 1
ATOM 2568 O O . VAL A 1 334 ? 7.460 1.876 5.924 1.00 98.69 334 VAL A O 1
ATOM 2571 N N . ALA A 1 335 ? 8.653 0.053 6.410 1.00 98.38 335 ALA A N 1
ATOM 2572 C CA . ALA A 1 335 ? 9.581 0.211 5.295 1.00 98.38 335 ALA A CA 1
ATOM 2573 C C . ALA A 1 335 ? 9.239 -0.766 4.167 1.00 98.38 335 ALA A C 1
ATOM 2575 O O . ALA A 1 335 ? 8.903 -1.931 4.413 1.00 98.38 335 ALA A O 1
ATOM 2576 N N . VAL A 1 336 ? 9.354 -0.292 2.927 1.00 98.06 336 VAL A N 1
ATOM 2577 C CA . VAL A 1 336 ? 9.202 -1.106 1.717 1.00 98.06 336 VAL A CA 1
ATOM 2578 C C . VAL A 1 336 ? 10.440 -0.931 0.850 1.00 98.06 336 VAL A C 1
ATOM 2580 O O . VAL A 1 336 ? 10.827 0.187 0.527 1.00 98.06 336 VAL A O 1
ATOM 2583 N N . TRP A 1 337 ? 11.049 -2.041 0.435 1.00 98.06 337 TRP A N 1
ATOM 2584 C CA . TRP A 1 337 ? 12.207 -2.033 -0.454 1.00 98.06 337 TRP A CA 1
ATOM 2585 C C . TRP A 1 337 ? 11.964 -2.898 -1.690 1.00 98.06 337 TRP A C 1
ATOM 2587 O O . TRP A 1 337 ? 11.372 -3.973 -1.607 1.00 98.06 337 TRP A O 1
ATOM 2597 N N . GLY A 1 338 ? 12.380 -2.408 -2.859 1.00 96.50 338 GLY A N 1
ATOM 2598 C CA . GLY A 1 338 ? 12.180 -3.066 -4.155 1.00 96.50 338 GLY A CA 1
ATOM 2599 C C . GLY A 1 338 ? 10.873 -2.701 -4.865 1.00 96.50 338 GLY A C 1
ATOM 2600 O O . GLY A 1 338 ? 10.774 -2.861 -6.079 1.00 96.50 338 GLY A O 1
ATOM 2601 N N . GLY A 1 339 ? 9.890 -2.128 -4.161 1.00 94.12 339 GLY A N 1
ATOM 2602 C CA . GLY A 1 339 ? 8.626 -1.678 -4.762 1.00 94.12 339 GLY A CA 1
ATOM 2603 C C . GLY A 1 339 ? 8.805 -0.553 -5.793 1.00 94.12 339 GLY A C 1
ATOM 2604 O O . GLY A 1 339 ? 8.110 -0.518 -6.811 1.00 94.12 339 GLY A O 1
ATOM 2605 N N . HIS A 1 340 ? 9.785 0.329 -5.583 1.00 94.75 340 HIS A N 1
ATOM 2606 C CA . HIS A 1 340 ? 10.141 1.420 -6.498 1.00 94.75 340 HIS A CA 1
ATOM 2607 C C . HIS A 1 340 ? 10.656 0.938 -7.857 1.00 94.75 340 HIS A C 1
ATOM 2609 O O . HIS A 1 340 ? 10.491 1.639 -8.854 1.00 94.75 340 HIS A O 1
ATOM 2615 N N . ARG A 1 341 ? 11.168 -0.297 -7.934 1.00 94.81 341 ARG A N 1
ATOM 2616 C CA . ARG A 1 341 ? 11.575 -0.948 -9.190 1.00 94.81 341 ARG A CA 1
ATOM 2617 C C . ARG A 1 341 ? 10.397 -1.284 -10.103 1.00 94.81 341 ARG A C 1
ATOM 2619 O O . ARG A 1 341 ? 10.618 -1.669 -11.240 1.00 94.81 341 ARG A O 1
ATOM 2626 N N . LEU A 1 342 ? 9.152 -1.161 -9.634 1.00 90.88 342 LEU A N 1
ATOM 2627 C CA . LEU A 1 342 ? 7.954 -1.402 -10.445 1.00 90.88 342 LEU A CA 1
ATOM 2628 C C . LEU A 1 342 ? 7.443 -0.128 -11.116 1.00 90.88 342 LEU A C 1
ATOM 2630 O O . LEU A 1 342 ? 7.029 -0.147 -12.278 1.00 90.88 342 LEU A O 1
ATOM 2634 N N . LEU A 1 343 ? 7.415 0.965 -10.351 1.00 88.25 343 LEU A N 1
ATOM 2635 C CA . LEU A 1 343 ? 6.975 2.278 -10.798 1.00 88.25 343 LEU A CA 1
ATOM 2636 C C . LEU A 1 343 ? 7.425 3.340 -9.790 1.00 88.25 343 LEU A C 1
ATOM 2638 O O . LEU A 1 343 ? 6.938 3.379 -8.657 1.00 88.25 343 LEU A O 1
ATOM 2642 N N . THR A 1 344 ? 8.301 4.239 -10.224 1.00 90.50 344 THR A N 1
ATOM 2643 C CA . THR A 1 344 ? 8.792 5.343 -9.399 1.00 90.50 344 THR A CA 1
ATOM 2644 C C . THR A 1 344 ? 8.905 6.638 -10.200 1.00 90.50 344 THR A C 1
ATOM 2646 O O . THR A 1 344 ? 8.605 6.704 -11.393 1.00 90.50 344 THR A O 1
ATOM 2649 N N . LYS A 1 345 ? 9.265 7.701 -9.499 1.00 83.62 345 LYS A N 1
ATOM 2650 C CA . LYS A 1 345 ? 9.417 9.060 -9.990 1.00 83.62 345 LYS A CA 1
ATOM 2651 C C . LYS A 1 345 ? 10.768 9.216 -10.681 1.00 83.62 345 LYS A C 1
ATOM 2653 O O . LYS A 1 345 ? 11.776 8.721 -10.200 1.00 83.62 345 LYS A O 1
ATOM 2658 N N . GLY A 1 346 ? 10.784 9.935 -11.801 1.00 80.44 346 GLY A N 1
ATOM 2659 C CA . GLY A 1 346 ? 12.025 10.284 -12.502 1.00 80.44 346 GLY A CA 1
ATOM 2660 C C . GLY A 1 346 ? 12.699 9.134 -13.257 1.00 80.44 346 GLY A C 1
ATOM 2661 O O . GLY A 1 346 ? 13.731 9.361 -13.874 1.00 80.44 346 GLY A O 1
ATOM 2662 N N . HIS A 1 347 ? 12.116 7.931 -13.265 1.00 86.44 347 HIS A N 1
ATOM 2663 C CA . HIS A 1 347 ? 12.666 6.787 -13.987 1.00 86.44 347 HIS A CA 1
ATOM 2664 C C . HIS A 1 347 ? 11.576 6.001 -14.726 1.00 86.44 347 HIS A C 1
ATOM 2666 O O . HIS A 1 347 ? 10.489 5.757 -14.194 1.00 86.44 347 HIS A O 1
ATOM 2672 N N . ARG A 1 348 ? 11.863 5.581 -15.965 1.00 88.19 348 ARG A N 1
ATOM 2673 C CA . ARG A 1 348 ? 10.939 4.801 -16.798 1.00 88.19 348 ARG A CA 1
ATOM 2674 C C . ARG A 1 348 ? 11.310 3.321 -16.749 1.00 88.19 348 ARG A C 1
ATOM 2676 O O . ARG A 1 348 ? 12.111 2.857 -17.545 1.00 88.19 348 ARG A O 1
ATOM 2683 N N . VAL A 1 349 ? 10.646 2.581 -15.867 1.00 84.94 349 VAL A N 1
ATOM 2684 C CA . VAL A 1 349 ? 10.814 1.124 -15.752 1.00 84.94 349 VAL A CA 1
ATOM 2685 C C . VAL A 1 349 ? 10.170 0.412 -16.947 1.00 84.94 349 VAL A C 1
ATOM 2687 O O . VAL A 1 349 ? 8.951 0.551 -17.161 1.00 84.94 349 VAL A O 1
ATOM 2690 N N . GLY A 1 350 ? 10.952 -0.383 -17.684 1.00 79.38 350 GLY A N 1
ATOM 2691 C CA . GLY A 1 350 ? 10.473 -1.241 -18.766 1.00 79.38 350 GLY A CA 1
ATOM 2692 C C . GLY A 1 350 ? 9.466 -2.293 -18.293 1.00 79.38 350 GLY A C 1
ATOM 2693 O O . GLY A 1 350 ? 9.360 -2.608 -17.112 1.00 79.38 350 GLY A O 1
ATOM 2694 N N . PHE A 1 351 ? 8.665 -2.842 -19.208 1.00 78.88 351 PHE A N 1
ATOM 2695 C CA . PHE A 1 351 ? 7.619 -3.804 -18.834 1.00 78.88 351 PHE A CA 1
ATOM 2696 C C . PHE A 1 351 ? 8.196 -5.126 -18.303 1.00 78.88 351 PHE A C 1
ATOM 2698 O O . PHE A 1 351 ? 7.733 -5.621 -17.278 1.00 78.88 351 PHE A O 1
ATOM 2705 N N . LEU A 1 352 ? 9.220 -5.672 -18.970 1.00 79.75 352 LEU A N 1
ATOM 2706 C CA . LEU A 1 352 ? 9.854 -6.939 -18.585 1.00 79.75 352 LEU A CA 1
ATOM 2707 C C . LEU A 1 352 ? 10.614 -6.836 -17.256 1.00 79.75 352 LEU A C 1
ATOM 2709 O O . LEU A 1 352 ? 10.609 -7.783 -16.478 1.00 79.75 352 LEU A O 1
ATOM 2713 N N . GLU A 1 353 ? 11.181 -5.668 -16.952 1.00 85.88 353 GLU A N 1
ATOM 2714 C CA . GLU A 1 353 ? 11.911 -5.405 -15.702 1.00 85.88 353 GLU A CA 1
ATOM 2715 C C . GLU A 1 353 ? 11.023 -5.479 -14.450 1.00 85.88 353 GLU A C 1
ATOM 2717 O O . GLU A 1 353 ? 11.526 -5.616 -13.339 1.00 85.88 353 GLU A O 1
ATOM 2722 N N . ARG A 1 354 ? 9.695 -5.414 -14.615 1.00 86.06 354 ARG A N 1
ATOM 2723 C CA . ARG A 1 354 ? 8.728 -5.498 -13.509 1.00 86.06 354 ARG A CA 1
ATOM 2724 C C . ARG A 1 354 ? 8.451 -6.931 -13.063 1.00 86.06 354 ARG A C 1
ATOM 2726 O O . ARG A 1 354 ? 7.797 -7.121 -12.037 1.00 86.06 354 ARG A O 1
ATOM 2733 N N . PHE A 1 355 ? 8.887 -7.931 -13.828 1.00 87.44 355 PHE A N 1
ATOM 2734 C CA . PHE A 1 355 ? 8.620 -9.332 -13.522 1.00 87.44 355 PHE A CA 1
ATOM 2735 C C . PHE A 1 355 ? 9.635 -9.898 -12.532 1.00 87.44 355 PHE A C 1
ATOM 2737 O O . PHE A 1 355 ? 10.831 -9.641 -12.623 1.00 87.44 355 PHE A O 1
ATOM 2744 N N . GLY A 1 356 ? 9.160 -10.702 -11.580 1.00 84.88 356 GLY A N 1
ATOM 2745 C CA . GLY A 1 356 ? 10.019 -11.425 -10.639 1.00 84.88 356 GLY A CA 1
ATOM 2746 C C . GLY A 1 356 ? 10.728 -10.550 -9.602 1.00 84.88 356 GLY A C 1
ATOM 2747 O O . GLY A 1 356 ? 11.542 -11.076 -8.841 1.00 84.88 356 GLY A O 1
ATOM 2748 N N . VAL A 1 357 ? 10.430 -9.246 -9.557 1.00 93.62 357 VAL A N 1
ATOM 2749 C CA . VAL A 1 357 ? 11.053 -8.285 -8.640 1.00 93.62 357 VAL A CA 1
ATOM 2750 C C . VAL A 1 357 ? 10.788 -8.699 -7.185 1.00 93.62 357 VAL A C 1
ATOM 2752 O O . VAL A 1 357 ? 9.621 -8.862 -6.801 1.00 93.62 357 VAL A O 1
ATOM 2755 N N . PRO A 1 358 ? 11.840 -8.874 -6.362 1.00 96.25 358 PRO A N 1
ATOM 2756 C CA . PRO A 1 358 ? 11.693 -9.014 -4.922 1.00 96.25 358 PRO A CA 1
ATOM 2757 C C . PRO A 1 358 ? 11.194 -7.712 -4.303 1.00 96.25 358 PRO A C 1
ATOM 2759 O O . PRO A 1 358 ? 11.721 -6.641 -4.583 1.00 96.25 358 PRO A O 1
ATOM 2762 N N . VAL A 1 359 ? 10.173 -7.805 -3.461 1.00 97.69 359 VAL A N 1
ATOM 2763 C CA . VAL A 1 359 ? 9.664 -6.693 -2.665 1.00 97.69 359 VAL A CA 1
ATOM 2764 C C . VAL A 1 359 ? 9.686 -7.123 -1.207 1.00 97.69 359 VAL A C 1
ATOM 2766 O O . VAL A 1 359 ? 8.987 -8.064 -0.813 1.00 97.69 359 VAL A O 1
ATOM 2769 N N . SER A 1 360 ? 10.509 -6.439 -0.422 1.00 98.25 360 SER A N 1
ATOM 2770 C CA . SER A 1 360 ? 10.676 -6.693 1.002 1.00 98.25 360 SER A CA 1
ATOM 2771 C C . SER A 1 360 ? 9.910 -5.656 1.818 1.00 98.25 360 SER A C 1
ATOM 2773 O O . SER A 1 360 ? 9.893 -4.474 1.480 1.00 98.25 360 SER A O 1
ATOM 2775 N N . PHE A 1 361 ? 9.266 -6.110 2.888 1.00 98.56 361 PHE A N 1
ATOM 2776 C CA . PHE A 1 361 ? 8.423 -5.314 3.769 1.00 98.56 361 PHE A CA 1
ATOM 2777 C C . PHE A 1 361 ? 8.865 -5.532 5.210 1.00 98.56 361 PHE A C 1
ATOM 2779 O O . PHE A 1 361 ? 9.018 -6.675 5.656 1.00 98.56 361 PHE A O 1
ATOM 2786 N N . ALA A 1 362 ? 9.012 -4.441 5.945 1.00 98.62 362 ALA A N 1
ATOM 2787 C CA . ALA A 1 362 ? 9.322 -4.466 7.360 1.00 98.62 362 ALA A CA 1
ATOM 2788 C C . ALA A 1 362 ? 8.332 -3.584 8.117 1.00 98.62 362 ALA A C 1
ATOM 2790 O O . ALA A 1 362 ? 8.339 -2.367 7.959 1.00 98.62 362 ALA A O 1
ATOM 2791 N N . PHE A 1 363 ? 7.502 -4.212 8.942 1.00 98.56 363 PHE A N 1
ATOM 2792 C CA . PHE A 1 363 ? 6.594 -3.547 9.869 1.00 98.56 363 PHE A CA 1
ATOM 2793 C C . PHE A 1 363 ? 7.274 -3.514 11.240 1.00 98.56 363 PHE A C 1
ATOM 2795 O O . PHE A 1 363 ? 7.493 -4.552 11.865 1.00 98.56 363 PHE A O 1
ATOM 2802 N N . GLY A 1 364 ? 7.696 -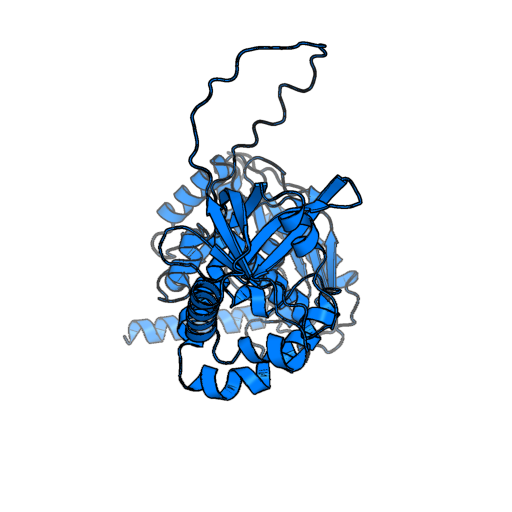2.334 11.680 1.00 98.19 364 GLY A N 1
ATOM 2803 C CA . GLY A 1 364 ? 8.409 -2.175 12.941 1.00 98.19 364 GLY A CA 1
ATOM 2804 C C . GLY A 1 364 ? 7.496 -2.229 14.162 1.00 98.19 364 GLY A C 1
ATOM 2805 O O . GLY A 1 364 ? 6.270 -2.268 14.055 1.00 98.19 364 GLY A O 1
ATOM 2806 N N . ALA A 1 365 ? 8.130 -2.219 15.334 1.00 98.00 365 ALA A N 1
ATOM 2807 C CA . ALA A 1 365 ? 7.430 -2.200 16.612 1.00 98.00 365 ALA A CA 1
ATOM 2808 C C . ALA A 1 365 ? 6.516 -0.960 16.735 1.00 98.00 365 ALA A C 1
ATOM 2810 O O . ALA A 1 365 ? 6.907 0.116 16.266 1.00 98.00 365 ALA A O 1
ATOM 2811 N N . PRO A 1 366 ? 5.340 -1.087 17.377 1.00 98.00 366 PRO A N 1
ATOM 2812 C CA . PRO A 1 366 ? 4.444 0.039 17.609 1.00 98.00 366 PRO A CA 1
ATOM 2813 C C . PRO A 1 366 ? 5.112 1.163 18.410 1.00 98.00 366 PRO A C 1
ATOM 2815 O O . PRO A 1 366 ? 5.737 0.917 19.440 1.00 98.00 366 PRO A O 1
ATOM 2818 N N . ILE A 1 367 ? 4.937 2.402 17.957 1.00 97.69 367 ILE A N 1
ATOM 2819 C CA . ILE A 1 367 ? 5.354 3.619 18.654 1.00 97.69 367 ILE A CA 1
ATOM 2820 C C . ILE A 1 367 ? 4.104 4.267 19.244 1.00 97.69 367 ILE A C 1
ATOM 2822 O O . ILE A 1 367 ? 3.207 4.697 18.513 1.00 97.69 367 ILE A O 1
ATOM 2826 N N . THR A 1 368 ? 4.052 4.351 20.569 1.00 96.00 368 THR A N 1
ATOM 2827 C CA . THR A 1 368 ? 3.033 5.128 21.280 1.00 96.00 368 THR A CA 1
ATOM 2828 C C . THR A 1 368 ? 3.499 6.574 21.390 1.00 96.00 368 THR A C 1
ATOM 2830 O O . THR A 1 368 ? 4.637 6.828 21.786 1.00 96.00 368 THR A O 1
ATOM 2833 N N . VAL A 1 369 ? 2.618 7.510 21.042 1.00 92.56 369 VAL A N 1
ATOM 2834 C CA . VAL A 1 369 ? 2.865 8.950 21.161 1.00 92.56 369 VAL A CA 1
ATOM 2835 C C . VAL A 1 369 ? 1.965 9.482 22.267 1.00 92.56 369 VAL A C 1
ATOM 2837 O O . VAL A 1 369 ? 0.750 9.287 22.214 1.00 92.56 369 VAL A O 1
ATOM 2840 N N . GLY A 1 370 ? 2.561 10.096 23.289 1.00 86.75 370 GLY A N 1
ATOM 2841 C CA . GLY A 1 370 ? 1.799 10.711 24.377 1.00 86.75 370 GLY A CA 1
ATOM 2842 C C . GLY A 1 370 ? 1.012 11.931 23.890 1.00 86.75 370 GLY A C 1
ATOM 2843 O O . GLY A 1 370 ? 1.438 12.602 22.954 1.00 86.75 370 GLY A O 1
ATOM 2844 N N . ALA A 1 371 ? -0.119 12.240 24.531 1.00 81.12 371 ALA A N 1
ATOM 2845 C CA . ALA A 1 371 ? -0.936 13.406 24.174 1.00 81.12 371 ALA A CA 1
ATOM 2846 C C . ALA A 1 371 ? -0.160 14.733 24.301 1.00 81.12 371 ALA A C 1
ATOM 2848 O O . ALA A 1 371 ? -0.309 15.610 23.454 1.00 81.12 371 ALA A O 1
ATOM 2849 N N . ASP A 1 372 ? 0.711 14.829 25.309 1.00 86.75 372 ASP A N 1
ATOM 2850 C CA . ASP A 1 372 ? 1.524 16.017 25.605 1.00 86.75 372 ASP A CA 1
ATOM 2851 C C . ASP A 1 372 ? 2.963 15.912 25.072 1.00 86.75 372 ASP A C 1
ATOM 2853 O O . ASP A 1 372 ? 3.810 16.757 25.358 1.00 86.75 372 ASP A O 1
ATOM 2857 N N . GLU A 1 373 ? 3.277 14.856 24.317 1.00 92.06 373 GLU A N 1
ATOM 2858 C CA . GLU A 1 373 ? 4.617 14.673 23.770 1.00 92.06 373 GLU A CA 1
ATOM 2859 C C . GLU A 1 373 ? 4.886 15.668 22.628 1.00 92.06 373 GLU A C 1
ATOM 2861 O O . GLU A 1 373 ? 4.046 15.872 21.746 1.00 92.06 373 GLU A O 1
ATOM 2866 N N . ASP A 1 374 ? 6.089 16.254 22.587 1.00 94.94 374 ASP A N 1
ATOM 2867 C CA . ASP A 1 374 ? 6.492 17.104 21.467 1.00 94.94 374 ASP A CA 1
ATOM 2868 C C . ASP A 1 374 ? 6.476 16.300 20.154 1.00 94.94 374 ASP A C 1
ATOM 2870 O O . ASP A 1 374 ? 7.260 15.371 19.928 1.00 94.94 374 ASP A O 1
ATOM 2874 N N . ALA A 1 375 ? 5.590 16.704 19.241 1.00 93.81 375 ALA A N 1
ATOM 2875 C CA . ALA A 1 375 ? 5.414 16.049 17.954 1.00 93.81 375 ALA A CA 1
ATOM 2876 C C . ALA A 1 375 ? 6.701 16.001 17.111 1.00 93.81 375 ALA A C 1
ATOM 2878 O O . ALA A 1 375 ? 6.847 15.093 16.296 1.00 93.81 375 ALA A O 1
ATOM 2879 N N . ARG A 1 376 ? 7.633 16.949 17.258 1.00 94.94 376 ARG A N 1
ATOM 2880 C CA . ARG A 1 376 ? 8.934 16.930 16.569 1.00 94.94 376 ARG A CA 1
ATOM 2881 C C . ARG A 1 376 ? 9.826 15.826 17.120 1.00 94.94 376 ARG A C 1
ATOM 2883 O O . ARG A 1 376 ? 10.408 15.094 16.326 1.00 94.94 376 ARG A O 1
ATOM 2890 N N . VAL A 1 377 ? 9.867 15.653 18.442 1.00 95.81 377 VAL A N 1
ATOM 2891 C CA . VAL A 1 377 ? 10.620 14.570 19.096 1.00 95.81 377 VAL A CA 1
ATOM 2892 C C . VAL A 1 377 ? 10.053 13.212 18.685 1.00 95.81 377 VAL A C 1
ATOM 2894 O O . VAL A 1 377 ? 10.791 12.356 18.194 1.00 95.81 377 VAL A O 1
ATOM 2897 N N . ALA A 1 378 ? 8.730 13.039 18.760 1.00 96.81 378 ALA A N 1
ATOM 2898 C CA . ALA A 1 378 ? 8.059 11.824 18.295 1.00 96.81 378 ALA A CA 1
ATOM 2899 C C . ALA A 1 378 ? 8.331 11.536 16.805 1.00 96.81 378 ALA A C 1
ATOM 2901 O O . ALA A 1 378 ? 8.554 10.391 16.411 1.00 96.81 378 ALA A O 1
ATOM 2902 N N . THR A 1 379 ? 8.344 12.581 15.970 1.00 97.62 379 THR A N 1
ATOM 2903 C CA . THR A 1 379 ? 8.649 12.468 14.535 1.00 97.62 379 THR A CA 1
ATOM 2904 C C . THR A 1 379 ? 10.106 12.073 14.287 1.00 97.62 379 THR A C 1
ATOM 2906 O O . THR A 1 379 ? 10.358 11.271 13.390 1.00 97.62 379 THR A O 1
ATOM 2909 N N . GLY A 1 380 ? 11.051 12.577 15.087 1.00 97.44 380 GLY A N 1
ATOM 2910 C CA . GLY A 1 380 ? 12.459 12.173 15.046 1.00 97.44 380 GLY A CA 1
ATOM 2911 C C . GLY A 1 380 ? 12.627 10.677 15.315 1.00 97.44 380 GLY A C 1
ATOM 2912 O O . GLY A 1 380 ? 13.182 9.969 14.478 1.00 97.44 380 GLY A O 1
ATOM 2913 N N . ARG A 1 381 ? 12.013 10.171 16.395 1.00 96.81 381 ARG A N 1
ATOM 2914 C CA . ARG A 1 381 ? 12.003 8.731 16.722 1.00 96.81 381 ARG A CA 1
ATOM 2915 C C . ARG A 1 381 ? 11.390 7.885 15.602 1.00 96.81 381 ARG A C 1
ATOM 2917 O O . ARG A 1 381 ? 11.912 6.830 15.252 1.00 96.81 381 ARG A O 1
ATOM 2924 N N . LEU A 1 382 ? 10.288 8.351 15.005 1.00 98.19 382 LEU A N 1
ATOM 2925 C CA . LEU A 1 382 ? 9.668 7.684 13.856 1.00 98.19 382 LEU A CA 1
ATOM 2926 C C . LEU A 1 382 ? 10.615 7.634 12.645 1.00 98.19 382 LEU A C 1
ATOM 2928 O O . LEU A 1 382 ? 10.702 6.599 11.984 1.00 98.19 382 LEU A O 1
ATOM 2932 N N . ARG A 1 383 ? 11.321 8.732 12.352 1.00 97.62 383 ARG A N 1
ATOM 2933 C CA . ARG A 1 383 ? 12.286 8.816 11.247 1.00 97.62 383 ARG A CA 1
ATOM 2934 C C . ARG A 1 383 ? 13.457 7.864 11.453 1.00 97.62 383 ARG A C 1
ATOM 2936 O O . ARG A 1 383 ? 13.773 7.113 10.536 1.00 97.62 383 ARG A O 1
ATOM 2943 N N . GLU A 1 384 ? 14.053 7.865 12.642 1.00 97.44 384 GLU A N 1
ATOM 2944 C CA . GLU A 1 384 ? 15.124 6.934 13.017 1.00 97.44 384 GLU A CA 1
ATOM 2945 C C . GLU A 1 384 ? 14.668 5.488 12.830 1.00 97.44 384 GLU A C 1
ATOM 2947 O O . GLU A 1 384 ? 15.325 4.713 12.135 1.00 97.44 384 GLU A O 1
ATOM 2952 N N . ARG A 1 385 ? 13.473 5.147 13.328 1.00 98.25 385 ARG A N 1
ATOM 2953 C CA . ARG A 1 385 ? 12.946 3.789 13.198 1.00 98.25 385 ARG A CA 1
ATOM 2954 C C . ARG A 1 385 ? 12.683 3.390 11.749 1.00 98.25 385 ARG A C 1
ATOM 2956 O O . ARG A 1 385 ? 12.948 2.252 11.378 1.00 98.25 385 ARG A O 1
ATOM 2963 N N . LEU A 1 386 ? 12.177 4.296 10.911 1.00 98.31 386 LEU A N 1
ATOM 2964 C CA . LEU A 1 386 ? 12.024 4.033 9.478 1.00 98.31 386 LEU A CA 1
ATOM 2965 C C . LEU A 1 386 ? 13.378 3.829 8.792 1.00 98.31 386 LEU A C 1
ATOM 2967 O O . LEU A 1 386 ? 13.496 2.908 7.985 1.00 98.31 386 LEU A O 1
ATOM 2971 N N . GLN A 1 387 ? 14.390 4.632 9.133 1.00 96.75 387 GLN A N 1
ATOM 2972 C CA . GLN A 1 387 ? 15.736 4.497 8.575 1.00 96.75 387 GLN A CA 1
ATOM 2973 C C . GLN A 1 387 ? 16.352 3.141 8.936 1.00 96.75 387 GLN A C 1
ATOM 2975 O O . GLN A 1 387 ? 16.797 2.428 8.044 1.00 96.75 387 GLN A O 1
ATOM 2980 N N . GLU A 1 388 ? 16.267 2.718 10.198 1.00 97.88 388 GLU A N 1
ATOM 2981 C CA . GLU A 1 388 ? 16.747 1.400 10.636 1.00 97.88 388 GLU A CA 1
ATOM 2982 C C . GLU A 1 388 ? 16.089 0.245 9.862 1.00 97.88 388 GLU A C 1
ATOM 2984 O O . GLU A 1 388 ? 16.752 -0.724 9.476 1.00 97.88 388 GLU A O 1
ATOM 2989 N N . LEU A 1 389 ? 14.773 0.335 9.624 1.00 98.50 389 LEU A N 1
ATOM 2990 C CA . LEU A 1 389 ? 14.043 -0.672 8.856 1.00 98.50 389 LEU A CA 1
ATOM 2991 C C . LEU A 1 389 ? 14.485 -0.678 7.388 1.00 98.50 389 LEU A C 1
ATOM 2993 O O . LEU A 1 389 ? 14.674 -1.760 6.833 1.00 98.50 389 LEU A O 1
ATOM 2997 N N . VAL A 1 390 ? 14.668 0.493 6.770 1.00 97.88 390 VAL A N 1
ATOM 2998 C CA . VAL A 1 390 ? 15.172 0.617 5.392 1.00 97.88 390 VAL A CA 1
ATOM 2999 C C . VAL A 1 390 ? 16.578 0.045 5.275 1.00 97.88 390 VAL A C 1
ATOM 3001 O O . VAL A 1 390 ? 16.804 -0.793 4.404 1.00 97.88 390 VAL A O 1
ATOM 3004 N N . ASP A 1 391 ? 17.488 0.417 6.174 1.00 97.00 391 ASP A N 1
ATOM 3005 C CA . ASP A 1 391 ? 18.872 -0.057 6.161 1.00 97.00 391 ASP A CA 1
ATOM 3006 C C . ASP A 1 391 ? 18.931 -1.582 6.269 1.00 97.00 391 ASP A C 1
ATOM 3008 O O . ASP A 1 391 ? 19.688 -2.243 5.556 1.00 97.00 391 ASP A O 1
ATOM 3012 N N . ARG A 1 392 ? 18.095 -2.171 7.133 1.00 97.75 392 ARG A N 1
ATOM 3013 C CA . ARG A 1 392 ? 17.968 -3.627 7.234 1.00 97.75 392 ARG A CA 1
ATOM 3014 C C . ARG A 1 392 ? 17.470 -4.236 5.926 1.00 97.75 392 ARG A C 1
ATOM 3016 O O . ARG A 1 392 ? 18.091 -5.168 5.423 1.00 97.75 392 ARG A O 1
ATOM 3023 N N . LEU A 1 393 ? 16.379 -3.708 5.366 1.00 97.94 393 LEU A N 1
ATOM 3024 C CA . LEU A 1 393 ? 15.815 -4.222 4.117 1.00 97.94 393 LEU A CA 1
ATOM 3025 C C . LEU A 1 393 ? 16.791 -4.117 2.941 1.00 97.94 393 LEU A C 1
ATOM 3027 O O . LEU A 1 393 ? 16.778 -4.993 2.082 1.00 97.94 393 LEU A O 1
ATOM 3031 N N . GLN A 1 394 ? 17.614 -3.068 2.900 1.00 96.31 394 GLN A N 1
ATOM 3032 C CA . GLN A 1 394 ? 18.656 -2.872 1.894 1.00 96.31 394 GLN A CA 1
ATOM 3033 C C . GLN A 1 394 ? 19.798 -3.879 2.056 1.00 96.31 394 GLN A C 1
ATOM 3035 O O . GLN A 1 394 ? 20.199 -4.487 1.067 1.00 96.31 394 GLN A O 1
ATOM 3040 N N . ARG A 1 395 ? 20.287 -4.099 3.286 1.00 95.62 395 ARG A N 1
ATOM 3041 C CA . ARG A 1 395 ? 21.347 -5.084 3.570 1.00 95.62 395 ARG A CA 1
ATOM 3042 C C . ARG A 1 395 ? 20.922 -6.521 3.275 1.00 95.62 395 ARG A C 1
ATOM 3044 O O . ARG A 1 395 ? 21.723 -7.304 2.784 1.00 95.62 395 ARG A O 1
ATOM 3051 N N . GLU A 1 396 ? 19.677 -6.870 3.583 1.00 95.62 396 GLU A N 1
ATOM 3052 C CA . GLU A 1 396 ? 19.134 -8.226 3.409 1.00 95.62 396 GLU A CA 1
ATOM 3053 C C . GLU A 1 396 ? 18.537 -8.459 2.010 1.00 95.62 396 GLU A C 1
ATOM 3055 O O . GLU A 1 396 ? 17.948 -9.510 1.738 1.00 95.62 396 GLU A O 1
ATOM 3060 N N . TYR A 1 397 ? 18.629 -7.475 1.112 1.00 97.00 397 TYR A N 1
ATOM 3061 C CA . TYR A 1 397 ? 17.985 -7.564 -0.187 1.00 97.00 397 TYR A CA 1
ATOM 3062 C C . TYR A 1 397 ? 18.663 -8.624 -1.075 1.00 97.00 397 TYR A C 1
ATOM 3064 O O . TYR A 1 397 ? 19.879 -8.596 -1.246 1.00 97.00 397 TYR A O 1
ATOM 3072 N N . PRO A 1 398 ? 17.908 -9.547 -1.706 1.00 94.06 398 PRO A N 1
ATOM 3073 C CA . PRO A 1 398 ? 18.490 -10.719 -2.369 1.00 94.06 398 PRO A CA 1
ATOM 3074 C C . PRO A 1 398 ? 19.089 -10.437 -3.758 1.00 94.06 398 PRO A C 1
ATOM 3076 O O . PRO A 1 398 ? 19.405 -11.373 -4.489 1.00 94.06 398 PRO A O 1
ATOM 3079 N N . VAL A 1 399 ? 19.167 -9.174 -4.177 1.00 94.56 399 VAL A N 1
ATOM 3080 C CA . VAL A 1 399 ? 19.659 -8.768 -5.498 1.00 94.56 399 VAL A CA 1
ATOM 3081 C C . VAL A 1 399 ? 20.689 -7.672 -5.299 1.00 94.56 399 VAL A C 1
ATOM 3083 O O . VAL A 1 399 ? 20.360 -6.639 -4.719 1.00 94.56 399 VAL A O 1
ATOM 3086 N N . ASP A 1 400 ? 21.899 -7.888 -5.811 1.00 94.50 400 ASP A N 1
ATOM 3087 C CA . ASP A 1 400 ? 22.948 -6.871 -5.815 1.00 94.50 400 ASP A CA 1
ATOM 3088 C C . ASP A 1 400 ? 22.509 -5.653 -6.643 1.00 94.50 400 ASP A C 1
ATOM 3090 O O . ASP A 1 400 ? 22.013 -5.778 -7.768 1.00 94.50 400 ASP A O 1
ATOM 3094 N N . GLY A 1 401 ? 22.630 -4.476 -6.031 1.00 94.31 401 GLY A N 1
ATOM 3095 C CA . GLY A 1 401 ? 22.258 -3.187 -6.604 1.00 94.31 401 GLY A CA 1
ATOM 3096 C C . GLY A 1 401 ? 23.442 -2.353 -7.072 1.00 94.31 401 GLY A C 1
ATOM 3097 O O . GLY A 1 401 ? 23.232 -1.213 -7.483 1.00 94.31 401 GLY A O 1
ATOM 3098 N N . THR A 1 402 ? 24.663 -2.881 -7.018 1.00 96.00 402 THR A N 1
ATOM 3099 C CA . THR A 1 402 ? 25.859 -2.178 -7.490 1.00 96.00 402 THR A CA 1
ATOM 3100 C C . THR A 1 402 ? 25.684 -1.706 -8.938 1.00 96.00 402 THR A C 1
ATOM 3102 O O . THR A 1 402 ? 25.294 -2.464 -9.824 1.00 96.00 402 THR A O 1
ATOM 3105 N N . GLY A 1 403 ? 25.905 -0.413 -9.177 1.00 96.12 403 GLY A N 1
ATOM 3106 C CA . GLY A 1 403 ? 25.713 0.248 -10.471 1.00 96.12 403 GLY A CA 1
ATOM 3107 C C . GLY A 1 403 ? 24.250 0.485 -10.876 1.00 96.12 403 GLY A C 1
ATOM 3108 O O . GLY A 1 403 ? 23.986 1.176 -11.862 1.00 96.12 403 GLY A O 1
ATOM 3109 N N . ALA A 1 404 ? 23.276 -0.039 -10.131 1.00 96.38 404 ALA A N 1
ATOM 3110 C CA . ALA A 1 404 ? 21.874 0.022 -10.512 1.00 96.38 404 ALA A CA 1
ATOM 3111 C C . ALA A 1 404 ? 21.211 1.357 -10.139 1.00 96.38 404 ALA A C 1
ATOM 3113 O O . ALA A 1 404 ? 21.420 1.908 -9.057 1.00 96.38 404 ALA A O 1
ATOM 3114 N N . TRP A 1 405 ? 20.322 1.840 -11.013 1.00 94.94 405 TRP A N 1
ATOM 3115 C CA . TRP A 1 405 ? 19.596 3.107 -10.829 1.00 94.94 405 TRP A CA 1
ATOM 3116 C C . TRP A 1 405 ? 18.682 3.115 -9.602 1.00 94.94 405 TRP A C 1
ATOM 3118 O O . TRP A 1 405 ? 18.366 4.173 -9.067 1.00 94.94 405 TRP A O 1
ATOM 3128 N N . TRP A 1 406 ? 18.224 1.938 -9.173 1.00 94.00 406 TRP A N 1
ATOM 3129 C CA . TRP A 1 406 ? 17.295 1.769 -8.058 1.00 94.00 406 TRP A CA 1
ATOM 3130 C C . TRP A 1 406 ? 18.002 1.679 -6.699 1.00 94.00 406 TRP A C 1
ATOM 3132 O O . TRP A 1 406 ? 17.327 1.564 -5.676 1.00 94.00 406 TRP A O 1
ATOM 3142 N N . GLN A 1 407 ? 19.334 1.722 -6.681 1.00 96.19 407 GLN A N 1
ATOM 3143 C CA . GLN A 1 407 ? 20.154 1.615 -5.481 1.00 96.19 407 GLN A CA 1
ATOM 3144 C C . GLN A 1 407 ? 20.768 2.992 -5.134 1.00 96.19 407 GLN A C 1
ATOM 3146 O O . GLN A 1 407 ? 21.233 3.692 -6.040 1.00 96.19 407 GLN A O 1
ATOM 3151 N N . PRO A 1 408 ? 20.785 3.412 -3.853 1.00 95.75 408 PRO A N 1
ATOM 3152 C CA . PRO A 1 408 ? 21.445 4.645 -3.421 1.00 95.75 408 PRO A CA 1
ATOM 3153 C C . PRO A 1 408 ? 22.952 4.638 -3.710 1.00 95.75 408 PRO A C 1
ATOM 3155 O O . PRO A 1 408 ? 23.596 3.592 -3.613 1.00 95.75 408 PRO A O 1
ATOM 3158 N N . ARG A 1 409 ? 23.544 5.811 -3.991 1.00 93.94 409 ARG A N 1
ATOM 3159 C CA . ARG A 1 409 ? 25.003 5.941 -4.219 1.00 93.94 409 ARG A CA 1
ATOM 3160 C C . ARG A 1 409 ? 25.841 5.498 -3.023 1.00 93.94 409 ARG A C 1
ATOM 3162 O O . ARG A 1 409 ? 26.886 4.889 -3.214 1.00 93.94 409 ARG A O 1
ATOM 3169 N N . SER A 1 410 ? 25.363 5.738 -1.800 1.00 92.88 410 SER A N 1
ATOM 3170 C CA . SER A 1 410 ? 26.014 5.266 -0.567 1.00 92.88 410 SER A CA 1
ATOM 3171 C C . SER A 1 410 ? 26.133 3.740 -0.488 1.00 92.88 410 SER A C 1
ATOM 3173 O O . SER A 1 410 ? 26.944 3.234 0.278 1.00 92.88 410 SER A O 1
ATOM 3175 N N . LEU A 1 411 ? 25.350 3.012 -1.290 1.00 94.81 411 LEU A N 1
ATOM 3176 C CA . LEU A 1 411 ? 25.369 1.556 -1.403 1.00 94.81 411 LEU A CA 1
ATOM 3177 C C . LEU A 1 411 ? 25.856 1.085 -2.785 1.00 94.81 411 LEU A C 1
ATOM 3179 O O . LEU A 1 411 ? 25.493 -0.003 -3.224 1.00 94.81 411 LEU A O 1
ATOM 3183 N N . GLY A 1 412 ? 26.623 1.917 -3.498 1.00 95.12 412 GLY A N 1
ATOM 3184 C CA . GLY A 1 412 ? 27.226 1.572 -4.789 1.00 95.12 412 GLY A CA 1
ATOM 3185 C C . GLY A 1 412 ? 26.298 1.687 -6.002 1.00 95.12 412 GLY A C 1
ATOM 3186 O O . GLY A 1 412 ? 26.682 1.272 -7.091 1.00 95.12 412 GLY A O 1
ATOM 3187 N N . GLY A 1 413 ? 25.086 2.223 -5.845 1.00 96.69 413 GLY A N 1
ATOM 3188 C CA . GLY A 1 413 ? 24.140 2.433 -6.942 1.00 96.69 413 GLY A CA 1
ATOM 3189 C C . GLY A 1 413 ? 24.295 3.765 -7.678 1.00 96.69 413 GLY A C 1
ATOM 3190 O O . GLY A 1 413 ? 25.251 4.511 -7.472 1.00 96.69 413 GLY A O 1
ATOM 3191 N N . THR A 1 414 ? 23.321 4.086 -8.532 1.00 96.38 414 THR A N 1
ATOM 3192 C CA . THR A 1 414 ? 23.309 5.314 -9.353 1.00 96.38 414 THR A CA 1
ATOM 3193 C C . THR A 1 414 ? 22.088 6.209 -9.124 1.00 96.38 414 THR A C 1
ATOM 3195 O O . THR A 1 414 ? 21.904 7.184 -9.856 1.00 96.38 414 THR A O 1
ATOM 3198 N N . ALA A 1 415 ? 21.266 5.938 -8.101 1.00 95.50 415 ALA A N 1
ATOM 3199 C CA . ALA A 1 415 ? 20.157 6.824 -7.743 1.00 95.50 415 ALA A CA 1
ATOM 3200 C C . ALA A 1 415 ? 20.650 8.261 -7.442 1.00 95.50 415 ALA A C 1
ATOM 3202 O O . ALA A 1 415 ? 21.783 8.435 -6.981 1.00 95.50 415 ALA A O 1
ATOM 3203 N N . PRO A 1 416 ? 19.832 9.302 -7.682 1.00 94.38 416 PRO A N 1
ATOM 3204 C CA . PRO A 1 416 ? 20.164 10.672 -7.294 1.00 94.38 416 PRO A CA 1
ATOM 3205 C C . PRO A 1 416 ? 20.505 10.795 -5.805 1.00 94.38 416 PRO A C 1
ATOM 3207 O O . PRO A 1 416 ? 19.911 10.104 -4.973 1.00 94.38 416 PRO A O 1
ATOM 3210 N N . THR A 1 417 ? 21.416 11.700 -5.446 1.00 94.50 417 THR A N 1
ATOM 3211 C CA . THR A 1 417 ? 21.639 12.014 -4.024 1.00 94.50 417 THR A CA 1
ATOM 3212 C C . THR A 1 417 ? 20.410 12.708 -3.425 1.00 94.50 417 THR A C 1
ATOM 3214 O O . THR A 1 417 ? 19.578 13.247 -4.168 1.00 94.50 417 THR A O 1
ATOM 3217 N N . PRO A 1 418 ? 20.255 12.722 -2.088 1.00 91.44 418 PRO A N 1
ATOM 3218 C CA . PRO A 1 418 ? 19.192 13.485 -1.439 1.00 91.44 418 PRO A CA 1
ATOM 3219 C C . PRO A 1 418 ? 19.171 14.963 -1.858 1.00 91.44 418 PRO A C 1
ATOM 3221 O O . PRO A 1 418 ? 18.094 15.513 -2.090 1.00 91.44 418 PRO A O 1
ATOM 3224 N N . GLU A 1 419 ? 20.340 15.585 -2.024 1.00 92.25 419 GLU A N 1
ATOM 3225 C CA . GLU A 1 419 ? 20.486 16.982 -2.444 1.00 92.25 419 GLU A CA 1
ATOM 3226 C C . GLU A 1 419 ? 20.027 17.184 -3.895 1.00 92.25 419 GLU A C 1
ATOM 3228 O O . GLU A 1 419 ? 19.224 18.075 -4.172 1.00 92.25 419 GLU A O 1
ATOM 3233 N N . GLU A 1 420 ? 20.462 16.321 -4.820 1.00 93.12 420 GLU A N 1
ATOM 3234 C CA . GLU A 1 420 ? 20.039 16.357 -6.228 1.00 93.12 420 GLU A CA 1
ATOM 3235 C C . GLU A 1 420 ? 18.523 16.136 -6.367 1.00 93.12 420 GLU A C 1
ATOM 3237 O O . GLU A 1 420 ? 17.834 16.835 -7.120 1.00 93.12 420 GLU A O 1
ATOM 3242 N N . ALA A 1 421 ? 17.977 15.175 -5.615 1.00 90.06 421 ALA A N 1
ATOM 3243 C CA . ALA A 1 421 ? 16.549 14.888 -5.594 1.00 90.06 421 ALA A CA 1
ATOM 3244 C C . ALA A 1 421 ? 15.740 16.071 -5.033 1.00 90.06 421 ALA A C 1
ATOM 3246 O O . ALA A 1 421 ? 14.693 16.414 -5.593 1.00 90.06 421 ALA A O 1
ATOM 3247 N N . ALA A 1 422 ? 16.226 16.715 -3.967 1.00 88.56 422 ALA A N 1
ATOM 3248 C CA . ALA A 1 422 ? 15.605 17.900 -3.382 1.00 88.56 422 ALA A CA 1
ATOM 3249 C C . ALA A 1 422 ? 15.629 19.094 -4.348 1.00 88.56 422 ALA A C 1
ATOM 3251 O O . ALA A 1 422 ? 14.598 19.741 -4.537 1.00 88.56 422 ALA A O 1
ATOM 3252 N N . ALA A 1 423 ? 16.755 19.335 -5.027 1.00 90.81 423 ALA A N 1
ATOM 3253 C CA . ALA A 1 423 ? 16.870 20.379 -6.044 1.00 90.81 423 ALA A CA 1
ATOM 3254 C C . ALA A 1 423 ? 15.899 20.145 -7.218 1.00 90.81 423 ALA A C 1
ATOM 3256 O O . ALA A 1 423 ? 15.194 21.060 -7.646 1.00 90.81 423 ALA A O 1
ATOM 3257 N N . SER A 1 424 ? 15.785 18.899 -7.697 1.00 88.75 424 SER A N 1
ATOM 3258 C CA . SER A 1 424 ? 14.821 18.516 -8.741 1.00 88.75 424 SER A CA 1
ATOM 3259 C C . SER A 1 424 ? 13.358 18.686 -8.307 1.00 88.75 424 SER A C 1
ATOM 3261 O O . SER A 1 424 ? 12.491 19.002 -9.130 1.00 88.75 424 SER A O 1
ATOM 3263 N N . ASP A 1 425 ? 13.044 18.432 -7.035 1.00 86.38 425 ASP A N 1
ATOM 3264 C CA . ASP A 1 425 ? 11.713 18.668 -6.470 1.00 86.38 425 ASP A CA 1
ATOM 3265 C C . ASP A 1 425 ? 11.393 20.165 -6.434 1.00 86.38 425 ASP A C 1
ATOM 3267 O O . ASP A 1 425 ? 10.372 20.572 -6.993 1.00 86.38 425 ASP A O 1
ATOM 3271 N N . ALA A 1 426 ? 12.301 20.978 -5.888 1.00 87.81 426 ALA A N 1
ATOM 3272 C CA . ALA A 1 426 ? 12.146 22.428 -5.801 1.00 87.81 426 ALA A CA 1
ATOM 3273 C C . ALA A 1 426 ? 11.951 23.073 -7.183 1.00 87.81 426 ALA A C 1
ATOM 3275 O O . ALA A 1 426 ? 11.010 23.840 -7.381 1.00 87.81 426 ALA A O 1
ATOM 3276 N N . ALA A 1 427 ? 12.767 22.695 -8.173 1.00 89.31 427 ALA A N 1
ATOM 3277 C CA . ALA A 1 427 ? 12.647 23.208 -9.537 1.00 89.31 427 ALA A CA 1
ATOM 3278 C C . ALA A 1 427 ? 11.284 22.877 -10.177 1.00 89.31 427 ALA A C 1
ATOM 3280 O O . ALA A 1 427 ? 10.699 23.692 -10.891 1.00 89.31 427 ALA A O 1
ATOM 3281 N N . ARG A 1 428 ? 10.740 21.680 -9.917 1.00 85.62 428 ARG A N 1
ATOM 3282 C CA . ARG A 1 428 ? 9.427 21.284 -10.451 1.00 85.62 428 ARG A CA 1
ATOM 3283 C C . ARG A 1 428 ? 8.271 21.983 -9.771 1.00 85.62 428 ARG A C 1
ATOM 3285 O O . ARG A 1 428 ? 7.278 22.257 -10.447 1.00 85.62 428 ARG A O 1
ATOM 3292 N N . ASP A 1 429 ? 8.368 22.209 -8.470 1.00 84.19 429 ASP A N 1
ATOM 3293 C CA . ASP A 1 429 ? 7.336 22.926 -7.734 1.00 84.19 429 ASP A CA 1
ATOM 3294 C C . ASP A 1 429 ? 7.323 24.405 -8.151 1.00 84.19 429 ASP A C 1
ATOM 3296 O O . ASP A 1 429 ? 6.261 24.886 -8.542 1.00 84.19 429 ASP A O 1
ATOM 3300 N N . ALA A 1 430 ? 8.488 25.049 -8.300 1.00 87.75 430 ALA A N 1
ATOM 3301 C CA . ALA A 1 430 ? 8.598 26.392 -8.882 1.00 87.75 430 ALA A CA 1
ATOM 3302 C C . ALA A 1 430 ? 7.999 26.470 -10.302 1.00 87.75 430 ALA A C 1
ATOM 3304 O O . ALA A 1 430 ? 7.175 27.333 -10.597 1.00 87.75 430 ALA A O 1
ATOM 3305 N N . ALA A 1 431 ? 8.312 25.509 -11.180 1.00 89.31 431 ALA A N 1
ATOM 3306 C CA . ALA A 1 431 ? 7.738 25.462 -12.530 1.00 89.31 431 ALA A CA 1
ATOM 3307 C C . ALA A 1 431 ? 6.219 25.195 -12.546 1.00 89.31 431 ALA A C 1
ATOM 3309 O O . ALA A 1 431 ? 5.534 25.467 -13.534 1.00 89.31 431 ALA A O 1
ATOM 3310 N N . ARG A 1 432 ? 5.659 24.569 -11.506 1.00 84.38 432 ARG A N 1
ATOM 3311 C CA . ARG A 1 432 ? 4.202 24.399 -11.361 1.00 84.38 432 ARG A CA 1
ATOM 3312 C C . ARG A 1 432 ? 3.543 25.666 -10.844 1.00 84.38 432 ARG A C 1
ATOM 3314 O O . ARG A 1 432 ? 2.431 25.951 -11.270 1.00 84.38 432 ARG A O 1
ATOM 3321 N N . GLU A 1 433 ? 4.197 26.377 -9.937 1.00 84.38 433 GLU A N 1
ATOM 3322 C CA . GLU A 1 433 ? 3.728 27.660 -9.419 1.00 84.38 433 GLU A CA 1
ATOM 3323 C C . GLU A 1 433 ? 3.719 28.722 -10.518 1.00 84.38 433 GLU A C 1
ATOM 3325 O O . GLU A 1 433 ? 2.683 29.348 -10.712 1.00 84.38 433 GLU A O 1
ATOM 3330 N N . ALA A 1 434 ? 4.781 28.817 -11.325 1.00 87.88 434 ALA A N 1
ATOM 3331 C CA . ALA A 1 434 ? 4.830 29.711 -12.484 1.00 87.88 434 ALA A CA 1
ATOM 3332 C C . ALA A 1 434 ? 3.661 29.462 -13.457 1.00 87.88 434 ALA A C 1
ATOM 3334 O O . ALA A 1 434 ? 2.868 30.358 -13.720 1.00 87.88 434 ALA A O 1
ATOM 3335 N N . ARG A 1 435 ? 3.449 28.203 -13.872 1.00 88.69 435 ARG A N 1
ATOM 3336 C CA . ARG A 1 435 ? 2.314 27.823 -14.741 1.00 88.69 435 ARG A CA 1
ATOM 3337 C C . ARG A 1 435 ? 0.934 28.101 -14.144 1.00 88.69 435 ARG A C 1
ATOM 3339 O O . ARG A 1 435 ? -0.034 28.173 -14.885 1.00 88.69 435 ARG A O 1
ATOM 3346 N N . ARG A 1 436 ? 0.817 28.162 -12.815 1.00 80.12 436 ARG A N 1
ATOM 3347 C CA . ARG A 1 436 ? -0.434 28.513 -12.124 1.00 80.12 436 ARG A CA 1
ATOM 3348 C C . ARG A 1 436 ? -0.622 30.015 -11.973 1.00 80.12 436 ARG A C 1
ATOM 3350 O O . ARG A 1 436 ? -1.745 30.426 -11.747 1.00 80.12 436 ARG A O 1
ATOM 3357 N N . ALA A 1 437 ? 0.453 30.794 -12.003 1.00 80.88 437 ALA A N 1
ATOM 3358 C CA . ALA A 1 437 ? 0.378 32.249 -12.009 1.00 80.88 437 ALA A CA 1
ATOM 3359 C C . ALA A 1 437 ? 0.045 32.787 -13.412 1.00 80.88 437 ALA A C 1
ATOM 3361 O O . ALA A 1 437 ? -0.540 33.856 -13.532 1.00 80.88 437 ALA A O 1
ATOM 3362 N N . GLU A 1 438 ? 0.406 32.037 -14.457 1.00 79.62 438 GLU A N 1
ATOM 3363 C CA . GLU A 1 438 ? 0.110 32.345 -15.864 1.00 79.62 438 GLU A CA 1
ATOM 3364 C C . GLU A 1 438 ? -1.305 31.938 -16.320 1.00 79.62 438 GLU A C 1
ATOM 3366 O O . GLU A 1 438 ? -1.741 32.370 -17.386 1.00 79.62 438 GLU A O 1
ATOM 3371 N N . ALA A 1 439 ? -2.002 31.094 -15.551 1.00 67.00 439 ALA A N 1
ATOM 3372 C CA . ALA A 1 439 ? -3.328 30.546 -15.859 1.00 67.00 439 ALA A CA 1
ATOM 3373 C C . ALA A 1 439 ? -4.387 31.109 -14.912 1.00 67.00 439 ALA A C 1
ATOM 3375 O O . ALA A 1 439 ? -5.515 31.360 -15.391 1.00 67.00 439 ALA A O 1
#

pLDDT: mean 79.37, std 19.06, range [27.66, 98.69]

InterPro domains:
  IPR002123 Phospholipid/glycerol acyltransferase [PF01553] (210-337)
  IPR002123 Phospholipid/glycerol acyltransferase [SM00563] (224-339)
  IPR004378 F420H(2)-dependent quinone reductase [PF04075] (44-151)
  IPR004378 F420H(2)-dependent quinone reductase [TIGR00026] (48-156)
  IPR012349 FMN-binding split barrel [G3DSA:2.30.110.10] (31-158)

Mean predicted aligned error: 17.39 Å

Organism: NCBI:txid424795